Protein AF-0000000074055587 (afdb_homodimer)

Structure (mmCIF, N/CA/C/O backbone):
data_AF-0000000074055587-model_v1
#
loop_
_entity.id
_entity.type
_entity.pdbx_description
1 polymer 'Protein-tyrosine sulfotransferase'
#
loop_
_atom_site.group_PDB
_atom_site.id
_atom_site.type_symbol
_atom_site.label_atom_id
_atom_site.label_alt_id
_atom_site.label_comp_id
_atom_site.label_asym_id
_atom_site.label_entity_id
_atom_site.label_seq_id
_atom_site.pdbx_PDB_ins_code
_atom_site.Cartn_x
_atom_site.Cartn_y
_atom_site.Cartn_z
_atom_site.occupancy
_atom_site.B_iso_or_equiv
_atom_site.auth_seq_id
_atom_site.auth_comp_id
_atom_site.auth_asym_id
_atom_site.auth_atom_id
_atom_site.pdbx_PDB_model_num
ATOM 1 N N . MET A 1 1 ? 11.562 -43.281 -9.227 1 79.44 1 MET A N 1
ATOM 2 C CA . MET A 1 1 ? 11.742 -43.594 -10.641 1 79.44 1 MET A CA 1
ATOM 3 C C . MET A 1 1 ? 10.812 -42.781 -11.516 1 79.44 1 MET A C 1
ATOM 5 O O . MET A 1 1 ? 9.719 -42.406 -11.086 1 79.44 1 MET A O 1
ATOM 9 N N . PRO A 1 2 ? 11.312 -42.438 -12.711 1 93 2 PRO A N 1
ATOM 10 C CA . PRO A 1 2 ? 10.438 -41.688 -13.633 1 93 2 PRO A CA 1
ATOM 11 C C . PRO A 1 2 ? 9.148 -42.469 -13.961 1 93 2 PRO A C 1
ATOM 13 O O . PRO A 1 2 ? 9.148 -43.688 -14.023 1 93 2 PRO A O 1
ATOM 16 N N . ILE A 1 3 ? 8.125 -41.75 -14.039 1 96.25 3 ILE A N 1
ATOM 17 C CA . ILE A 1 3 ? 6.809 -42.312 -14.32 1 96.25 3 ILE A CA 1
ATOM 18 C C . ILE A 1 3 ? 6.422 -42.031 -15.766 1 96.25 3 ILE A C 1
ATOM 20 O O . ILE A 1 3 ? 6.414 -40.875 -16.188 1 96.25 3 ILE A O 1
ATOM 24 N N . ARG A 1 4 ? 6.113 -43.094 -16.516 1 95.94 4 ARG A N 1
ATOM 25 C CA . ARG A 1 4 ? 5.578 -42.938 -17.875 1 95.94 4 ARG A CA 1
ATOM 26 C C . ARG A 1 4 ? 4.109 -43.344 -17.922 1 95.94 4 ARG A C 1
ATOM 28 O O . ARG A 1 4 ? 3.775 -44.5 -17.656 1 95.94 4 ARG A O 1
ATOM 35 N N . LEU A 1 5 ? 3.314 -42.406 -18.281 1 95.75 5 LEU A N 1
ATOM 36 C CA . LEU A 1 5 ? 1.871 -42.625 -18.328 1 95.75 5 LEU A CA 1
ATOM 37 C C . LEU A 1 5 ? 1.417 -42.875 -19.766 1 95.75 5 LEU A C 1
ATOM 39 O O . LEU A 1 5 ? 2.137 -42.531 -20.719 1 95.75 5 LEU A O 1
ATOM 43 N N . LYS A 1 6 ? 0.246 -43.438 -19.875 1 94.38 6 LYS A N 1
ATOM 44 C CA . LYS A 1 6 ? -0.321 -43.688 -21.203 1 94.38 6 LYS A CA 1
ATOM 45 C C . LYS A 1 6 ? -0.505 -42.375 -21.969 1 94.38 6 LYS A C 1
ATOM 47 O O . LYS A 1 6 ? -0.179 -42.312 -23.156 1 94.38 6 LYS A O 1
ATOM 52 N N . GLU A 1 7 ? -1.083 -41.438 -21.312 1 96.81 7 GLU A N 1
ATOM 53 C CA . GLU A 1 7 ? -1.199 -40.062 -21.828 1 96.81 7 GLU A CA 1
ATOM 54 C C . GLU A 1 7 ? -0.169 -39.156 -21.188 1 96.81 7 GLU A C 1
ATOM 56 O O . GLU A 1 7 ? -0.019 -39.125 -19.969 1 96.81 7 GLU A O 1
ATOM 61 N N . ARG A 1 8 ? 0.537 -38.406 -22.031 1 97.44 8 ARG A N 1
ATOM 62 C CA . ARG A 1 8 ? 1.568 -37.5 -21.531 1 97.44 8 ARG A CA 1
ATOM 63 C C . ARG A 1 8 ? 0.954 -36.375 -20.719 1 97.44 8 ARG A C 1
ATOM 65 O O . ARG A 1 8 ? 0.022 -35.719 -21.188 1 97.44 8 ARG A O 1
ATOM 72 N N . PRO A 1 9 ? 1.479 -36.125 -19.531 1 98.12 9 PRO A N 1
ATOM 73 C CA . PRO A 1 9 ? 0.993 -34.938 -18.781 1 98.12 9 PRO A CA 1
ATOM 74 C C . PRO A 1 9 ? 1.295 -33.625 -19.484 1 98.12 9 PRO A C 1
ATOM 76 O O . PRO A 1 9 ? 2.275 -33.531 -20.219 1 98.12 9 PRO A O 1
ATOM 79 N N . ILE A 1 10 ? 0.44 -32.656 -19.266 1 98.69 10 ILE A N 1
ATOM 80 C CA . ILE A 1 10 ? 0.633 -31.297 -19.781 1 98.69 10 ILE A CA 1
ATOM 81 C C . ILE A 1 10 ? 0.828 -30.328 -18.625 1 98.69 10 ILE A C 1
ATOM 83 O O . ILE A 1 10 ? -0.005 -30.25 -17.719 1 98.69 10 ILE A O 1
ATOM 87 N N . PHE A 1 11 ? 1.897 -29.609 -18.609 1 98.56 11 PHE A N 1
ATOM 88 C CA . PHE A 1 11 ? 2.137 -28.578 -17.594 1 98.56 11 PHE A CA 1
ATOM 89 C C . PHE A 1 11 ? 2.076 -27.188 -18.203 1 98.56 11 PHE A C 1
ATOM 91 O O . PHE A 1 11 ? 2.785 -26.891 -19.172 1 98.56 11 PHE A O 1
ATOM 98 N N . MET A 1 12 ? 1.19 -26.344 -17.688 1 98.12 12 MET A N 1
ATOM 99 C CA . MET A 1 12 ? 1.069 -24.953 -18.078 1 98.12 12 MET A CA 1
ATOM 100 C C . MET A 1 12 ? 1.718 -24.047 -17.047 1 98.12 12 MET A C 1
ATOM 102 O O . MET A 1 12 ? 1.258 -23.969 -15.898 1 98.12 12 MET A O 1
ATOM 106 N N . ILE A 1 13 ? 2.768 -23.359 -17.453 1 97.94 13 ILE A N 1
ATOM 107 C CA . ILE A 1 13 ? 3.543 -22.578 -16.5 1 97.94 13 ILE A CA 1
ATOM 108 C C . ILE A 1 13 ? 3.789 -21.172 -17.062 1 97.94 13 ILE A C 1
ATOM 110 O O . ILE A 1 13 ? 3.688 -20.953 -18.281 1 97.94 13 ILE A O 1
ATOM 114 N N . GLY A 1 14 ? 4.07 -20.266 -16.234 1 97.25 14 GLY A N 1
ATOM 115 C CA . GLY A 1 14 ? 4.332 -18.859 -16.5 1 97.25 14 GLY A CA 1
ATOM 116 C C . GLY A 1 14 ? 4.211 -17.984 -15.266 1 97.25 14 GLY A C 1
ATOM 117 O O . GLY A 1 14 ? 3.666 -18.406 -14.242 1 97.25 14 GLY A O 1
ATOM 118 N N . ALA A 1 15 ? 4.738 -16.812 -15.422 1 96.62 15 ALA A N 1
ATOM 119 C CA . ALA A 1 15 ? 4.641 -15.875 -14.305 1 96.62 15 ALA A CA 1
ATOM 120 C C . ALA A 1 15 ? 3.182 -15.547 -14 1 96.62 15 ALA A C 1
ATOM 122 O O . ALA A 1 15 ? 2.318 -15.633 -14.875 1 96.62 15 ALA A O 1
ATOM 123 N N . GLU A 1 16 ? 2.895 -15.211 -12.703 1 94.12 16 GLU A N 1
ATOM 124 C CA . GLU A 1 16 ? 1.567 -14.719 -12.336 1 94.12 16 GLU A CA 1
ATOM 125 C C . GLU A 1 16 ? 1.136 -13.57 -13.234 1 94.12 16 GLU A C 1
ATOM 127 O O . GLU A 1 16 ? 1.948 -12.711 -13.586 1 94.12 16 GLU A O 1
ATOM 132 N N . ARG A 1 17 ? -0.13 -13.625 -13.672 1 95.44 17 ARG A N 1
ATOM 133 C CA . ARG A 1 17 ? -0.754 -12.562 -14.453 1 95.44 17 ARG A CA 1
ATOM 134 C C . ARG A 1 17 ? -0.231 -12.547 -15.883 1 95.44 17 ARG A C 1
ATOM 136 O O . ARG A 1 17 ? -0.252 -11.516 -16.547 1 95.44 17 ARG A O 1
ATOM 143 N N . SER A 1 18 ? 0.22 -13.672 -16.312 1 96.38 18 SER A N 1
ATOM 144 C CA . SER A 1 18 ? 0.734 -13.75 -17.688 1 96.38 18 SER A CA 1
ATOM 145 C C . SER A 1 18 ? -0.225 -14.508 -18.594 1 96.38 18 SER A C 1
ATOM 147 O O . SER A 1 18 ? 0.074 -14.742 -19.766 1 96.38 18 SER A O 1
ATOM 149 N N . GLY A 1 19 ? -1.364 -14.977 -18.094 1 93.88 19 GLY A N 1
ATOM 150 C CA . GLY A 1 19 ? -2.361 -15.617 -18.938 1 93.88 19 GLY A CA 1
ATOM 151 C C . GLY A 1 19 ? -2.412 -17.125 -18.766 1 93.88 19 GLY A C 1
ATOM 152 O O . GLY A 1 19 ? -3.023 -17.828 -19.562 1 93.88 19 GLY A O 1
ATOM 153 N N . THR A 1 20 ? -1.818 -17.672 -17.719 1 93.38 20 THR A N 1
ATOM 154 C CA . THR A 1 20 ? -1.788 -19.109 -17.5 1 93.38 20 THR A CA 1
ATOM 155 C C . THR A 1 20 ? -3.193 -19.656 -17.266 1 93.38 20 THR A C 1
ATOM 157 O O . THR A 1 20 ? -3.527 -20.75 -17.703 1 93.38 20 THR A O 1
ATOM 160 N N . THR A 1 21 ? -4.004 -18.875 -16.594 1 92.75 21 THR A N 1
ATOM 161 C CA . THR A 1 21 ? -5.363 -19.328 -16.328 1 92.75 21 THR A CA 1
ATOM 162 C C . THR A 1 21 ? -6.184 -19.391 -17.609 1 92.75 21 THR A C 1
ATOM 164 O O . THR A 1 21 ? -7.059 -20.234 -17.75 1 92.75 21 THR A O 1
ATOM 167 N N . LEU A 1 22 ? -5.922 -18.5 -18.531 1 94.56 22 LEU A N 1
ATOM 168 C CA . LEU A 1 22 ? -6.594 -18.547 -19.828 1 94.56 22 LEU A CA 1
ATOM 169 C C . LEU A 1 22 ? -6.242 -19.828 -20.578 1 94.56 22 LEU A C 1
ATOM 171 O O . LEU A 1 22 ? -7.129 -20.5 -21.109 1 94.56 22 LEU A O 1
ATOM 175 N N . VAL A 1 23 ? -4.945 -20.156 -20.609 1 95.69 23 VAL A N 1
ATOM 176 C CA . VAL A 1 23 ? -4.5 -21.375 -21.281 1 95.69 23 VAL A CA 1
ATOM 177 C C . VAL A 1 23 ? -5.137 -22.594 -20.609 1 95.69 23 VAL A C 1
ATOM 179 O O . VAL A 1 23 ? -5.594 -23.516 -21.297 1 95.69 23 VAL A O 1
ATOM 182 N N . MET A 1 24 ? -5.16 -22.562 -19.312 1 95.62 24 MET A N 1
ATOM 183 C CA . MET A 1 24 ? -5.793 -23.625 -18.531 1 95.62 24 MET A CA 1
ATOM 184 C C . MET A 1 24 ? -7.258 -23.797 -18.922 1 95.62 24 MET A C 1
ATOM 186 O O . MET A 1 24 ? -7.723 -24.906 -19.156 1 95.62 24 MET A O 1
ATOM 190 N N . ALA A 1 25 ? -7.953 -22.703 -18.984 1 95.62 25 ALA A N 1
ATOM 191 C CA . ALA A 1 25 ? -9.375 -22.719 -19.312 1 95.62 25 ALA A CA 1
ATOM 192 C C . ALA A 1 25 ? -9.617 -23.234 -20.719 1 95.62 25 ALA A C 1
ATOM 194 O O . ALA A 1 25 ? -10.531 -24.031 -20.953 1 95.62 25 ALA A O 1
ATOM 195 N N . LEU A 1 26 ? -8.82 -22.797 -21.656 1 97.44 26 LEU A N 1
ATOM 196 C CA . LEU A 1 26 ? -8.945 -23.219 -23.047 1 97.44 26 LEU A CA 1
ATOM 197 C C . LEU A 1 26 ? -8.711 -24.719 -23.188 1 97.44 26 LEU A C 1
ATOM 199 O O . LEU A 1 26 ? -9.531 -25.422 -23.797 1 97.44 26 LEU A O 1
ATOM 203 N N . LEU A 1 27 ? -7.637 -25.203 -22.625 1 97.75 27 LEU A N 1
ATOM 204 C CA . LEU A 1 27 ? -7.301 -26.609 -22.719 1 97.75 27 LEU A CA 1
ATOM 205 C C . LEU A 1 27 ? -8.289 -27.469 -21.938 1 97.75 27 LEU A C 1
ATOM 207 O O . LEU A 1 27 ? -8.594 -28.594 -22.344 1 97.75 27 LEU A O 1
ATOM 211 N N . GLY A 1 28 ? -8.766 -26.875 -20.844 1 96.44 28 GLY A N 1
ATOM 212 C CA . GLY A 1 28 ? -9.75 -27.578 -20.031 1 96.44 28 GLY A CA 1
ATOM 213 C C . GLY A 1 28 ? -11.047 -27.844 -20.781 1 96.44 28 GLY A C 1
ATOM 214 O O . GLY A 1 28 ? -11.805 -28.734 -20.406 1 96.44 28 GLY A O 1
ATOM 215 N N . CYS A 1 29 ? -11.289 -27.156 -21.797 1 97 29 CYS A N 1
ATOM 216 C CA . CYS A 1 29 ? -12.508 -27.312 -22.578 1 97 29 CYS A CA 1
ATOM 217 C C . CYS A 1 29 ? -12.305 -28.312 -23.719 1 97 29 CYS A C 1
ATOM 219 O O . CYS A 1 29 ? -13.258 -28.703 -24.391 1 97 29 CYS A O 1
ATOM 221 N N . HIS A 1 30 ? -11.117 -28.75 -23.984 1 97.94 30 HIS A N 1
ATOM 222 C CA . HIS A 1 30 ? -10.859 -29.812 -24.953 1 97.94 30 HIS A CA 1
ATOM 223 C C . HIS A 1 30 ? -11.508 -31.125 -24.516 1 97.94 30 HIS A C 1
ATOM 225 O O . HIS A 1 30 ? -11.523 -31.453 -23.328 1 97.94 30 HIS A O 1
ATOM 231 N N . SER A 1 31 ? -11.953 -31.891 -25.438 1 97.94 31 SER A N 1
ATOM 232 C CA . SER A 1 31 ? -12.719 -33.094 -25.141 1 97.94 31 SER A CA 1
ATOM 233 C C . SER A 1 31 ? -11.836 -34.156 -24.516 1 97.94 31 SER A C 1
ATOM 235 O O . SER A 1 31 ? -12.328 -35.062 -23.812 1 97.94 31 SER A O 1
ATOM 237 N N . ARG A 1 32 ? -10.508 -34.062 -24.641 1 98.38 32 ARG A N 1
ATOM 238 C CA . ARG A 1 32 ? -9.633 -35.156 -24.172 1 98.38 32 ARG A CA 1
ATOM 239 C C . ARG A 1 32 ? -8.805 -34.688 -22.969 1 98.38 32 ARG A C 1
ATOM 241 O O . ARG A 1 32 ? -8.125 -35.5 -22.328 1 98.38 32 ARG A O 1
ATOM 248 N N . ILE A 1 33 ? -8.805 -33.438 -22.609 1 98.44 33 ILE A N 1
ATOM 249 C CA . ILE A 1 33 ? -7.859 -32.938 -21.625 1 98.44 33 ILE A CA 1
ATOM 250 C C . ILE A 1 33 ? -8.617 -32.438 -20.391 1 98.44 33 ILE A C 1
ATOM 252 O O . ILE A 1 33 ? -9.469 -31.562 -20.5 1 98.44 33 ILE A O 1
ATOM 256 N N . ALA A 1 34 ? -8.32 -33 -19.25 1 97.38 34 ALA A N 1
ATOM 257 C CA . ALA A 1 34 ? -8.859 -32.625 -17.953 1 97.38 34 ALA A CA 1
ATOM 258 C C . ALA A 1 34 ? -7.895 -31.703 -17.203 1 97.38 34 ALA A C 1
ATOM 260 O O . ALA A 1 34 ? -6.746 -32.062 -16.953 1 97.38 34 ALA A O 1
ATOM 261 N N . VAL A 1 35 ? -8.312 -30.516 -16.938 1 95.94 35 VAL A N 1
ATOM 262 C CA . VAL A 1 35 ? -7.477 -29.578 -16.188 1 95.94 35 VAL A CA 1
ATOM 263 C C . VAL A 1 35 ? -8.25 -29.047 -14.984 1 95.94 35 VAL A C 1
ATOM 265 O O . VAL A 1 35 ? -9.18 -28.25 -15.141 1 95.94 35 VAL A O 1
ATOM 268 N N . PRO A 1 36 ? -7.848 -29.453 -13.812 1 92.06 36 PRO A N 1
ATOM 269 C CA . PRO A 1 36 ? -8.508 -28.906 -12.625 1 92.06 36 PRO A CA 1
ATOM 270 C C . PRO A 1 36 ? -8.031 -27.5 -12.289 1 92.06 36 PRO A C 1
ATOM 272 O O . PRO A 1 36 ? -7.199 -26.938 -13 1 92.06 36 PRO A O 1
ATOM 275 N N . GLU A 1 37 ? -8.609 -26.969 -11.234 1 86.56 37 GLU A N 1
ATOM 276 C CA . GLU A 1 37 ? -8.164 -25.672 -10.711 1 86.56 37 GLU A CA 1
ATOM 277 C C . GLU A 1 37 ? -6.754 -25.781 -10.133 1 86.56 37 GLU A C 1
ATOM 279 O O . GLU A 1 37 ? -6.246 -26.875 -9.906 1 86.56 37 GLU A O 1
ATOM 284 N N . VAL A 1 38 ? -6.219 -24.656 -9.844 1 86.88 38 VAL A N 1
ATOM 285 C CA . VAL A 1 38 ? -4.836 -24.531 -9.398 1 86.88 38 VAL A CA 1
ATOM 286 C C . VAL A 1 38 ? -4.656 -25.219 -8.055 1 86.88 38 VAL A C 1
ATOM 288 O O . VAL A 1 38 ? -5.508 -25.109 -7.168 1 86.88 38 VAL A O 1
ATOM 291 N N . VAL A 1 39 ? -3.551 -26.031 -7.816 1 81.38 39 VAL A N 1
ATOM 292 C CA . VAL A 1 39 ? -3.473 -26.781 -6.574 1 81.38 39 VAL A CA 1
ATOM 293 C C . VAL A 1 39 ? -2.139 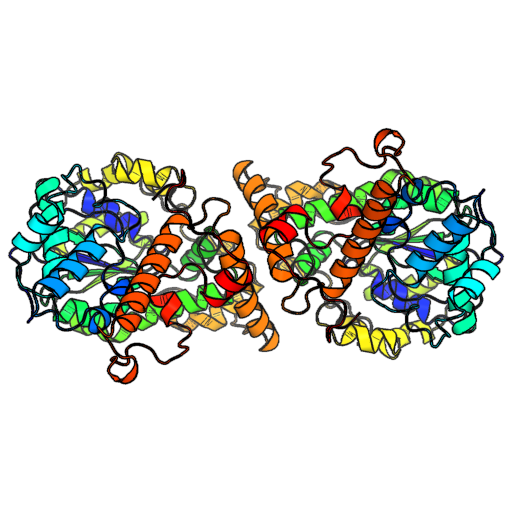-26.5 -5.883 1 81.38 39 VAL A C 1
ATOM 295 O O . VAL A 1 39 ? -2.023 -26.641 -4.66 1 81.38 39 VAL A O 1
ATOM 298 N N . TRP A 1 40 ? -0.975 -26.281 -6.523 1 92.5 40 TRP A N 1
ATOM 299 C CA . TRP A 1 40 ? 0.298 -25.859 -5.941 1 92.5 40 TRP A CA 1
ATOM 300 C C . TRP A 1 40 ? 1.021 -27.047 -5.312 1 92.5 40 TRP A C 1
ATOM 302 O O . TRP A 1 40 ? 1.664 -26.922 -4.27 1 92.5 40 TRP A O 1
ATOM 312 N N . TYR A 1 41 ? 0.991 -28.25 -5.797 1 95.06 41 TYR A N 1
ATOM 313 C CA . TYR A 1 41 ? 1.549 -29.453 -5.191 1 95.06 41 TYR A CA 1
ATOM 314 C C . TYR A 1 41 ? 3.072 -29.406 -5.184 1 95.06 41 TYR A C 1
ATOM 316 O O . TYR A 1 41 ? 3.699 -29.609 -4.141 1 95.06 41 TYR A O 1
ATOM 324 N N . TYR A 1 42 ? 3.67 -29.109 -6.293 1 96.25 42 TYR A N 1
ATOM 325 C CA . TYR A 1 42 ? 5.129 -29.125 -6.32 1 96.25 42 TYR A CA 1
ATOM 326 C C . TYR A 1 42 ? 5.703 -28.062 -5.398 1 96.25 42 TYR A C 1
ATOM 328 O O . TYR A 1 42 ? 6.547 -28.359 -4.547 1 96.25 42 TYR A O 1
ATOM 336 N N . PRO A 1 43 ? 5.211 -26.812 -5.445 1 95.38 43 PRO A N 1
ATOM 337 C CA . PRO A 1 43 ? 5.805 -25.797 -4.578 1 95.38 43 PRO A CA 1
ATOM 338 C C . PRO A 1 43 ? 5.586 -26.094 -3.096 1 95.38 43 PRO A C 1
ATOM 340 O O . PRO A 1 43 ? 6.445 -25.781 -2.268 1 95.38 43 PRO A O 1
ATOM 343 N N . ARG A 1 44 ? 4.543 -26.734 -2.73 1 94.38 44 ARG A N 1
ATOM 344 C CA . ARG A 1 44 ? 4.176 -26.812 -1.319 1 94.38 44 ARG A CA 1
ATOM 345 C C . ARG A 1 44 ? 4.625 -28.125 -0.708 1 94.38 44 ARG A C 1
ATOM 347 O O . ARG A 1 44 ? 4.719 -28.25 0.514 1 94.38 44 ARG A O 1
ATOM 354 N N . PHE A 1 45 ? 4.898 -29.125 -1.534 1 95.69 45 PHE A N 1
ATOM 355 C CA . PHE A 1 45 ? 5.168 -30.438 -0.959 1 95.69 45 PHE A CA 1
ATOM 356 C C . PHE A 1 45 ? 6.555 -30.938 -1.354 1 95.69 45 PHE A C 1
ATOM 358 O O . PHE A 1 45 ? 7.316 -31.406 -0.506 1 95.69 45 PHE A O 1
ATOM 365 N N . TYR A 1 46 ? 6.957 -30.75 -2.561 1 96.12 46 TYR A N 1
ATOM 366 C CA . TYR A 1 46 ? 8.172 -31.375 -3.088 1 96.12 46 TYR A CA 1
ATOM 367 C C . TYR A 1 46 ? 9.391 -30.969 -2.262 1 96.12 46 TYR A C 1
ATOM 369 O O . TYR A 1 46 ? 10.172 -31.828 -1.854 1 96.12 46 TYR A O 1
ATOM 377 N N . PRO A 1 47 ? 9.508 -29.641 -1.904 1 94.94 47 PRO A N 1
ATOM 378 C CA . PRO A 1 47 ? 10.695 -29.25 -1.146 1 94.94 47 PRO A CA 1
ATOM 379 C C . PRO A 1 47 ? 10.688 -29.781 0.285 1 94.94 47 PRO A C 1
ATOM 381 O O . PRO A 1 47 ? 11.719 -29.766 0.966 1 94.94 47 PRO A O 1
ATOM 384 N N . TYR A 1 48 ? 9.594 -30.359 0.684 1 95.25 48 TYR A N 1
ATOM 385 C CA . TYR A 1 48 ? 9.445 -30.688 2.1 1 95.25 48 TYR A CA 1
ATOM 386 C C . TYR A 1 48 ? 9.133 -32.156 2.289 1 95.25 48 TYR A C 1
ATOM 388 O O . TYR A 1 48 ? 8.602 -32.562 3.33 1 95.25 48 TYR A O 1
ATOM 396 N N . LEU A 1 49 ? 9.461 -32.969 1.384 1 96.06 49 LEU A N 1
ATOM 397 C CA . LEU A 1 49 ? 9.148 -34.375 1.455 1 96.06 49 LEU A CA 1
ATOM 398 C C . LEU A 1 49 ? 9.859 -35.031 2.635 1 96.06 49 LEU A C 1
ATOM 400 O O . LEU A 1 49 ? 9.336 -35.969 3.238 1 96.06 49 LEU A O 1
ATOM 404 N N . HIS A 1 50 ? 10.984 -34.5 3.033 1 95.12 50 HIS A N 1
ATOM 405 C CA . HIS A 1 50 ? 11.75 -35.062 4.148 1 95.12 50 HIS A CA 1
ATOM 406 C C . HIS A 1 50 ? 10.977 -34.938 5.453 1 95.12 50 HIS A C 1
ATOM 408 O O . HIS A 1 50 ? 11.227 -35.688 6.395 1 95.12 50 HIS A O 1
ATOM 414 N N . THR A 1 51 ? 10.047 -34.094 5.465 1 96.69 51 THR A N 1
ATOM 415 C CA . THR A 1 51 ? 9.32 -33.844 6.707 1 96.69 51 THR A CA 1
ATOM 416 C C . THR A 1 51 ? 8.289 -34.938 6.949 1 96.69 51 THR A C 1
ATOM 418 O O . THR A 1 51 ? 7.664 -35 8.008 1 96.69 51 THR A O 1
ATOM 421 N N . TYR A 1 52 ? 8.102 -35.844 6.023 1 96.69 52 TYR A N 1
ATOM 422 C CA . TYR A 1 52 ? 7.117 -36.906 6.152 1 96.69 52 TYR A CA 1
ATOM 423 C C . TYR A 1 52 ? 7.773 -38.188 6.645 1 96.69 52 TYR A C 1
ATOM 425 O O . TYR A 1 52 ? 7.09 -39.188 6.898 1 96.69 52 TYR A O 1
ATOM 433 N N . GLY A 1 53 ? 9.047 -38.188 6.785 1 93.44 53 GLY A N 1
ATOM 434 C CA . GLY A 1 53 ? 9.758 -39.375 7.16 1 93.44 53 GLY A CA 1
ATOM 435 C C . GLY A 1 53 ? 9.961 -40.344 6 1 93.44 53 GLY A C 1
ATOM 436 O O . GLY A 1 53 ? 10.039 -39.938 4.844 1 93.44 53 GLY A O 1
ATOM 437 N N . ASP A 1 54 ? 10.164 -41.594 6.34 1 91.5 54 ASP A N 1
ATOM 438 C CA . ASP A 1 54 ? 10.375 -42.625 5.328 1 91.5 54 ASP A CA 1
ATOM 439 C C . ASP A 1 54 ? 9.078 -42.938 4.586 1 91.5 54 ASP A C 1
ATOM 441 O O . ASP A 1 54 ? 8.188 -43.594 5.129 1 91.5 54 ASP A O 1
ATOM 445 N N . LEU A 1 55 ? 8.977 -42.562 3.391 1 91.94 55 LEU A N 1
ATOM 446 C CA . LEU A 1 55 ? 7.742 -42.656 2.619 1 91.94 55 LEU A CA 1
ATOM 447 C C . LEU A 1 55 ? 7.484 -44.094 2.186 1 91.94 55 LEU A C 1
ATOM 449 O O . LEU A 1 55 ? 6.402 -44.438 1.682 1 91.94 55 LEU A O 1
ATOM 453 N N . SER A 1 56 ? 8.484 -44.969 2.414 1 91.5 56 SER A N 1
ATOM 454 C CA . SER A 1 56 ? 8.25 -46.375 2.176 1 91.5 56 SER A CA 1
ATOM 455 C C . SER A 1 56 ? 7.305 -46.969 3.219 1 91.5 56 SER A C 1
ATOM 457 O O . SER A 1 56 ? 6.719 -48.031 3.002 1 91.5 56 SER A O 1
ATOM 459 N N . GLN A 1 57 ? 7.289 -46.25 4.285 1 93.69 57 GLN A N 1
ATOM 460 C CA . GLN A 1 57 ? 6.332 -46.656 5.312 1 93.69 57 GLN A CA 1
ATOM 461 C C . GLN A 1 57 ? 4.918 -46.219 4.953 1 93.69 57 GLN A C 1
ATOM 463 O O . GLN A 1 57 ? 4.684 -45.031 4.672 1 93.69 57 GLN A O 1
ATOM 468 N N . GLU A 1 58 ? 4.012 -47.156 5.059 1 94.31 58 GLU A N 1
ATOM 469 C CA . GLU A 1 58 ? 2.635 -46.938 4.629 1 94.31 58 GLU A CA 1
ATOM 470 C C . GLU A 1 58 ? 2.014 -45.75 5.379 1 94.31 58 GLU A C 1
ATOM 472 O O . GLU A 1 58 ? 1.31 -44.938 4.789 1 94.31 58 GLU A O 1
ATOM 477 N N . LYS A 1 59 ? 2.232 -45.75 6.594 1 95.25 59 LYS A N 1
ATOM 478 C CA . LYS A 1 59 ? 1.643 -44.688 7.422 1 95.25 59 LYS A CA 1
ATOM 479 C C . LYS A 1 59 ? 2.092 -43.312 6.965 1 95.25 59 LYS A C 1
ATOM 481 O O . LYS A 1 59 ? 1.278 -42.406 6.859 1 95.25 59 LYS A O 1
ATOM 486 N N . ASN A 1 60 ? 3.398 -43.156 6.75 1 95.81 60 ASN A N 1
ATOM 487 C CA . ASN A 1 60 ? 3.951 -41.875 6.309 1 95.81 60 ASN A CA 1
ATOM 488 C C . ASN A 1 60 ? 3.441 -41.5 4.922 1 95.81 60 ASN A C 1
ATOM 490 O O . ASN A 1 60 ? 3.135 -40.344 4.664 1 95.81 60 ASN A O 1
ATOM 494 N N . PHE A 1 61 ? 3.34 -42.469 4.082 1 96.62 61 PHE A N 1
ATOM 495 C CA . PHE A 1 61 ? 2.859 -42.25 2.725 1 96.62 61 PHE A CA 1
ATOM 496 C C . PHE A 1 61 ? 1.401 -41.812 2.73 1 96.62 61 PHE A C 1
ATOM 498 O O . PHE A 1 61 ? 1.017 -40.906 1.978 1 96.62 61 PHE A O 1
ATOM 505 N N . ARG A 1 62 ? 0.642 -42.406 3.539 1 96.81 62 ARG A N 1
ATOM 506 C CA . ARG A 1 62 ? -0.769 -42.062 3.648 1 96.81 62 ARG A CA 1
ATOM 507 C C . ARG A 1 62 ? -0.938 -40.625 4.188 1 96.81 62 ARG A C 1
ATOM 509 O O . ARG A 1 62 ? -1.847 -39.906 3.775 1 96.81 62 ARG A O 1
ATOM 516 N N . VAL A 1 63 ? -0.077 -40.219 5.109 1 96.81 63 VAL A N 1
ATOM 517 C CA . VAL A 1 63 ? -0.126 -38.844 5.637 1 96.81 63 VAL A CA 1
ATOM 518 C C . VAL A 1 63 ? 0.118 -37.844 4.508 1 96.81 63 VAL A C 1
ATOM 520 O O . VAL A 1 63 ? -0.582 -36.844 4.402 1 96.81 63 VAL A O 1
ATOM 523 N N . LEU A 1 64 ? 1.105 -38.094 3.686 1 97.44 64 LEU A N 1
ATOM 524 C CA . LEU A 1 64 ? 1.374 -37.25 2.529 1 97.44 64 LEU A CA 1
ATOM 525 C C . LEU A 1 64 ? 0.152 -37.188 1.621 1 97.44 64 LEU A C 1
ATOM 527 O O . LEU A 1 64 ? -0.261 -36.094 1.228 1 97.44 64 LEU A O 1
ATOM 531 N N . ALA A 1 65 ? -0.444 -38.312 1.341 1 96.44 65 ALA A N 1
ATOM 532 C CA . ALA A 1 65 ? -1.631 -38.344 0.492 1 96.44 65 ALA A CA 1
ATOM 533 C C . ALA A 1 65 ? -2.777 -37.562 1.102 1 96.44 65 ALA A C 1
ATOM 535 O O . ALA A 1 65 ? -3.469 -36.812 0.398 1 96.44 65 ALA A O 1
ATOM 536 N N . GLU A 1 66 ? -2.959 -37.688 2.371 1 95.44 66 GLU A N 1
ATOM 537 C CA . GLU A 1 66 ? -4.031 -37 3.072 1 95.44 66 GLU A CA 1
ATOM 538 C C . GLU A 1 66 ? -3.852 -35.469 2.994 1 95.44 66 GLU A C 1
ATOM 540 O O . GLU A 1 66 ? -4.809 -34.75 2.742 1 95.44 66 GLU A O 1
ATOM 545 N N . GLU A 1 67 ? -2.672 -35.062 3.166 1 94.88 67 GLU A N 1
ATOM 546 C CA . GLU A 1 67 ? -2.416 -33.625 3.137 1 94.88 67 GLU A CA 1
ATOM 547 C C . GLU A 1 67 ? -2.514 -33.062 1.717 1 94.88 67 GLU A C 1
ATOM 549 O O . GLU A 1 67 ? -2.943 -31.922 1.514 1 94.88 67 GLU A O 1
ATOM 554 N N . MET A 1 68 ? -2.166 -33.844 0.742 1 94.12 68 MET A N 1
ATOM 555 C CA . MET A 1 68 ? -2.316 -33.406 -0.647 1 94.12 68 MET A CA 1
ATOM 556 C C . MET A 1 68 ? -3.787 -33.344 -1.038 1 94.12 68 MET A C 1
ATOM 558 O O . MET A 1 68 ? -4.18 -32.469 -1.826 1 94.12 68 MET A O 1
ATOM 562 N N . VAL A 1 69 ? -4.574 -34.188 -0.444 1 92.31 69 VAL A N 1
ATOM 563 C CA . VAL A 1 69 ? -5.988 -34.25 -0.786 1 92.31 69 VAL A CA 1
ATOM 564 C C . VAL A 1 69 ? -6.766 -33.188 -0.012 1 92.31 69 VAL A C 1
ATOM 566 O O . VAL A 1 69 ? -7.633 -32.5 -0.571 1 92.31 69 VAL A O 1
ATOM 569 N N . PHE A 1 70 ? -6.379 -32.938 1.241 1 87.62 70 PHE A N 1
ATOM 570 C CA . PHE A 1 70 ? -7.211 -32.125 2.111 1 87.62 70 PHE A CA 1
ATOM 571 C C . PHE A 1 70 ? -6.535 -30.797 2.402 1 87.62 70 PHE A C 1
ATOM 573 O O . PHE A 1 70 ? -7.172 -29.859 2.904 1 87.62 70 PHE A O 1
ATOM 580 N N . GLY A 1 71 ? -5.344 -30.688 2.104 1 78.25 71 GLY A N 1
ATOM 581 C CA . GLY A 1 71 ? -4.578 -29.531 2.531 1 78.25 71 GLY A CA 1
ATOM 582 C C . GLY A 1 71 ? -4.668 -28.375 1.565 1 78.25 71 GLY A C 1
ATOM 583 O O . GLY A 1 71 ? -3.783 -27.516 1.533 1 78.25 71 GLY A O 1
ATOM 584 N N . LEU A 1 72 ? -5.695 -28.375 0.755 1 76 72 LEU A N 1
ATOM 585 C CA . LEU A 1 72 ? -5.855 -27.297 -0.211 1 76 72 LEU A CA 1
ATOM 586 C C . LEU A 1 72 ? -7.164 -26.547 0.025 1 76 72 LEU A C 1
ATOM 588 O O . LEU A 1 72 ? -8.078 -27.062 0.665 1 76 72 LEU A O 1
ATOM 592 N N . LYS A 1 73 ? -7.207 -25.328 -0.518 1 70.12 73 LYS A N 1
ATOM 593 C CA . LYS A 1 73 ? -8.344 -24.438 -0.302 1 70.12 73 LYS A CA 1
ATOM 594 C C . LYS A 1 73 ? -9.617 -25.016 -0.92 1 70.12 73 LYS A C 1
ATOM 596 O O . LYS A 1 73 ? -10.703 -24.891 -0.35 1 70.12 73 LYS A O 1
ATOM 601 N N . THR A 1 74 ? -9.555 -25.547 -2.096 1 71.06 74 THR A N 1
ATOM 602 C CA . THR A 1 74 ? -10.719 -26.141 -2.746 1 71.06 74 THR A CA 1
ATOM 603 C C . THR A 1 74 ? -10.758 -27.656 -2.516 1 71.06 74 THR A C 1
ATOM 605 O O . THR A 1 74 ? -9.93 -28.391 -3.057 1 71.06 74 THR A O 1
ATOM 608 N N . PRO A 1 75 ? -11.773 -27.984 -1.754 1 73.56 75 PRO A N 1
ATOM 609 C CA . PRO A 1 75 ? -11.812 -29.422 -1.465 1 73.56 75 PRO A CA 1
ATOM 610 C C . PRO A 1 75 ? -11.984 -30.266 -2.723 1 73.56 75 PRO A C 1
ATOM 612 O O . PRO A 1 75 ? -12.961 -30.094 -3.459 1 73.56 75 PRO A O 1
ATOM 615 N N . PHE A 1 76 ? -10.992 -31.203 -2.973 1 80.31 76 PHE A N 1
ATOM 616 C CA . PHE A 1 76 ? -10.953 -32.219 -4.023 1 80.31 76 PHE A CA 1
ATOM 617 C C . PHE A 1 76 ? -11.195 -31.594 -5.391 1 80.31 76 PHE A C 1
ATOM 619 O O . PHE A 1 76 ? -11.891 -32.156 -6.23 1 80.31 76 PHE A O 1
ATOM 626 N N . TRP A 1 77 ? -10.828 -30.312 -5.555 1 83.44 77 TRP A N 1
ATOM 627 C CA . TRP A 1 77 ? -10.938 -29.609 -6.824 1 83.44 77 TRP A CA 1
ATOM 628 C C . TRP A 1 77 ? -12.398 -29.516 -7.273 1 83.44 77 TRP A C 1
ATOM 630 O O . TRP A 1 77 ? -12.695 -29.641 -8.461 1 83.44 77 TRP A O 1
ATOM 640 N N . GLY A 1 78 ? -13.258 -29.516 -6.277 1 82.31 78 GLY A N 1
ATOM 641 C CA . GLY A 1 78 ? -14.672 -29.375 -6.594 1 82.31 78 GLY A CA 1
ATOM 642 C C . GLY A 1 78 ? -15.344 -30.688 -6.965 1 82.31 78 GLY A C 1
ATOM 643 O O . GLY A 1 78 ? -16.547 -30.719 -7.25 1 82.31 78 GLY A O 1
ATOM 644 N N . MET A 1 79 ? -14.57 -31.781 -6.887 1 88.62 79 MET A N 1
ATOM 645 C CA . MET A 1 79 ? -15.172 -33.094 -7.195 1 88.62 79 MET A CA 1
ATOM 646 C C . MET A 1 79 ? -16.188 -33.469 -6.129 1 88.62 79 MET A C 1
ATOM 648 O O . MET A 1 79 ? -15.977 -33.219 -4.941 1 88.62 79 MET A O 1
ATOM 652 N N . ARG A 1 80 ? -17.375 -34.125 -6.621 1 88.5 80 ARG A N 1
ATOM 653 C CA . ARG A 1 80 ? -18.328 -34.75 -5.703 1 88.5 80 ARG A CA 1
ATOM 654 C C . ARG A 1 80 ? -17.891 -36.156 -5.316 1 88.5 80 ARG A C 1
ATOM 656 O O . ARG A 1 80 ? -18.359 -37.125 -5.898 1 88.5 80 ARG A O 1
ATOM 663 N N . VAL A 1 81 ? -17.016 -36.125 -4.289 1 90.44 81 VAL A N 1
ATOM 664 C CA . VAL A 1 81 ? -16.453 -37.406 -3.889 1 90.44 81 VAL A CA 1
ATOM 665 C C . VAL A 1 81 ? -16.75 -37.688 -2.414 1 90.44 81 VAL A C 1
ATOM 667 O O . VAL A 1 81 ? -17.188 -36.781 -1.694 1 90.44 81 VAL A O 1
ATOM 670 N N . ASN A 1 82 ? -16.547 -39.031 -2.059 1 92.81 82 ASN A N 1
ATOM 671 C CA . ASN A 1 82 ? -16.641 -39.406 -0.654 1 92.81 82 ASN A CA 1
ATOM 672 C C . ASN A 1 82 ? -15.344 -39.094 0.09 1 92.81 82 ASN A C 1
ATOM 674 O O . ASN A 1 82 ? -14.305 -39.719 -0.165 1 92.81 82 ASN A O 1
ATOM 678 N N . PRO A 1 83 ? -15.453 -38.125 0.979 1 90.12 83 PRO A N 1
ATOM 679 C CA . PRO A 1 83 ? -14.242 -37.75 1.703 1 90.12 83 PRO A CA 1
ATOM 680 C C . PRO A 1 83 ? -13.625 -38.906 2.477 1 90.12 83 PRO A C 1
ATOM 682 O O . PRO A 1 83 ? -12.422 -38.906 2.76 1 90.12 83 PRO A O 1
ATOM 685 N N . ARG A 1 84 ? -14.5 -39.969 2.752 1 91.56 84 ARG A N 1
ATOM 686 C CA . ARG A 1 84 ? -14.016 -41.094 3.541 1 91.56 84 ARG A CA 1
ATOM 687 C C . ARG A 1 84 ? -13.164 -42.031 2.691 1 91.56 84 ARG A C 1
ATOM 689 O O . ARG A 1 84 ? -12.328 -42.781 3.221 1 91.56 84 ARG A O 1
ATOM 696 N N . THR A 1 85 ? -13.219 -41.875 1.399 1 95.25 85 THR A N 1
ATOM 697 C CA . THR A 1 85 ? -12.555 -42.906 0.591 1 95.25 85 THR A CA 1
ATOM 698 C C . THR A 1 85 ? -11.625 -42.25 -0.433 1 95.25 85 THR A C 1
ATOM 700 O O . THR A 1 85 ? -10.797 -42.938 -1.05 1 95.25 85 THR A O 1
ATOM 703 N N . ILE A 1 86 ? -11.703 -41.031 -0.578 1 95.31 86 ILE A N 1
ATOM 704 C CA . ILE A 1 86 ? -11.008 -40.344 -1.658 1 95.31 86 ILE A CA 1
ATOM 705 C C . ILE A 1 86 ? -9.5 -40.594 -1.536 1 95.31 86 ILE A C 1
ATOM 707 O O . ILE A 1 86 ? -8.805 -40.75 -2.545 1 95.31 86 ILE A O 1
ATOM 711 N N . VAL A 1 87 ? -8.977 -40.625 -0.397 1 95.81 87 VAL A N 1
ATOM 712 C CA . VAL A 1 87 ? -7.547 -40.844 -0.21 1 95.81 87 VAL A CA 1
ATOM 713 C C . VAL A 1 87 ? -7.176 -42.25 -0.711 1 95.81 87 VAL A C 1
ATOM 715 O O . VAL A 1 87 ? -6.176 -42.406 -1.416 1 95.81 87 VAL A O 1
ATOM 718 N N . ASP A 1 88 ? -8.023 -43.219 -0.373 1 97 88 ASP A N 1
ATOM 719 C CA . ASP A 1 88 ? -7.797 -44.562 -0.834 1 97 88 ASP A CA 1
ATOM 720 C C . ASP A 1 88 ? -7.852 -44.656 -2.357 1 97 88 ASP A C 1
ATOM 722 O O . ASP A 1 88 ? -7.07 -45.375 -2.975 1 97 88 ASP A O 1
ATOM 726 N N . GLU A 1 89 ? -8.758 -44 -2.863 1 96.69 89 GLU A N 1
ATOM 727 C CA . GLU A 1 89 ? -8.891 -44 -4.316 1 96.69 89 GLU A CA 1
ATOM 728 C C . GLU A 1 89 ? -7.641 -43.438 -4.984 1 96.69 89 GLU A C 1
ATOM 730 O O . GLU A 1 89 ? -7.172 -43.969 -5.988 1 96.69 89 GLU A O 1
ATOM 735 N N . VAL A 1 90 ? -7.105 -42.375 -4.441 1 96.12 90 VAL A N 1
ATOM 736 C CA . VAL A 1 90 ? -5.906 -41.75 -4.992 1 96.12 90 VAL A CA 1
ATOM 737 C C . VAL A 1 90 ? -4.715 -42.688 -4.828 1 96.12 90 VAL A C 1
ATOM 739 O O . VAL A 1 90 ? -3.908 -42.844 -5.746 1 96.12 90 VAL A O 1
ATOM 742 N N . LEU A 1 91 ? -4.629 -43.312 -3.705 1 96.62 91 LEU A N 1
ATOM 743 C CA . LEU A 1 91 ? -3.557 -44.25 -3.441 1 96.62 91 LEU A CA 1
ATOM 744 C C . LEU A 1 91 ? -3.609 -45.406 -4.426 1 96.62 91 LEU A C 1
ATOM 746 O O . LEU A 1 91 ? -2.57 -45.906 -4.891 1 96.62 91 LEU A O 1
ATOM 750 N N . GLU A 1 92 ? -4.754 -45.781 -4.75 1 96.69 92 GLU A N 1
ATOM 751 C CA . GLU A 1 92 ? -4.938 -46.906 -5.664 1 96.69 92 GLU A CA 1
ATOM 752 C C . GLU A 1 92 ? -4.566 -46.531 -7.094 1 96.69 92 GLU A C 1
ATOM 754 O O . GLU A 1 92 ? -4.055 -47.344 -7.852 1 96.69 92 GLU A O 1
ATOM 759 N N . LEU A 1 93 ? -4.797 -45.344 -7.41 1 96.19 93 LEU A N 1
ATOM 760 C CA . LEU A 1 93 ? -4.547 -44.875 -8.766 1 96.19 93 LEU A CA 1
ATOM 761 C C . LEU A 1 93 ? -3.074 -44.531 -8.953 1 96.19 93 LEU A C 1
ATOM 763 O O . LEU A 1 93 ? -2.594 -44.406 -10.078 1 96.19 93 LEU A O 1
ATOM 767 N N . ALA A 1 94 ? -2.359 -44.312 -7.867 1 95.5 94 ALA A N 1
ATOM 768 C CA . ALA A 1 94 ? -0.956 -43.906 -7.953 1 95.5 94 ALA A CA 1
ATOM 769 C C . ALA A 1 94 ? -0.121 -45 -8.633 1 95.5 94 ALA A C 1
ATOM 771 O O . ALA A 1 94 ? -0.084 -46.125 -8.18 1 95.5 94 ALA A O 1
ATOM 772 N N . PRO A 1 95 ? 0.605 -44.656 -9.68 1 95.44 95 PRO A N 1
ATOM 773 C CA . PRO A 1 95 ? 1.392 -45.656 -10.383 1 95.44 95 PRO A CA 1
ATOM 774 C C . PRO A 1 95 ? 2.592 -46.156 -9.578 1 95.44 95 PRO A C 1
ATOM 776 O O . PRO A 1 95 ? 3.129 -47.219 -9.852 1 95.44 95 PRO A O 1
ATOM 779 N N . GLU A 1 96 ? 3 -45.344 -8.664 1 93.31 96 GLU A N 1
ATOM 780 C CA . GLU A 1 96 ? 4.109 -45.688 -7.777 1 93.31 96 GLU A CA 1
ATOM 781 C C . GLU A 1 96 ? 3.924 -45.062 -6.402 1 93.31 96 GLU A C 1
ATOM 783 O O . GLU A 1 96 ? 3.209 -44.062 -6.258 1 93.31 96 GLU A O 1
ATOM 788 N N . ARG A 1 97 ? 4.613 -45.656 -5.461 1 93.25 97 ARG A N 1
ATOM 789 C CA . ARG A 1 97 ? 4.555 -45.125 -4.109 1 93.25 97 ARG A CA 1
ATOM 790 C C . ARG A 1 97 ? 5.559 -44 -3.928 1 93.25 97 ARG A C 1
ATOM 792 O O . ARG A 1 97 ? 6.574 -44.156 -3.25 1 93.25 97 ARG A O 1
ATOM 799 N N . SER A 1 98 ? 5.262 -42.906 -4.449 1 95.75 98 SER A N 1
ATOM 800 C CA . SER A 1 98 ? 6.078 -41.688 -4.398 1 95.75 98 SER A CA 1
ATOM 801 C C . SER A 1 98 ? 5.215 -40.438 -4.492 1 95.75 98 SER A C 1
ATOM 803 O O . SER A 1 98 ? 4.02 -40.5 -4.785 1 95.75 98 SER A O 1
ATOM 805 N N . PHE A 1 99 ? 5.816 -39.312 -4.18 1 96.69 99 PHE A N 1
ATOM 806 C CA . PHE A 1 99 ? 5.141 -38.031 -4.383 1 96.69 99 PHE A CA 1
ATOM 807 C C . PHE A 1 99 ? 4.617 -37.906 -5.809 1 96.69 99 PHE A C 1
ATOM 809 O O . PHE A 1 99 ? 3.457 -37.562 -6.02 1 96.69 99 PHE A O 1
ATOM 816 N N . ALA A 1 100 ? 5.449 -38.219 -6.793 1 97.44 100 ALA A N 1
ATOM 817 C CA . ALA A 1 100 ? 5.062 -38.156 -8.195 1 97.44 100 ALA A CA 1
ATOM 818 C C . ALA A 1 100 ? 3.887 -39.094 -8.484 1 97.44 100 ALA A C 1
ATOM 820 O O . ALA A 1 100 ? 3.016 -38.781 -9.297 1 97.44 100 ALA A O 1
ATOM 821 N N . GLY A 1 101 ? 4 -40.219 -7.867 1 97 101 GLY A N 1
ATOM 822 C CA . GLY A 1 101 ? 2.893 -41.156 -8.008 1 97 101 GLY A CA 1
ATOM 823 C C . GLY A 1 101 ? 1.578 -40.594 -7.496 1 97 101 GLY A C 1
ATOM 824 O O . GLY A 1 101 ? 0.543 -40.719 -8.148 1 97 101 GLY A O 1
ATOM 825 N N . LEU A 1 102 ? 1.587 -40.031 -6.32 1 96.62 102 LEU A N 1
ATOM 826 C CA . LEU A 1 102 ? 0.387 -39.406 -5.758 1 96.62 102 LEU A CA 1
ATOM 827 C C . LEU A 1 102 ? -0.083 -38.25 -6.613 1 96.62 102 LEU A C 1
ATOM 829 O O . LEU A 1 102 ? -1.286 -38.062 -6.82 1 96.62 102 LEU A O 1
ATOM 833 N N . TYR A 1 103 ? 0.886 -37.438 -7.07 1 96.75 103 TYR A N 1
ATOM 834 C CA . TYR A 1 103 ? 0.599 -36.344 -7.977 1 96.75 103 TYR A CA 1
ATOM 835 C C . TYR A 1 103 ? -0.175 -36.844 -9.195 1 96.75 103 TYR A C 1
ATOM 837 O O . TYR A 1 103 ? -1.222 -36.281 -9.539 1 96.75 103 TYR A O 1
ATOM 845 N N . ALA A 1 104 ? 0.277 -37.875 -9.797 1 97.5 104 ALA A N 1
ATOM 846 C CA . ALA A 1 104 ? -0.387 -38.469 -10.945 1 97.5 104 ALA A CA 1
ATOM 847 C C . ALA A 1 104 ? -1.744 -39.062 -10.555 1 97.5 104 ALA A C 1
ATOM 849 O O . ALA A 1 104 ? -2.727 -38.906 -11.289 1 97.5 104 ALA A O 1
ATOM 850 N N . GLY A 1 105 ? -1.732 -39.719 -9.406 1 96.69 105 GLY A N 1
ATOM 851 C CA . GLY A 1 105 ? -2.971 -40.312 -8.938 1 96.69 105 GLY A CA 1
ATOM 852 C C . GLY A 1 105 ? -4.098 -39.312 -8.781 1 96.69 105 GLY A C 1
ATOM 853 O O . GLY A 1 105 ? -5.234 -39.562 -9.18 1 96.69 105 GLY A O 1
ATOM 854 N N . MET A 1 106 ? -3.816 -38.188 -8.188 1 95.25 106 MET A N 1
ATOM 855 C CA . MET A 1 106 ? -4.82 -37.125 -7.992 1 95.25 106 MET A CA 1
ATOM 856 C C . MET A 1 106 ? -5.34 -36.625 -9.336 1 95.25 106 MET A C 1
ATOM 858 O O . MET A 1 106 ? -6.547 -36.438 -9.508 1 95.25 106 MET A O 1
ATOM 862 N N . HIS A 1 107 ? -4.457 -36.375 -10.297 1 96.88 107 HIS A N 1
ATOM 863 C CA . HIS A 1 107 ? -4.855 -35.844 -11.594 1 96.88 107 HIS A CA 1
ATOM 864 C C . HIS A 1 107 ? -5.602 -36.906 -12.406 1 96.88 107 HIS A C 1
ATOM 866 O O . HIS A 1 107 ? -6.543 -36.562 -13.133 1 96.88 107 HIS A O 1
ATOM 872 N N . MET A 1 108 ? -5.203 -38.125 -12.234 1 97.25 108 MET A N 1
ATOM 873 C CA . MET A 1 108 ? -5.914 -39.219 -12.898 1 97.25 108 MET A CA 1
ATOM 874 C C . MET A 1 108 ? -7.324 -39.375 -12.336 1 97.25 108 MET A C 1
ATOM 876 O O . MET A 1 108 ? -8.273 -39.625 -13.078 1 97.25 108 MET A O 1
ATOM 880 N N . ARG A 1 109 ? -7.43 -39.188 -11.062 1 96.25 109 ARG A N 1
ATOM 881 C CA . ARG A 1 109 ? -8.75 -39.281 -10.453 1 96.25 109 ARG A CA 1
ATOM 882 C C . ARG A 1 109 ? -9.664 -38.188 -10.992 1 96.25 109 ARG A C 1
ATOM 884 O O . ARG A 1 109 ? -10.852 -38.406 -11.227 1 96.25 109 ARG A O 1
ATOM 891 N N . PHE A 1 110 ? -9.148 -36.969 -11.141 1 96.12 110 PHE A N 1
ATOM 892 C CA . PHE A 1 110 ? -9.922 -35.875 -11.703 1 96.12 110 PHE A CA 1
ATOM 893 C C . PHE A 1 110 ? -10.289 -36.188 -13.156 1 96.12 110 PHE A C 1
ATOM 895 O O . PHE A 1 110 ? -11.43 -35.938 -13.562 1 96.12 110 PHE A O 1
ATOM 902 N N . ALA A 1 111 ? -9.328 -36.656 -13.906 1 97.44 111 ALA A N 1
ATOM 903 C CA . ALA A 1 111 ? -9.57 -37 -15.305 1 97.44 111 ALA A CA 1
ATOM 904 C C . ALA A 1 111 ? -10.695 -38.031 -15.422 1 97.44 111 ALA A C 1
ATOM 906 O O . ALA A 1 111 ? -11.555 -37.906 -16.297 1 97.44 111 ALA A O 1
ATOM 907 N N . GLN A 1 112 ? -10.688 -39 -14.523 1 96.75 112 GLN A N 1
ATOM 908 C CA . GLN A 1 112 ? -11.758 -40 -14.484 1 96.75 112 GLN A CA 1
ATOM 909 C C . GLN A 1 112 ? -13.102 -39.344 -14.172 1 96.75 112 GLN A C 1
ATOM 911 O O . GLN A 1 112 ? -14.117 -39.688 -14.789 1 96.75 112 GLN A O 1
ATOM 916 N N . TYR A 1 113 ? -13.039 -38.469 -13.281 1 95.81 113 TYR A N 1
ATOM 917 C CA . TYR A 1 113 ? -14.258 -37.812 -12.844 1 95.81 113 TYR A CA 1
ATOM 918 C C . TYR A 1 113 ? -14.922 -37.062 -13.992 1 95.81 113 TYR A C 1
ATOM 920 O O . TYR A 1 113 ? -16.141 -37.062 -14.133 1 95.81 113 TYR A O 1
ATOM 928 N N . VAL A 1 114 ? -14.133 -36.406 -14.82 1 95.69 114 VAL A N 1
ATOM 929 C CA . VAL A 1 114 ? -14.695 -35.594 -15.891 1 95.69 114 VAL A CA 1
ATOM 930 C C . VAL A 1 114 ? -14.688 -36.375 -17.203 1 95.69 114 VAL A C 1
ATOM 932 O O . VAL A 1 114 ? -14.953 -35.844 -18.266 1 95.69 114 VAL A O 1
ATOM 935 N N . SER A 1 115 ? -14.336 -37.688 -17.172 1 97.44 115 SER A N 1
ATOM 936 C CA . SER A 1 115 ? -14.359 -38.625 -18.297 1 97.44 115 SER A CA 1
ATOM 937 C C . SER A 1 115 ? -13.469 -38.125 -19.438 1 97.44 115 SER A C 1
ATOM 939 O O . SER A 1 115 ? -13.906 -38.094 -20.594 1 97.44 115 SER A O 1
ATOM 941 N N . LYS A 1 116 ? -12.273 -37.75 -19.156 1 98.06 116 LYS A N 1
ATOM 942 C CA . LYS A 1 116 ? -11.25 -37.375 -20.125 1 98.06 116 LYS A CA 1
ATOM 943 C C . LYS A 1 116 ? -9.969 -38.188 -19.922 1 98.06 116 LYS A C 1
ATOM 945 O O . LYS A 1 116 ? -9.586 -38.469 -18.781 1 98.06 116 LYS A O 1
ATOM 950 N N . PRO A 1 117 ? -9.328 -38.562 -20.922 1 97.81 117 PRO A N 1
ATOM 951 C CA . PRO A 1 117 ? -8.227 -39.531 -20.797 1 97.81 117 PRO A CA 1
ATOM 952 C C . PRO A 1 117 ? -6.922 -38.875 -20.359 1 97.81 117 PRO A C 1
ATOM 954 O O . PRO A 1 117 ? -6.043 -39.531 -19.797 1 97.81 117 PRO A O 1
ATOM 957 N N . ARG A 1 118 ? -6.699 -37.625 -20.672 1 98.19 118 ARG A N 1
ATOM 958 C CA . ARG A 1 118 ? -5.438 -36.906 -20.469 1 98.19 118 ARG A CA 1
ATOM 959 C C . ARG A 1 118 ? -5.594 -35.781 -19.453 1 98.19 118 ARG A C 1
ATOM 961 O O . ARG A 1 118 ? -6.668 -35.188 -19.344 1 98.19 118 ARG A O 1
ATOM 968 N N . TRP A 1 119 ? -4.562 -35.562 -18.625 1 97.81 119 TRP A N 1
ATOM 969 C CA . TRP A 1 119 ? -4.695 -34.5 -17.656 1 97.81 119 TRP A CA 1
ATOM 970 C C . TRP A 1 119 ? -3.613 -33.438 -17.859 1 97.81 119 TRP A C 1
ATOM 972 O O . TRP A 1 119 ? -2.564 -33.719 -18.453 1 97.81 119 TRP A O 1
ATOM 982 N N . GLY A 1 120 ? -3.945 -32.219 -17.578 1 97.56 120 GLY A N 1
ATOM 983 C CA . GLY A 1 120 ? -3.029 -31.078 -17.453 1 97.56 120 GLY A CA 1
ATOM 984 C C . GLY A 1 120 ? -3.092 -30.406 -16.094 1 97.56 120 GLY A C 1
ATOM 985 O O . GLY A 1 120 ? -4.043 -30.609 -15.344 1 97.56 120 GLY A O 1
ATOM 986 N N . GLU A 1 121 ? -2.07 -29.734 -15.789 1 96.94 121 GLU A N 1
ATOM 987 C CA . GLU A 1 121 ? -2.014 -29.031 -14.508 1 96.94 121 GLU A CA 1
ATOM 988 C C . GLU A 1 121 ? -1.396 -27.641 -14.672 1 96.94 121 GLU A C 1
ATOM 990 O O . GLU A 1 121 ? -0.423 -27.469 -15.406 1 96.94 121 GLU A O 1
ATOM 995 N N . LYS A 1 122 ? -2.076 -26.719 -14.023 1 95.75 122 LYS A N 1
ATOM 996 C CA . LYS A 1 122 ? -1.572 -25.344 -14.039 1 95.75 122 LYS A CA 1
ATOM 997 C C . LYS A 1 122 ? -1.311 -24.844 -12.625 1 95.75 122 LYS A C 1
ATOM 999 O O . LYS A 1 122 ? -2.23 -24.766 -11.805 1 95.75 122 LYS A O 1
ATOM 1004 N N . THR A 1 123 ? -0.123 -24.578 -12.336 1 94.5 123 THR A N 1
ATOM 1005 C CA . THR A 1 123 ? 0.357 -23.812 -11.188 1 94.5 123 THR A CA 1
ATOM 1006 C C . THR A 1 123 ? 1.48 -22.859 -11.602 1 94.5 123 THR A C 1
ATOM 1008 O O . THR A 1 123 ? 2.512 -23.297 -12.117 1 94.5 123 THR A O 1
ATOM 1011 N N . PRO A 1 124 ? 1.302 -21.578 -11.375 1 91.69 124 PRO A N 1
ATOM 1012 C CA . PRO A 1 124 ? 2.309 -20.656 -11.883 1 91.69 124 PRO A CA 1
ATOM 1013 C C . PRO A 1 124 ? 3.719 -20.984 -11.398 1 91.69 124 PRO A C 1
ATOM 1015 O O . PRO A 1 124 ? 4.648 -21.047 -12.203 1 91.69 124 PRO A O 1
ATOM 1018 N N . HIS A 1 125 ? 3.922 -21.375 -10.203 1 95.31 125 HIS A N 1
ATOM 1019 C CA . HIS A 1 125 ? 5.254 -21.516 -9.625 1 95.31 125 HIS A CA 1
ATOM 1020 C C . HIS A 1 125 ? 5.82 -22.906 -9.891 1 95.31 125 HIS A C 1
ATOM 1022 O O . HIS A 1 125 ? 6.922 -23.234 -9.438 1 95.31 125 HIS A O 1
ATOM 1028 N N . ASN A 1 126 ? 5.094 -23.734 -10.664 1 97.31 126 ASN A N 1
ATOM 1029 C CA . ASN A 1 126 ? 5.699 -24.953 -11.172 1 97.31 126 ASN A CA 1
ATOM 1030 C C . ASN A 1 126 ? 6.93 -24.656 -12.023 1 97.31 126 ASN A C 1
ATOM 1032 O O . ASN A 1 126 ? 7.777 -25.531 -12.227 1 97.31 126 ASN A O 1
ATOM 1036 N N . LEU A 1 127 ? 7 -23.422 -12.43 1 97.56 127 LEU A N 1
ATOM 1037 C CA . LEU A 1 127 ? 8.125 -23.031 -13.266 1 97.56 127 LEU A CA 1
ATOM 1038 C C . LEU A 1 127 ? 9.438 -23.141 -12.492 1 97.56 127 LEU A C 1
ATOM 1040 O O . LEU A 1 127 ? 10.508 -23.281 -13.102 1 97.56 127 LEU A O 1
ATOM 1044 N N . TYR A 1 128 ? 9.375 -23.125 -11.195 1 96.81 128 TYR A N 1
ATOM 1045 C CA . TYR A 1 128 ? 10.586 -23.266 -10.391 1 96.81 128 TYR A CA 1
ATOM 1046 C C . TYR A 1 128 ? 10.961 -24.734 -10.234 1 96.81 128 TYR A C 1
ATOM 1048 O O . TYR A 1 128 ? 12.031 -25.062 -9.711 1 96.81 128 TYR A O 1
ATOM 1056 N N . PHE A 1 129 ? 10.141 -25.641 -10.742 1 97.25 129 PHE A N 1
ATOM 1057 C CA . PHE A 1 129 ? 10.328 -27.062 -10.492 1 97.25 129 PHE A CA 1
ATOM 1058 C C . PHE A 1 129 ? 10.32 -27.844 -11.805 1 97.25 129 PHE A C 1
ATOM 1060 O O . PHE A 1 129 ? 9.953 -29.016 -11.828 1 97.25 129 PHE A O 1
ATOM 1067 N N . VAL A 1 130 ? 10.664 -27.203 -12.859 1 98.19 130 VAL A N 1
ATOM 1068 C CA . VAL A 1 130 ? 10.688 -27.859 -14.164 1 98.19 130 VAL A CA 1
ATOM 1069 C C . VAL A 1 130 ? 11.609 -29.062 -14.125 1 98.19 130 VAL A C 1
ATOM 1071 O O . VAL A 1 130 ? 11.273 -30.141 -14.641 1 98.19 130 VAL A O 1
ATOM 1074 N N . GLY A 1 131 ? 12.766 -28.953 -13.523 1 97 131 GLY A N 1
ATOM 1075 C CA . GLY A 1 131 ? 13.703 -30.047 -13.391 1 97 131 GLY A CA 1
ATOM 1076 C C . GLY A 1 131 ? 13.094 -31.266 -12.727 1 97 131 GLY A C 1
ATOM 1077 O O . GLY A 1 131 ? 13 -32.344 -13.344 1 97 131 GLY A O 1
ATOM 1078 N N . PRO A 1 132 ? 12.68 -31.109 -11.484 1 96.5 132 PRO A N 1
ATOM 1079 C CA . PRO A 1 132 ? 12.031 -32.219 -10.781 1 96.5 132 PRO A CA 1
ATOM 1080 C C . PRO A 1 132 ? 10.828 -32.781 -11.547 1 96.5 132 PRO A C 1
ATOM 1082 O O . PRO A 1 132 ? 10.617 -34 -11.562 1 96.5 132 PRO A O 1
ATOM 1085 N N . MET A 1 133 ? 10.047 -31.969 -12.18 1 98.06 133 MET A N 1
ATOM 1086 C CA . MET A 1 133 ? 8.867 -32.406 -12.914 1 98.06 133 MET A CA 1
ATOM 1087 C C . MET A 1 133 ? 9.258 -33.25 -14.133 1 98.06 133 MET A C 1
ATOM 1089 O O . MET A 1 133 ? 8.656 -34.281 -14.406 1 98.06 133 MET A O 1
ATOM 1093 N N . HIS A 1 134 ? 10.312 -32.781 -14.797 1 98.12 134 HIS A N 1
ATOM 1094 C CA . HIS A 1 134 ? 10.82 -33.5 -15.938 1 98.12 134 HIS A CA 1
ATOM 1095 C C . HIS A 1 134 ? 11.414 -34.844 -15.508 1 98.12 134 HIS A C 1
ATOM 1097 O O . HIS A 1 134 ? 11.297 -35.844 -16.219 1 98.12 134 HIS A O 1
ATOM 1103 N N . HIS A 1 135 ? 12.055 -34.844 -14.406 1 97.44 135 HIS A N 1
ATOM 1104 C CA . HIS A 1 135 ? 12.578 -36.094 -13.859 1 97.44 135 HIS A CA 1
ATOM 1105 C C . HIS A 1 135 ? 11.453 -37.062 -13.547 1 97.44 135 HIS A C 1
ATOM 1107 O O . HIS A 1 135 ? 11.531 -38.25 -13.891 1 97.44 135 HIS A O 1
ATOM 1113 N N . ASP A 1 136 ? 10.414 -36.625 -12.922 1 97.75 136 ASP A N 1
ATOM 1114 C CA . ASP A 1 136 ? 9.297 -37.469 -12.492 1 97.75 136 ASP A CA 1
ATOM 1115 C C . ASP A 1 136 ? 8.477 -37.938 -13.688 1 97.75 136 ASP A C 1
ATOM 1117 O O . ASP A 1 136 ? 8 -39.062 -13.711 1 97.75 136 ASP A O 1
ATOM 1121 N N . PHE A 1 137 ? 8.305 -37.031 -14.641 1 98.31 137 PHE A N 1
ATOM 1122 C CA . PHE A 1 137 ? 7.535 -37.312 -15.844 1 98.31 137 PHE A CA 1
ATOM 1123 C C . PHE A 1 137 ? 8.336 -36.938 -17.094 1 98.31 137 PHE A C 1
ATOM 1125 O O . PHE A 1 137 ? 8.125 -35.906 -17.688 1 98.31 137 PHE A O 1
ATOM 1132 N N . PRO A 1 138 ? 9.094 -37.844 -17.594 1 97.75 138 PRO A N 1
ATOM 1133 C CA . PRO A 1 138 ? 10.062 -37.531 -18.641 1 97.75 138 PRO A CA 1
ATOM 1134 C C . PRO A 1 138 ? 9.391 -37.188 -19.969 1 97.75 138 PRO A C 1
ATOM 1136 O O . PRO A 1 138 ? 10.008 -36.531 -20.828 1 97.75 138 PRO A O 1
ATOM 1139 N N . ASP A 1 139 ? 8.156 -37.594 -20.141 1 97.12 139 ASP A N 1
ATOM 1140 C CA . ASP A 1 139 ? 7.477 -37.344 -21.406 1 97.12 139 ASP A CA 1
ATOM 1141 C C . ASP A 1 139 ? 6.492 -36.188 -21.297 1 97.12 139 ASP A C 1
ATOM 1143 O O . ASP A 1 139 ? 5.734 -35.906 -22.234 1 97.12 139 ASP A O 1
ATOM 1147 N N . ALA A 1 140 ? 6.48 -35.5 -20.141 1 98.44 140 ALA A N 1
ATOM 1148 C CA . ALA A 1 140 ? 5.539 -34.406 -19.953 1 98.44 140 ALA A CA 1
ATOM 1149 C C . ALA A 1 140 ? 5.812 -33.25 -20.922 1 98.44 140 ALA A C 1
ATOM 1151 O O . ALA A 1 140 ? 6.961 -33.031 -21.297 1 98.44 140 ALA A O 1
ATOM 1152 N N . GLN A 1 141 ? 4.824 -32.625 -21.375 1 98.81 141 GLN A N 1
ATOM 1153 C CA . GLN A 1 141 ? 4.93 -31.469 -22.25 1 98.81 141 GLN A CA 1
ATOM 1154 C C . GLN A 1 141 ? 4.656 -30.172 -21.484 1 98.81 141 GLN A C 1
ATOM 1156 O O . GLN A 1 141 ? 3.703 -30.094 -20.719 1 98.81 141 GLN A O 1
ATOM 1161 N N . PHE A 1 142 ? 5.555 -29.188 -21.688 1 98.81 142 PHE A N 1
ATOM 1162 C CA . PHE A 1 142 ? 5.473 -27.906 -21 1 98.81 142 PHE A CA 1
ATOM 1163 C C . PHE A 1 142 ? 5.031 -26.797 -21.953 1 98.81 142 PHE A C 1
ATOM 1165 O O . PHE A 1 142 ? 5.609 -26.641 -23.031 1 98.81 142 PHE A O 1
ATOM 1172 N N . ILE A 1 143 ? 3.979 -26.109 -21.578 1 98.75 143 ILE A N 1
ATOM 1173 C CA . ILE A 1 143 ? 3.562 -24.891 -22.25 1 98.75 143 ILE A CA 1
ATOM 1174 C C . ILE A 1 143 ? 3.908 -23.688 -21.391 1 98.75 143 ILE A C 1
ATOM 1176 O O . ILE A 1 143 ? 3.383 -23.531 -20.281 1 98.75 143 ILE A O 1
ATOM 1180 N N . TYR A 1 144 ? 4.809 -22.891 -21.844 1 98.5 144 TYR A N 1
ATOM 1181 C CA . TYR A 1 144 ? 5.238 -21.703 -21.125 1 98.5 144 TYR A CA 1
ATOM 1182 C C . TYR A 1 144 ? 4.668 -20.438 -21.766 1 98.5 144 TYR A C 1
ATOM 1184 O O . TYR A 1 144 ? 4.996 -20.125 -22.906 1 98.5 144 TYR A O 1
ATOM 1192 N N . ILE A 1 145 ? 3.842 -19.766 -21.031 1 98.06 145 ILE A N 1
ATOM 1193 C CA . ILE A 1 145 ? 3.242 -18.547 -21.578 1 98.06 145 ILE A CA 1
ATOM 1194 C C . ILE A 1 145 ? 3.98 -17.328 -21.047 1 98.06 145 ILE A C 1
ATOM 1196 O O . ILE A 1 145 ? 4.234 -17.219 -19.844 1 98.06 145 ILE A O 1
ATOM 1200 N N . THR A 1 146 ? 4.348 -16.438 -21.953 1 98.19 146 THR A N 1
ATOM 1201 C CA . THR A 1 146 ? 5.027 -15.188 -21.625 1 98.19 146 THR A CA 1
ATOM 1202 C C . THR A 1 146 ? 4.152 -13.992 -21.984 1 98.19 146 THR A C 1
ATOM 1204 O O . THR A 1 146 ? 3.502 -13.977 -23.031 1 98.19 146 THR A O 1
ATOM 1207 N N . ARG A 1 147 ? 4.062 -13.031 -21.078 1 98.44 147 ARG A N 1
ATOM 1208 C CA . ARG A 1 147 ? 3.408 -11.742 -21.266 1 98.44 147 ARG A CA 1
ATOM 1209 C C . ARG A 1 147 ? 4.391 -10.594 -21.062 1 98.44 147 ARG A C 1
ATOM 1211 O O . ARG A 1 147 ? 5.398 -10.75 -20.359 1 98.44 147 ARG A O 1
ATOM 1218 N N . ASP A 1 148 ? 4.227 -9.453 -21.781 1 98.62 148 ASP A N 1
ATOM 1219 C CA . ASP A 1 148 ? 5.016 -8.273 -21.453 1 98.62 148 ASP A CA 1
ATOM 1220 C C . ASP A 1 148 ? 5.125 -8.086 -19.938 1 98.62 148 ASP A C 1
ATOM 1222 O O . ASP A 1 148 ? 4.117 -7.934 -19.25 1 98.62 148 ASP A O 1
ATOM 1226 N N . GLY A 1 149 ? 6.426 -8.156 -19.516 1 98.81 149 GLY A N 1
ATOM 1227 C CA . GLY A 1 149 ? 6.656 -8.109 -18.078 1 98.81 149 GLY A CA 1
ATOM 1228 C C . GLY A 1 149 ? 6.039 -6.895 -17.406 1 98.81 149 GLY A C 1
ATOM 1229 O O . GLY A 1 149 ? 5.652 -6.953 -16.234 1 98.81 149 GLY A O 1
ATOM 1230 N N . ARG A 1 150 ? 5.984 -5.762 -18.156 1 98.62 150 ARG A N 1
ATOM 1231 C CA . ARG A 1 150 ? 5.379 -4.547 -17.625 1 98.62 150 ARG A CA 1
ATOM 1232 C C . ARG A 1 150 ? 3.881 -4.73 -17.406 1 98.62 150 ARG A C 1
ATOM 1234 O O . ARG A 1 150 ? 3.344 -4.336 -16.375 1 98.62 150 ARG A O 1
ATOM 1241 N N . ASP A 1 151 ? 3.201 -5.32 -18.312 1 98.62 151 ASP A N 1
ATOM 1242 C CA . ASP A 1 151 ? 1.777 -5.617 -18.188 1 98.62 151 ASP A CA 1
ATOM 1243 C C . ASP A 1 151 ? 1.52 -6.602 -17.047 1 98.62 151 ASP A C 1
ATOM 1245 O O . ASP A 1 151 ? 0.622 -6.387 -16.234 1 98.62 151 ASP A O 1
ATOM 1249 N N . ALA A 1 152 ? 2.312 -7.676 -17 1 98.19 152 ALA A N 1
ATOM 1250 C CA . ALA A 1 152 ? 2.145 -8.68 -15.961 1 98.19 152 ALA A CA 1
ATOM 1251 C C . ALA A 1 152 ? 2.334 -8.07 -14.578 1 98.19 152 ALA A C 1
ATOM 1253 O O . ALA A 1 152 ? 1.554 -8.336 -13.656 1 98.19 152 ALA A O 1
ATOM 1254 N N . CYS A 1 153 ? 3.332 -7.18 -14.484 1 98.44 153 CYS A N 1
ATOM 1255 C CA . CYS A 1 153 ? 3.664 -6.586 -13.188 1 98.44 153 CYS A CA 1
ATOM 1256 C C . CYS A 1 153 ? 2.557 -5.652 -12.719 1 98.44 153 CYS A C 1
ATOM 1258 O O . CYS A 1 153 ? 2.129 -5.723 -11.562 1 98.44 153 CYS A O 1
ATOM 1260 N N . VAL A 1 154 ? 2.068 -4.793 -13.617 1 97.94 154 VAL A N 1
ATOM 1261 C CA . VAL A 1 154 ? 1.055 -3.842 -13.172 1 97.94 154 VAL A CA 1
ATOM 1262 C C . VAL A 1 154 ? -0.254 -4.574 -12.891 1 97.94 154 VAL A C 1
ATOM 1264 O O . VAL A 1 154 ? -0.999 -4.195 -11.984 1 97.94 154 VAL A O 1
ATOM 1267 N N . ASP A 1 155 ? -0.539 -5.578 -13.648 1 96.44 155 ASP A N 1
ATOM 1268 C CA . ASP A 1 155 ? -1.717 -6.398 -13.383 1 96.44 155 ASP A CA 1
ATOM 1269 C C . ASP A 1 155 ? -1.608 -7.086 -12.023 1 96.44 155 ASP A C 1
ATOM 1271 O O . ASP A 1 155 ? -2.6 -7.199 -11.297 1 96.44 155 ASP A O 1
ATOM 1275 N N . TYR A 1 156 ? -0.431 -7.578 -11.727 1 96.5 156 TYR A N 1
ATOM 1276 C CA . TYR A 1 156 ? -0.175 -8.211 -10.438 1 96.5 156 TYR A CA 1
ATOM 1277 C C . TYR A 1 156 ? -0.332 -7.211 -9.297 1 96.5 156 TYR A C 1
ATOM 1279 O O . TYR A 1 156 ? -0.944 -7.52 -8.273 1 96.5 156 TYR A O 1
ATOM 1287 N N . MET A 1 157 ? 0.169 -6.039 -9.5 1 97.06 157 MET A N 1
ATOM 1288 C CA . MET A 1 157 ? 0.084 -4.996 -8.484 1 97.06 157 MET A CA 1
ATOM 1289 C C . MET A 1 157 ? -1.364 -4.578 -8.25 1 97.06 157 MET A C 1
ATOM 1291 O O . MET A 1 157 ? -1.728 -4.172 -7.145 1 97.06 157 MET A O 1
ATOM 1295 N N . GLU A 1 158 ? -2.188 -4.664 -9.297 1 94.19 158 GLU A N 1
ATOM 1296 C CA . GLU A 1 158 ? -3.602 -4.316 -9.18 1 94.19 158 GLU A CA 1
ATOM 1297 C C . GLU A 1 158 ? -4.375 -5.398 -8.43 1 94.19 158 GLU A C 1
ATOM 1299 O O . GLU A 1 158 ? -5.488 -5.16 -7.957 1 94.19 158 GLU A O 1
ATOM 1304 N N . SER A 1 159 ? -3.779 -6.574 -8.32 1 91.62 159 SER A N 1
ATOM 1305 C CA . SER A 1 159 ? -4.441 -7.66 -7.605 1 91.62 159 SER A CA 1
ATOM 1306 C C . SER A 1 159 ? -4.336 -7.473 -6.094 1 91.62 159 SER A C 1
ATOM 1308 O O . SER A 1 159 ? -3.555 -6.648 -5.621 1 91.62 159 SER A O 1
ATOM 1310 N N . SER A 1 160 ? -5.133 -8.164 -5.316 1 86.5 160 SER A N 1
ATOM 1311 C CA . SER A 1 160 ? -5.125 -8.047 -3.861 1 86.5 160 SER A CA 1
ATOM 1312 C C . SER A 1 160 ? -4.086 -8.977 -3.242 1 86.5 160 SER A C 1
ATOM 1314 O O . SER A 1 160 ? -3.938 -9.023 -2.018 1 86.5 160 SER A O 1
ATOM 1316 N N . PHE A 1 161 ? -3.295 -9.672 -4.102 1 87.38 161 PHE A N 1
ATOM 1317 C CA . PHE A 1 161 ? -2.387 -10.664 -3.539 1 87.38 161 PHE A CA 1
ATOM 1318 C C . PHE A 1 161 ? -0.979 -10.484 -4.094 1 87.38 161 PHE A C 1
ATOM 1320 O O . PHE A 1 161 ? -0.067 -11.234 -3.736 1 87.38 161 PHE A O 1
ATOM 1327 N N . GLY A 1 162 ? -0.797 -9.578 -4.926 1 92.56 162 GLY A N 1
ATOM 1328 C CA . GLY A 1 162 ? 0.498 -9.406 -5.566 1 92.56 162 GLY A CA 1
ATOM 1329 C C . GLY A 1 162 ? 1.385 -8.398 -4.859 1 92.56 162 GLY A C 1
ATOM 1330 O O . GLY A 1 162 ? 1.039 -7.91 -3.781 1 92.56 162 GLY A O 1
ATOM 1331 N N . PRO A 1 163 ? 2.6 -8.227 -5.453 1 96.44 163 PRO A N 1
ATOM 1332 C CA . PRO A 1 163 ? 3.5 -7.191 -4.934 1 96.44 163 PRO A CA 1
ATOM 1333 C C . PRO A 1 163 ? 2.861 -5.805 -4.922 1 96.44 163 PRO A C 1
ATOM 1335 O O . PRO A 1 163 ? 1.945 -5.535 -5.703 1 96.44 163 PRO A O 1
ATOM 1338 N N . THR A 1 164 ? 3.416 -4.961 -4.051 1 97.44 164 THR A N 1
ATOM 1339 C CA . THR A 1 164 ? 2.715 -3.707 -3.803 1 97.44 164 THR A CA 1
ATOM 1340 C C . THR A 1 164 ? 3.494 -2.527 -4.379 1 97.44 164 THR A C 1
ATOM 1342 O O . THR A 1 164 ? 3.139 -1.369 -4.148 1 97.44 164 THR A O 1
ATOM 1345 N N . ASN A 1 165 ? 4.559 -2.781 -5.016 1 98.06 165 ASN A N 1
ATOM 1346 C CA . ASN A 1 165 ? 5.305 -1.771 -5.754 1 98.06 165 ASN A CA 1
ATOM 1347 C C . ASN A 1 165 ? 6.039 -2.379 -6.945 1 98.06 165 ASN A C 1
ATOM 1349 O O . ASN A 1 165 ? 6.184 -3.6 -7.035 1 98.06 165 ASN A O 1
ATOM 1353 N N . ILE A 1 166 ? 6.516 -1.52 -7.824 1 98.69 166 ILE A N 1
ATOM 1354 C CA . ILE A 1 166 ? 7.016 -1.964 -9.117 1 98.69 166 ILE A CA 1
ATOM 1355 C C . ILE A 1 166 ? 8.367 -2.656 -8.945 1 98.69 166 ILE A C 1
ATOM 1357 O O . ILE A 1 166 ? 8.703 -3.568 -9.703 1 98.69 166 ILE A O 1
ATOM 1361 N N . TYR A 1 167 ? 9.164 -2.262 -7.93 1 98.75 167 TYR A N 1
ATOM 1362 C CA . TYR A 1 167 ? 10.453 -2.904 -7.695 1 98.75 167 TYR A CA 1
ATOM 1363 C C . TYR A 1 167 ? 10.273 -4.383 -7.371 1 98.75 167 TYR A C 1
ATOM 1365 O O . TYR A 1 167 ? 10.914 -5.242 -7.984 1 98.75 167 TYR A O 1
ATOM 1373 N N . CYS A 1 168 ? 9.398 -4.676 -6.484 1 98.25 168 CYS A N 1
ATOM 1374 C CA . CYS A 1 168 ? 9.148 -6.051 -6.059 1 98.25 168 CYS A CA 1
ATOM 1375 C C . CYS A 1 168 ? 8.461 -6.844 -7.16 1 98.25 168 CYS A C 1
ATOM 1377 O O . CYS A 1 168 ? 8.75 -8.023 -7.355 1 98.25 168 CYS A O 1
ATOM 1379 N N . ALA A 1 169 ? 7.508 -6.211 -7.871 1 98.5 169 ALA A N 1
ATOM 1380 C CA . ALA A 1 169 ? 6.832 -6.879 -8.984 1 98.5 169 ALA A CA 1
ATOM 1381 C C . ALA A 1 169 ? 7.824 -7.262 -10.078 1 98.5 169 ALA A C 1
ATOM 1383 O O . ALA A 1 169 ? 7.785 -8.383 -10.594 1 98.5 169 ALA A O 1
ATOM 1384 N N . ALA A 1 170 ? 8.703 -6.309 -10.398 1 98.75 170 ALA A N 1
ATOM 1385 C CA . ALA A 1 170 ? 9.703 -6.551 -11.438 1 98.75 170 ALA A CA 1
ATOM 1386 C C . ALA A 1 170 ? 10.664 -7.664 -11.023 1 98.75 170 ALA A C 1
ATOM 1388 O O . ALA A 1 170 ? 11.055 -8.492 -11.852 1 98.75 170 ALA A O 1
ATOM 1389 N N . GLN A 1 171 ? 11.062 -7.672 -9.766 1 97.88 171 GLN A N 1
ATOM 1390 C CA . GLN A 1 171 ? 11.922 -8.742 -9.258 1 97.88 171 GLN A CA 1
ATOM 1391 C C . GLN A 1 171 ? 11.258 -10.102 -9.414 1 97.88 171 GLN A C 1
ATOM 1393 O O . GLN A 1 171 ? 11.914 -11.078 -9.781 1 97.88 171 GLN A O 1
ATOM 1398 N N . SER A 1 172 ? 9.992 -10.148 -9.125 1 97.12 172 SER A N 1
ATOM 1399 C CA . SER A 1 172 ? 9.25 -11.391 -9.234 1 97.12 172 SER A CA 1
ATOM 1400 C C . SER A 1 172 ? 9.211 -11.883 -10.68 1 97.12 172 SER A C 1
ATOM 1402 O O . SER A 1 172 ? 9.469 -13.062 -10.945 1 97.12 172 SER A O 1
ATOM 1404 N N . TRP A 1 173 ? 8.859 -10.992 -11.617 1 98.25 173 TRP A N 1
ATOM 1405 C CA . TRP A 1 173 ? 8.789 -11.352 -13.031 1 98.25 173 TRP A CA 1
ATOM 1406 C C . TRP A 1 173 ? 10.148 -11.812 -13.539 1 98.25 173 TRP A C 1
ATOM 1408 O O . TRP A 1 173 ? 10.25 -12.82 -14.242 1 98.25 173 TRP A O 1
ATOM 1418 N N . LYS A 1 174 ? 11.18 -11.078 -13.148 1 98.31 174 LYS A N 1
ATOM 1419 C CA . LYS A 1 174 ? 12.555 -11.414 -13.516 1 98.31 174 LYS A CA 1
ATOM 1420 C C . LYS A 1 174 ? 12.93 -12.805 -13.008 1 98.31 174 LYS A C 1
ATOM 1422 O O . LYS A 1 174 ? 13.516 -13.602 -13.742 1 98.31 174 LYS A O 1
ATOM 1427 N N . ARG A 1 175 ? 12.586 -13.07 -11.805 1 97.19 175 ARG A N 1
ATOM 1428 C CA . ARG A 1 175 ? 12.883 -14.359 -11.195 1 97.19 175 ARG A CA 1
ATOM 1429 C C . ARG A 1 175 ? 12.211 -15.492 -11.961 1 97.19 175 ARG A C 1
ATOM 1431 O O . ARG A 1 175 ? 12.82 -16.531 -12.203 1 97.19 175 ARG A O 1
ATOM 1438 N N . CYS A 1 176 ? 10.984 -15.312 -12.312 1 97.5 176 CYS A N 1
ATOM 1439 C CA . CYS A 1 176 ? 10.234 -16.328 -13.055 1 97.5 176 CYS A CA 1
ATOM 1440 C C . CYS A 1 176 ? 10.867 -16.578 -14.422 1 97.5 176 CYS A C 1
ATOM 1442 O O . CYS A 1 176 ? 11.047 -17.719 -14.828 1 97.5 176 CYS A O 1
ATOM 1444 N N . TRP A 1 177 ? 11.211 -15.477 -15.125 1 98 177 TRP A N 1
ATOM 1445 C CA . TRP A 1 177 ? 11.82 -15.594 -16.438 1 98 177 TRP A CA 1
ATOM 1446 C C . TRP A 1 177 ? 13.125 -16.391 -16.359 1 98 177 TRP A C 1
ATOM 1448 O O . TRP A 1 177 ? 13.367 -17.281 -17.188 1 98 177 TRP A O 1
ATOM 1458 N N . ASN A 1 178 ? 13.891 -16.141 -15.344 1 97.81 178 ASN A N 1
ATOM 1459 C CA . ASN A 1 178 ? 15.219 -16.75 -15.227 1 97.81 178 ASN A CA 1
ATOM 1460 C C . ASN A 1 178 ? 15.133 -18.172 -14.703 1 97.81 178 ASN A C 1
ATOM 1462 O O . ASN A 1 178 ? 16.047 -18.984 -14.93 1 97.81 178 ASN A O 1
ATOM 1466 N N . ALA A 1 179 ? 14.086 -18.5 -14.039 1 97.19 179 ALA A N 1
ATOM 1467 C CA . ALA A 1 179 ? 13.938 -19.797 -13.406 1 97.19 179 ALA A CA 1
ATOM 1468 C C . ALA A 1 179 ? 13.859 -20.906 -14.445 1 97.19 179 ALA A C 1
ATOM 1470 O O . ALA A 1 179 ? 14.203 -22.062 -14.164 1 97.19 179 ALA A O 1
ATOM 1471 N N . VAL A 1 180 ? 13.43 -20.625 -15.68 1 97.75 180 VAL A N 1
ATOM 1472 C CA . VAL A 1 180 ? 13.211 -21.672 -16.656 1 97.75 180 VAL A CA 1
ATOM 1473 C C . VAL A 1 180 ? 14.32 -21.641 -17.719 1 97.75 180 VAL A C 1
ATOM 1475 O O . VAL A 1 180 ? 14.344 -22.453 -18.641 1 97.75 180 VAL A O 1
ATOM 1478 N N . ARG A 1 181 ? 15.234 -20.719 -17.594 1 96.56 181 ARG A N 1
ATOM 1479 C CA . ARG A 1 181 ? 16.234 -20.422 -18.609 1 96.56 181 ARG A CA 1
ATOM 1480 C C . ARG A 1 181 ? 16.984 -21.672 -19.031 1 96.56 181 ARG A C 1
ATOM 1482 O O . ARG A 1 181 ? 17.156 -21.922 -20.219 1 96.56 181 ARG A O 1
ATOM 1489 N N . GLU A 1 182 ? 17.391 -22.516 -18.141 1 96.88 182 GLU A N 1
ATOM 1490 C CA . GLU A 1 182 ? 18.266 -23.656 -18.438 1 96.88 182 GLU A CA 1
ATOM 1491 C C . GLU A 1 182 ? 17.453 -24.812 -19.016 1 96.88 182 GLU A C 1
ATOM 1493 O O . GLU A 1 182 ? 18.031 -25.766 -19.562 1 96.88 182 GLU A O 1
ATOM 1498 N N . TRP A 1 183 ? 16.156 -24.719 -18.922 1 97.88 183 TRP A N 1
ATOM 1499 C CA . TRP A 1 183 ? 15.336 -25.859 -19.297 1 97.88 183 TRP A CA 1
ATOM 1500 C C . TRP A 1 183 ? 14.695 -25.641 -20.672 1 97.88 183 TRP A C 1
ATOM 1502 O O . TRP A 1 183 ? 14.359 -26.594 -21.375 1 97.88 183 TRP A O 1
ATOM 1512 N N . ARG A 1 184 ? 14.531 -24.438 -21.094 1 97 184 ARG A N 1
ATOM 1513 C CA . ARG A 1 184 ? 13.758 -24.094 -22.281 1 97 184 ARG A CA 1
ATOM 1514 C C . ARG A 1 184 ? 14.32 -24.766 -23.531 1 97 184 ARG A C 1
ATOM 1516 O O . ARG A 1 184 ? 13.633 -25.562 -24.172 1 97 184 ARG A O 1
ATOM 1523 N N . GLU A 1 185 ? 15.547 -24.578 -23.812 1 97.25 185 GLU A N 1
ATOM 1524 C CA . GLU A 1 185 ? 16.125 -25.062 -25.062 1 97.25 185 GLU A CA 1
ATOM 1525 C C . GLU A 1 185 ? 16.266 -26.578 -25.047 1 97.25 185 GLU A C 1
ATOM 1527 O O . GLU A 1 185 ? 15.852 -27.266 -25.984 1 97.25 185 GLU A O 1
ATOM 1532 N N . PRO A 1 186 ? 16.812 -27.141 -23.984 1 97.94 186 PRO A N 1
ATOM 1533 C CA . PRO A 1 186 ? 16.938 -28.609 -23.953 1 97.94 186 PRO A CA 1
ATOM 1534 C C . PRO A 1 186 ? 15.594 -29.312 -24.109 1 97.94 186 PRO A C 1
ATOM 1536 O O . PRO A 1 186 ? 15.5 -30.328 -24.812 1 97.94 186 PRO A O 1
ATOM 1539 N N . LEU A 1 187 ? 14.578 -28.828 -23.469 1 98.62 187 LEU A N 1
ATOM 1540 C CA . LEU A 1 187 ? 13.266 -29.469 -23.547 1 98.62 187 LEU A CA 1
ATOM 1541 C C . LEU A 1 187 ? 12.602 -29.188 -24.891 1 98.62 187 LEU A C 1
ATOM 1543 O O . LEU A 1 187 ? 11.867 -30.031 -25.406 1 98.62 187 LEU A O 1
ATOM 1547 N N . ARG A 1 188 ? 12.859 -28.047 -25.406 1 98.12 188 ARG A N 1
ATOM 1548 C CA . ARG A 1 188 ? 12.367 -27.75 -26.75 1 98.12 188 ARG A CA 1
ATOM 1549 C C . ARG A 1 188 ? 12.961 -28.703 -27.781 1 98.12 188 ARG A C 1
ATOM 1551 O O . ARG A 1 188 ? 12.25 -29.188 -28.656 1 98.12 188 ARG A O 1
ATOM 1558 N N . ASP A 1 189 ? 14.242 -28.969 -27.719 1 97.88 189 ASP A N 1
ATOM 1559 C CA . ASP A 1 189 ? 14.945 -29.859 -28.641 1 97.88 189 ASP A CA 1
ATOM 1560 C C . ASP A 1 189 ? 14.359 -31.266 -28.594 1 97.88 189 ASP A C 1
ATOM 1562 O O . ASP A 1 189 ? 14.406 -31.984 -29.578 1 97.88 189 ASP A O 1
ATOM 1566 N N . LYS A 1 190 ? 13.797 -31.609 -27.453 1 98.12 190 LYS A N 1
ATOM 1567 C CA . LYS A 1 190 ? 13.195 -32.906 -27.297 1 98.12 190 LYS A CA 1
ATOM 1568 C C . LYS A 1 190 ? 11.727 -32.906 -27.703 1 98.12 190 LYS A C 1
ATOM 1570 O O . LYS A 1 190 ? 11.047 -33.938 -27.609 1 98.12 190 LYS A O 1
ATOM 1575 N N . GLY A 1 191 ? 11.242 -31.734 -28.094 1 98.38 191 GLY A N 1
ATOM 1576 C CA . GLY A 1 191 ? 9.836 -31.609 -28.453 1 98.38 191 GLY A CA 1
ATOM 1577 C C . GLY A 1 191 ? 8.914 -31.547 -27.25 1 98.38 191 GLY A C 1
ATOM 1578 O O . GLY A 1 191 ? 7.727 -31.875 -27.359 1 98.38 191 GLY A O 1
ATOM 1579 N N . LEU A 1 192 ? 9.406 -31.109 -26.062 1 98.75 192 LEU A N 1
ATOM 1580 C CA . LEU A 1 192 ? 8.641 -31.188 -24.828 1 98.75 192 LEU A CA 1
ATOM 1581 C C . LEU A 1 192 ? 8.305 -29.781 -24.312 1 98.75 192 LEU A C 1
ATOM 1583 O O . LEU A 1 192 ? 7.637 -29.641 -23.297 1 98.75 192 LEU A O 1
ATOM 1587 N N . TRP A 1 193 ? 8.734 -28.734 -25.047 1 98.81 193 TRP A N 1
ATOM 1588 C CA . TRP A 1 193 ? 8.547 -27.359 -24.594 1 98.81 193 TRP A CA 1
ATOM 1589 C C . TRP A 1 193 ? 7.973 -26.484 -25.719 1 98.81 193 TRP A C 1
ATOM 1591 O O . TRP A 1 193 ? 8.469 -26.516 -26.844 1 98.81 193 TRP A O 1
ATOM 1601 N N . LEU A 1 194 ? 6.945 -25.75 -25.391 1 98.81 194 LEU A N 1
ATOM 1602 C CA . LEU A 1 194 ? 6.359 -24.781 -26.312 1 98.81 194 LEU A CA 1
ATOM 1603 C C . LEU A 1 194 ? 6.215 -23.406 -25.672 1 98.81 194 LEU A C 1
ATOM 1605 O O . LEU A 1 194 ? 5.637 -23.297 -24.594 1 98.81 194 LEU A O 1
ATOM 1609 N N . ASP A 1 195 ? 6.754 -22.406 -26.312 1 98.38 195 ASP A N 1
ATOM 1610 C CA . ASP A 1 195 ? 6.547 -21.016 -25.891 1 98.38 195 ASP A CA 1
ATOM 1611 C C . ASP A 1 195 ? 5.281 -20.438 -26.516 1 98.38 195 ASP A C 1
ATOM 1613 O O . ASP A 1 195 ? 5.047 -20.609 -27.719 1 98.38 195 ASP A O 1
ATOM 1617 N N . VAL A 1 196 ? 4.465 -19.844 -25.719 1 98.44 196 VAL A N 1
ATOM 1618 C CA . VAL A 1 196 ? 3.275 -19.125 -26.156 1 98.44 196 VAL A CA 1
ATOM 1619 C C . VAL A 1 196 ? 3.338 -17.672 -25.688 1 98.44 196 VAL A C 1
ATOM 1621 O O . VAL A 1 196 ? 3.68 -17.422 -24.531 1 98.44 196 VAL A O 1
ATOM 1624 N N . LYS A 1 197 ? 3.121 -16.766 -26.562 1 98.25 197 LYS A N 1
ATOM 1625 C CA . LYS A 1 197 ? 3.033 -15.359 -26.188 1 98.25 197 LYS A CA 1
ATOM 1626 C C . LYS A 1 197 ? 1.587 -14.953 -25.922 1 98.25 197 LYS A C 1
ATOM 1628 O O . LYS A 1 197 ? 0.703 -15.203 -26.734 1 98.25 197 LYS A O 1
ATOM 1633 N N . TYR A 1 198 ? 1.416 -14.344 -24.781 1 98.38 198 TYR A N 1
ATOM 1634 C CA . TYR A 1 198 ? 0.079 -13.914 -24.391 1 98.38 198 TYR A CA 1
ATOM 1635 C C . TYR A 1 198 ? -0.543 -13.031 -25.453 1 98.38 198 TYR A C 1
ATOM 1637 O O . TYR A 1 198 ? -1.7 -13.227 -25.844 1 98.38 198 TYR A O 1
ATOM 1645 N N . GLU A 1 199 ? 0.223 -12.07 -25.953 1 98.75 199 GLU A N 1
ATOM 1646 C CA . GLU A 1 199 ? -0.262 -11.109 -26.953 1 98.75 199 GLU A CA 1
ATOM 1647 C C . GLU A 1 199 ? -0.708 -11.812 -28.219 1 98.75 199 GLU A C 1
ATOM 1649 O O . GLU A 1 199 ? -1.74 -11.469 -28.797 1 98.75 199 GLU A O 1
ATOM 1654 N N . GLU A 1 200 ? -0.016 -12.797 -28.688 1 98.5 200 GLU A N 1
ATOM 1655 C CA . GLU A 1 200 ? -0.406 -13.562 -29.875 1 98.5 200 GLU A CA 1
ATOM 1656 C C . GLU A 1 200 ? -1.65 -14.406 -29.594 1 98.5 200 GLU A C 1
ATOM 1658 O O . GLU A 1 200 ? -2.545 -14.492 -30.438 1 98.5 200 GLU A O 1
ATOM 1663 N N . LEU A 1 201 ? -1.723 -15.031 -28.422 1 98.44 201 LEU A N 1
ATOM 1664 C CA . LEU A 1 201 ? -2.85 -15.883 -28.047 1 98.44 201 LEU A CA 1
ATOM 1665 C C . LEU A 1 201 ? -4.156 -15.094 -28.078 1 98.44 201 LEU A C 1
ATOM 1667 O O . LEU A 1 201 ? -5.16 -15.578 -28.609 1 98.44 201 LEU A O 1
ATOM 1671 N N . VAL A 1 202 ? -4.148 -13.867 -27.531 1 97.88 202 VAL A N 1
ATOM 1672 C CA . VAL A 1 202 ? -5.406 -13.141 -27.391 1 97.88 202 VAL A CA 1
ATOM 1673 C C . VAL A 1 202 ? -5.766 -12.453 -28.703 1 97.88 202 VAL A C 1
ATOM 1675 O O . VAL A 1 202 ? -6.938 -12.195 -28.984 1 97.88 202 VAL A O 1
ATOM 1678 N N . ARG A 1 203 ? -4.805 -12.203 -29.594 1 98.12 203 ARG A N 1
ATOM 1679 C CA . ARG A 1 203 ? -5.074 -11.523 -30.844 1 98.12 203 ARG A CA 1
ATOM 1680 C C . ARG A 1 203 ? -5.387 -12.523 -31.953 1 98.12 203 ARG A C 1
ATOM 1682 O O . ARG A 1 203 ? -6.16 -12.227 -32.875 1 98.12 203 ARG A O 1
ATOM 1689 N N . GLU A 1 204 ? -4.73 -13.656 -31.875 1 98 204 GLU A N 1
ATOM 1690 C CA . GLU A 1 204 ? -4.918 -14.727 -32.844 1 98 204 GLU A CA 1
ATOM 1691 C C . GLU A 1 204 ? -5.152 -16.062 -32.156 1 98 204 GLU A C 1
ATOM 1693 O O . GLU A 1 204 ? -4.414 -17.031 -32.406 1 98 204 GLU A O 1
ATOM 1698 N N . PRO A 1 205 ? -6.258 -16.188 -31.438 1 97.56 205 PRO A N 1
ATOM 1699 C CA . PRO A 1 205 ? -6.477 -17.359 -30.578 1 97.56 205 PRO A CA 1
ATOM 1700 C C . PRO A 1 205 ? -6.574 -18.656 -31.375 1 97.56 205 PRO A C 1
ATOM 1702 O O . PRO A 1 205 ? -6.031 -19.688 -30.969 1 97.56 205 PRO A O 1
ATOM 1705 N N . GLN A 1 206 ? -7.211 -18.672 -32.562 1 97.75 206 GLN A N 1
ATOM 1706 C CA . GLN A 1 206 ? -7.367 -19.875 -33.375 1 97.75 206 GLN A CA 1
ATOM 1707 C C . GLN A 1 206 ? -6.016 -20.406 -33.844 1 97.75 206 GLN A C 1
ATOM 1709 O O . GLN A 1 206 ? -5.723 -21.594 -33.688 1 97.75 206 GLN A O 1
ATOM 1714 N N . ARG A 1 207 ? -5.273 -19.531 -34.344 1 98.5 207 ARG A N 1
ATOM 1715 C CA . ARG A 1 207 ? -3.961 -19.922 -34.844 1 98.5 207 ARG A CA 1
ATOM 1716 C C . ARG A 1 207 ? -3.098 -20.484 -33.719 1 98.5 207 ARG A C 1
ATOM 1718 O O . ARG A 1 207 ? -2.521 -21.562 -33.875 1 98.5 207 ARG A O 1
ATOM 1725 N N . VAL A 1 208 ? -2.986 -19.766 -32.656 1 98.62 208 VAL A N 1
ATOM 1726 C CA . VAL A 1 208 ? -2.123 -20.156 -31.531 1 98.62 208 VAL A CA 1
ATOM 1727 C C . VAL A 1 208 ? -2.598 -21.469 -30.938 1 98.62 208 VAL A C 1
ATOM 1729 O O . VAL A 1 208 ? -1.787 -22.359 -30.641 1 98.62 208 VAL A O 1
ATOM 1732 N N . MET A 1 209 ? -3.926 -21.656 -30.797 1 98.56 209 MET A N 1
ATOM 1733 C CA . MET A 1 209 ? -4.43 -22.875 -30.172 1 98.56 209 MET A CA 1
ATOM 1734 C C . MET A 1 209 ? -4.289 -24.062 -31.125 1 98.56 209 MET A C 1
ATOM 1736 O O . MET A 1 209 ? -4.125 -25.203 -30.672 1 98.56 209 MET A O 1
ATOM 1740 N N . ARG A 1 210 ? -4.312 -23.859 -32.375 1 98.69 210 ARG A N 1
ATOM 1741 C CA . ARG A 1 210 ? -3.979 -24.938 -33.312 1 98.69 210 ARG A CA 1
ATOM 1742 C C . ARG A 1 210 ? -2.535 -25.391 -33.156 1 98.69 210 ARG A C 1
ATOM 1744 O O . ARG A 1 210 ? -2.252 -26.594 -33.156 1 98.69 210 ARG A O 1
ATOM 1751 N N . ASP A 1 211 ? -1.628 -24.422 -33.031 1 98.69 211 ASP A N 1
ATOM 1752 C CA . ASP A 1 211 ? -0.226 -24.734 -32.781 1 98.69 211 ASP A CA 1
ATOM 1753 C C . ASP A 1 211 ? -0.065 -25.516 -31.469 1 98.69 211 ASP A C 1
ATOM 1755 O O . ASP A 1 211 ? 0.724 -26.469 -31.406 1 98.69 211 ASP A O 1
ATOM 1759 N N . VAL A 1 212 ? -0.792 -25.078 -30.453 1 98.81 212 VAL A N 1
ATOM 1760 C CA . VAL A 1 212 ? -0.735 -25.734 -29.156 1 98.81 212 VAL A CA 1
ATOM 1761 C C . VAL A 1 212 ? -1.228 -27.188 -29.281 1 98.81 212 VAL A C 1
ATOM 1763 O O . VAL A 1 212 ? -0.594 -28.109 -28.781 1 98.81 212 VAL A O 1
ATOM 1766 N N . CYS A 1 213 ? -2.354 -27.406 -29.969 1 98.75 213 CYS A N 1
ATOM 1767 C CA . CYS A 1 213 ? -2.9 -28.734 -30.156 1 98.75 213 CYS A CA 1
ATOM 1768 C C . CYS A 1 213 ? -1.938 -29.609 -30.953 1 98.75 213 CYS A C 1
ATOM 1770 O O . CYS A 1 213 ? -1.745 -30.781 -30.641 1 98.75 213 CYS A O 1
ATOM 1772 N N . GLU A 1 214 ? -1.357 -29.047 -31.969 1 98.75 214 GLU A N 1
ATOM 1773 C CA . GLU A 1 214 ? -0.363 -29.781 -32.75 1 98.75 214 GLU A CA 1
ATOM 1774 C C . GLU A 1 214 ? 0.808 -30.219 -31.859 1 98.75 214 GLU A C 1
ATOM 1776 O O . GLU A 1 214 ? 1.232 -31.375 -31.922 1 98.75 214 GLU A O 1
ATOM 1781 N N . PHE A 1 215 ? 1.309 -29.312 -31.078 1 98.75 215 PHE A N 1
ATOM 1782 C CA . PHE A 1 215 ? 2.391 -29.609 -30.156 1 98.75 215 PHE A CA 1
ATOM 1783 C C . PHE A 1 215 ? 2.002 -30.75 -29.203 1 98.75 215 PHE A C 1
ATOM 1785 O O . PHE A 1 215 ? 2.814 -31.641 -28.922 1 98.75 215 PHE A O 1
ATOM 1792 N N . LEU A 1 216 ? 0.734 -30.719 -28.75 1 98.75 216 LEU A N 1
ATOM 1793 C CA . LEU A 1 216 ? 0.254 -31.672 -27.766 1 98.75 216 LEU A CA 1
ATOM 1794 C C . LEU A 1 216 ? -0.123 -33 -28.438 1 98.75 216 LEU A C 1
ATOM 1796 O O . LEU A 1 216 ? -0.331 -34 -27.75 1 98.75 216 LEU A O 1
ATOM 1800 N N . GLY A 1 217 ? -0.21 -33 -29.75 1 98.44 217 GLY A N 1
ATOM 1801 C CA . GLY A 1 217 ? -0.685 -34.188 -30.453 1 98.44 217 GLY A CA 1
ATOM 1802 C C . GLY A 1 217 ? -2.18 -34.406 -30.312 1 98.44 217 GLY A C 1
ATOM 1803 O O . GLY A 1 217 ? -2.641 -35.531 -30.203 1 98.44 217 GLY A O 1
ATOM 1804 N N . GLU A 1 218 ? -2.889 -33.344 -30.203 1 98.56 218 GLU A N 1
ATOM 1805 C CA . GLU A 1 218 ? -4.34 -33.375 -30.062 1 98.56 218 GLU A CA 1
ATOM 1806 C C . GLU A 1 218 ? -5.023 -32.656 -31.234 1 98.56 218 GLU A C 1
ATOM 1808 O O . GLU A 1 218 ? -4.43 -31.797 -31.875 1 98.56 218 GLU A O 1
ATOM 1813 N N . ASP A 1 219 ? -6.273 -33.031 -31.453 1 98.31 219 ASP A N 1
ATOM 1814 C CA . ASP A 1 219 ? -7.059 -32.312 -32.469 1 98.31 219 ASP A CA 1
ATOM 1815 C C . ASP A 1 219 ? -7.52 -30.953 -31.953 1 98.31 219 ASP A C 1
ATOM 1817 O O . ASP A 1 219 ? -7.875 -30.812 -30.781 1 98.31 219 ASP A O 1
ATOM 1821 N N . PHE A 1 220 ? -7.477 -30.047 -32.906 1 98.19 220 PHE A N 1
ATOM 1822 C CA . PHE A 1 220 ? -8.039 -28.734 -32.594 1 98.19 220 PHE A CA 1
ATOM 1823 C C . PHE A 1 220 ? -9.555 -28.797 -32.5 1 98.19 220 PHE A C 1
ATOM 1825 O O . PHE A 1 220 ? -10.203 -29.453 -33.312 1 98.19 220 PHE A O 1
ATOM 1832 N N . GLU A 1 221 ? -10.125 -28.172 -31.469 1 98.31 221 GLU A N 1
ATOM 1833 C CA . GLU A 1 221 ? -11.578 -28.141 -31.266 1 98.31 221 GLU A CA 1
ATOM 1834 C C . GLU A 1 221 ? -12.07 -26.703 -31.031 1 98.31 221 GLU A C 1
ATOM 1836 O O . GLU A 1 221 ? -11.648 -26.047 -30.078 1 98.31 221 GLU A O 1
ATOM 1841 N N . ASP A 1 222 ? -13.039 -26.312 -31.781 1 96.69 222 ASP A N 1
ATOM 1842 C CA . ASP A 1 222 ? -13.586 -24.969 -31.672 1 96.69 222 ASP A CA 1
ATOM 1843 C C . ASP A 1 222 ? -14.234 -24.75 -30.297 1 96.69 222 ASP A C 1
ATOM 1845 O O . ASP A 1 222 ? -14.281 -23.625 -29.797 1 96.69 222 ASP A O 1
ATOM 1849 N N . GLY A 1 223 ? -14.664 -25.797 -29.734 1 96.19 223 GLY A N 1
ATOM 1850 C CA . GLY A 1 223 ? -15.336 -25.734 -28.453 1 96.19 223 GLY A CA 1
ATOM 1851 C C . GLY A 1 223 ? -14.445 -25.203 -27.344 1 96.19 223 GLY A C 1
ATOM 1852 O O . GLY A 1 223 ? -14.938 -24.781 -26.297 1 96.19 223 GLY A O 1
ATOM 1853 N N . MET A 1 224 ? -13.156 -25.172 -27.547 1 97.19 224 MET A N 1
ATOM 1854 C CA . MET A 1 224 ? -12.211 -24.656 -26.562 1 97.19 224 MET A CA 1
ATOM 1855 C C . MET A 1 224 ? -12.461 -23.188 -26.281 1 97.19 224 MET A C 1
ATOM 1857 O O . MET A 1 224 ? -12.188 -22.703 -25.172 1 97.19 224 MET A O 1
ATOM 1861 N N . PHE A 1 225 ? -13.047 -22.484 -27.219 1 96.62 225 PHE A N 1
ATOM 1862 C CA . PHE A 1 225 ? -13.234 -21.047 -27.094 1 96.62 225 PHE A CA 1
ATOM 1863 C C . PHE A 1 225 ? -14.516 -20.719 -26.328 1 96.62 225 PHE A C 1
ATOM 1865 O O . PHE A 1 225 ? -14.805 -19.562 -26.047 1 96.62 225 PHE A O 1
ATOM 1872 N N . ASP A 1 226 ? -15.266 -21.75 -25.922 1 95.25 226 ASP A N 1
ATOM 1873 C CA . ASP A 1 226 ? -16.469 -21.578 -25.094 1 95.25 226 ASP A CA 1
ATOM 1874 C C . ASP A 1 226 ? -16.141 -21.703 -23.609 1 95.25 226 ASP A C 1
ATOM 1876 O O . ASP A 1 226 ? -17.016 -21.969 -22.797 1 95.25 226 ASP A O 1
ATOM 1880 N N . PHE A 1 227 ? -14.883 -21.5 -23.281 1 95 227 PHE A N 1
ATOM 1881 C CA . PHE A 1 227 ? -14.406 -21.703 -21.922 1 95 227 PHE A CA 1
ATOM 1882 C C . PHE A 1 227 ? -15.172 -20.828 -20.953 1 95 227 PHE A C 1
ATOM 1884 O O . PHE A 1 227 ? -15.43 -21.234 -19.812 1 95 227 PHE A O 1
ATOM 1891 N N . TYR A 1 228 ? -15.539 -19.547 -21.328 1 93.38 228 TYR A N 1
ATOM 1892 C CA . TYR A 1 228 ? -16.156 -18.578 -20.438 1 93.38 228 TYR A CA 1
ATOM 1893 C C . TYR A 1 228 ? -17.547 -19.016 -20.016 1 93.38 228 TYR A C 1
ATOM 1895 O O . TYR A 1 228 ? -18.125 -18.469 -19.078 1 93.38 228 TYR A O 1
ATOM 1903 N N . LYS A 1 229 ? -18.062 -20.125 -20.625 1 93.12 229 LYS A N 1
ATOM 1904 C CA . LYS A 1 229 ? -19.406 -20.641 -20.328 1 93.12 229 LYS A CA 1
ATOM 1905 C C . LYS A 1 229 ? -19.328 -21.734 -19.266 1 93.12 229 LYS A C 1
ATOM 1907 O O . LYS A 1 229 ? -20.359 -22.172 -18.734 1 93.12 229 LYS A O 1
ATOM 1912 N N . THR A 1 230 ? -18.156 -22.188 -18.938 1 90.56 230 THR A N 1
ATOM 1913 C CA . THR A 1 230 ? -18.016 -23.266 -17.969 1 90.56 230 THR A CA 1
ATOM 1914 C C . THR A 1 230 ? -18.266 -22.766 -16.547 1 90.56 230 THR A C 1
ATOM 1916 O O . THR A 1 230 ? -18.109 -21.578 -16.281 1 90.56 230 THR A O 1
ATOM 1919 N N . ASP A 1 231 ? -18.562 -23.688 -15.68 1 83.5 231 ASP A N 1
ATOM 1920 C CA . ASP A 1 231 ? -18.766 -23.344 -14.273 1 83.5 231 ASP A CA 1
ATOM 1921 C C . ASP A 1 231 ? -17.5 -22.781 -13.648 1 83.5 231 ASP A C 1
ATOM 1923 O O . ASP A 1 231 ? -17.547 -21.828 -12.875 1 83.5 231 ASP A O 1
ATOM 1927 N N . LEU A 1 232 ? -16.469 -23.375 -13.984 1 80.56 232 LEU A N 1
ATOM 1928 C CA . LEU A 1 232 ? -15.18 -22.938 -13.453 1 80.56 232 LEU A CA 1
ATOM 1929 C C . LEU A 1 232 ? -14.914 -21.469 -13.812 1 80.56 232 LEU A C 1
ATOM 1931 O O . LEU A 1 232 ? -14.586 -20.672 -12.938 1 80.56 232 LEU A O 1
ATOM 1935 N N . CYS A 1 233 ? -15.07 -21.125 -15.016 1 85.44 233 CYS A N 1
ATOM 1936 C CA . CYS A 1 233 ? -14.742 -19.781 -15.477 1 85.44 233 CYS A CA 1
ATOM 1937 C C . CYS A 1 233 ? -15.797 -18.781 -15.023 1 85.44 233 CYS A C 1
ATOM 1939 O O . CYS A 1 233 ? -15.484 -17.625 -14.75 1 85.44 233 CYS A O 1
ATOM 1941 N N . ARG A 1 234 ? -17 -19.25 -14.867 1 83.06 234 ARG A N 1
ATOM 1942 C CA . ARG A 1 234 ? -18.031 -18.391 -14.297 1 83.06 234 ARG A CA 1
ATOM 1943 C C . ARG A 1 234 ? -17.719 -18.047 -12.844 1 83.06 234 ARG A C 1
ATOM 1945 O O . ARG A 1 234 ? -17.844 -16.891 -12.43 1 83.06 234 ARG A O 1
ATOM 1952 N N . ALA A 1 235 ? -17.297 -19 -12.18 1 80.12 235 ALA A N 1
ATOM 1953 C CA . ALA A 1 235 ? -16.938 -18.797 -10.773 1 80.12 235 ALA A CA 1
ATOM 1954 C C . ALA A 1 235 ? -15.727 -17.891 -10.641 1 80.12 235 ALA A C 1
ATOM 1956 O O . ALA A 1 235 ? -15.742 -16.938 -9.852 1 80.12 235 ALA A O 1
ATOM 1957 N N . ARG A 1 236 ? -14.742 -18.094 -11.391 1 77.88 236 ARG A N 1
ATOM 1958 C CA . ARG A 1 236 ? -13.531 -17.281 -11.344 1 77.88 236 ARG A CA 1
ATOM 1959 C C . ARG A 1 236 ? -13.797 -15.875 -11.859 1 77.88 236 ARG A C 1
ATOM 1961 O O . ARG A 1 236 ? -13.234 -14.906 -11.344 1 77.88 236 ARG A O 1
ATOM 1968 N N . GLY A 1 237 ? -14.633 -15.812 -12.812 1 80.62 237 GLY A N 1
ATOM 1969 C CA . GLY A 1 237 ? -14.953 -14.531 -13.422 1 80.62 237 GLY A CA 1
ATOM 1970 C C . GLY A 1 237 ? -15.719 -13.602 -12.5 1 80.62 237 GLY A C 1
ATOM 1971 O O . GLY A 1 237 ? -15.82 -12.398 -12.766 1 80.62 237 GLY A O 1
ATOM 1972 N N . ALA A 1 238 ? -16.203 -14.078 -11.453 1 76.88 238 ALA A N 1
ATOM 1973 C CA . ALA A 1 238 ? -16.953 -13.273 -10.5 1 76.88 238 ALA A CA 1
ATOM 1974 C C . ALA A 1 238 ? -16.031 -12.43 -9.641 1 76.88 238 ALA A C 1
ATOM 1976 O O . ALA A 1 238 ? -16.453 -11.453 -9.023 1 76.88 238 ALA A O 1
ATOM 1977 N N . SER A 1 239 ? -14.766 -12.812 -9.656 1 78.19 239 SER A N 1
ATOM 1978 C CA . SER A 1 239 ? -13.766 -12 -8.969 1 78.19 239 SER A CA 1
ATOM 1979 C C . SER A 1 239 ? -13.164 -10.961 -9.906 1 78.19 239 SER A C 1
ATOM 1981 O O . SER A 1 239 ? -13.125 -11.156 -11.117 1 78.19 239 SER A O 1
ATOM 1983 N N . ARG A 1 240 ? -12.695 -9.906 -9.328 1 76.25 240 ARG A N 1
ATOM 1984 C CA . ARG A 1 240 ? -12.086 -8.852 -10.133 1 76.25 240 ARG A CA 1
ATOM 1985 C C . ARG A 1 240 ? -10.812 -9.336 -10.812 1 76.25 240 ARG A C 1
ATOM 1987 O O . ARG A 1 240 ? -10.586 -9.062 -11.992 1 76.25 240 ARG A O 1
ATOM 1994 N N . ASP A 1 241 ? -10.055 -10.094 -10.094 1 76.19 241 ASP A N 1
ATOM 1995 C CA . ASP A 1 241 ? -8.758 -10.531 -10.586 1 76.19 241 ASP A CA 1
ATOM 1996 C C . ASP A 1 241 ? -8.906 -11.438 -11.812 1 76.19 241 ASP A C 1
ATOM 1998 O O . ASP A 1 241 ? -8.031 -11.469 -12.672 1 76.19 241 ASP A O 1
ATOM 2002 N N . HIS A 1 242 ? -10.062 -12.133 -11.898 1 80.31 242 HIS A N 1
ATOM 2003 C CA . HIS A 1 242 ? -10.234 -13.086 -12.984 1 80.31 242 HIS A CA 1
ATOM 2004 C C . HIS A 1 242 ? -11.477 -12.758 -13.812 1 80.31 242 HIS A C 1
ATOM 2006 O O . HIS A 1 242 ? -12.008 -13.625 -14.508 1 80.31 242 HIS A O 1
ATOM 2012 N N . ALA A 1 243 ? -11.867 -11.539 -13.781 1 81.19 243 ALA A N 1
ATOM 2013 C CA . ALA A 1 243 ? -13.07 -11.078 -14.484 1 81.19 243 ALA A CA 1
ATOM 2014 C C . ALA A 1 243 ? -12.984 -11.391 -15.977 1 81.19 243 ALA A C 1
ATOM 2016 O O . ALA A 1 243 ? -13.984 -11.758 -16.594 1 81.19 243 ALA A O 1
ATOM 2017 N N . PRO A 1 244 ? -11.812 -11.344 -16.609 1 83.94 244 PRO A N 1
ATOM 2018 C CA . PRO A 1 244 ? -11.727 -11.594 -18.047 1 83.94 244 PRO A CA 1
ATOM 2019 C C . PRO A 1 244 ? -12.109 -13.023 -18.422 1 83.94 244 PRO A C 1
ATOM 2021 O O . PRO A 1 244 ? -12.5 -13.281 -19.562 1 83.94 244 PRO A O 1
ATOM 2024 N N . LEU A 1 245 ? -12.062 -13.922 -17.484 1 87.69 245 LEU A N 1
ATOM 2025 C CA . LEU A 1 245 ? -12.359 -15.32 -17.766 1 87.69 245 LEU A CA 1
ATOM 2026 C C . LEU A 1 245 ? -13.859 -15.531 -17.938 1 87.69 245 LEU A C 1
ATOM 2028 O O . LEU A 1 245 ? -14.297 -16.578 -18.438 1 87.69 245 LEU A O 1
ATOM 2032 N N . GLY A 1 246 ? -14.609 -14.578 -17.516 1 88.81 246 GLY A N 1
ATOM 2033 C CA . GLY A 1 246 ? -16.062 -14.672 -17.656 1 88.81 246 GLY A CA 1
ATOM 2034 C C . GLY A 1 246 ? -16.562 -14.156 -18.984 1 88.81 246 GLY A C 1
ATOM 2035 O O . GLY A 1 246 ? -17.781 -14.125 -19.219 1 88.81 246 GLY A O 1
ATOM 2036 N N . LYS A 1 247 ? -15.656 -13.789 -19.922 1 91.19 247 LYS A N 1
ATOM 2037 C CA . LYS A 1 247 ? -15.961 -13.25 -21.234 1 91.19 247 LYS A CA 1
ATOM 2038 C C . LYS A 1 247 ? -15.094 -13.898 -22.312 1 91.19 247 LYS A C 1
ATOM 2040 O O . LYS A 1 247 ? -14.086 -14.531 -22 1 91.19 247 LYS A O 1
ATOM 2045 N N . PRO A 1 248 ? -15.547 -13.695 -23.516 1 93.06 248 PRO A N 1
ATOM 2046 C CA . PRO A 1 248 ? -14.672 -14.195 -24.578 1 93.06 248 PRO A CA 1
ATOM 2047 C C . PRO A 1 248 ? -13.289 -13.555 -24.562 1 93.06 248 PRO A C 1
ATOM 2049 O O . PRO A 1 248 ? -13.109 -12.469 -23.984 1 93.06 248 PRO A O 1
ATOM 2052 N N . ILE A 1 249 ? -12.391 -14.258 -25.172 1 95.12 249 ILE A N 1
ATOM 2053 C CA . ILE A 1 249 ? -11.008 -13.789 -25.234 1 95.12 249 ILE A CA 1
ATOM 2054 C C . ILE A 1 249 ? -10.977 -12.359 -25.781 1 95.12 249 ILE A C 1
ATOM 2056 O O . ILE A 1 249 ? -11.695 -12.031 -26.719 1 95.12 249 ILE A O 1
ATOM 2060 N N . SER A 1 250 ? -10.195 -11.5 -25.125 1 94.12 250 SER A N 1
ATOM 2061 C CA . SER A 1 250 ? -10.07 -10.094 -25.5 1 94.12 250 SER A CA 1
ATOM 2062 C C . SER A 1 250 ? -8.625 -9.617 -25.375 1 94.12 250 SER A C 1
ATOM 2064 O O . SER A 1 250 ? -7.875 -10.109 -24.531 1 94.12 250 SER A O 1
ATOM 2066 N N . ASP A 1 251 ? -8.219 -8.719 -26.25 1 95.44 251 ASP A N 1
ATOM 2067 C CA . ASP A 1 251 ? -6.875 -8.156 -26.172 1 95.44 251 ASP A CA 1
ATOM 2068 C C . ASP A 1 251 ? -6.867 -6.848 -25.391 1 95.44 251 ASP A C 1
ATOM 2070 O O . ASP A 1 251 ? -5.895 -6.094 -25.438 1 95.44 251 ASP A O 1
ATOM 2074 N N . LYS A 1 252 ? -7.891 -6.559 -24.625 1 93.56 252 LYS A N 1
ATOM 2075 C CA . LYS A 1 252 ? -8.094 -5.309 -23.906 1 93.56 252 LYS A CA 1
ATOM 2076 C C . LYS A 1 252 ? -6.988 -5.09 -22.875 1 93.56 252 LYS A C 1
ATOM 2078 O O . LYS A 1 252 ? -6.699 -3.955 -22.484 1 93.56 252 LYS A O 1
ATOM 2083 N N . TYR A 1 253 ? -6.363 -6.156 -22.484 1 94.69 253 TYR A N 1
ATOM 2084 C CA . TYR A 1 253 ? -5.41 -6.047 -21.375 1 94.69 253 TYR A CA 1
ATOM 2085 C C . TYR A 1 253 ? -3.98 -5.984 -21.891 1 94.69 253 TYR A C 1
ATOM 2087 O O . TYR A 1 253 ? -3.027 -5.965 -21.109 1 94.69 253 TYR A O 1
ATOM 2095 N N . VAL A 1 254 ? -3.801 -6 -23.203 1 97.88 254 VAL A N 1
ATOM 2096 C CA . VAL A 1 254 ? -2.488 -5.805 -23.812 1 97.88 254 VAL A CA 1
ATOM 2097 C C . VAL A 1 254 ? -2.109 -4.328 -23.766 1 97.88 254 VAL A C 1
ATOM 2099 O O . VAL A 1 254 ? -2.875 -3.469 -24.203 1 97.88 254 VAL A O 1
ATOM 2102 N N . GLY A 1 255 ? -0.984 -4.016 -23.172 1 97.69 255 GLY A N 1
ATOM 2103 C CA . GLY A 1 255 ? -0.472 -2.656 -23.156 1 97.69 255 GLY A CA 1
ATOM 2104 C C . GLY A 1 255 ? -0.976 -1.852 -21.969 1 97.69 255 GLY A C 1
ATOM 2105 O O . GLY A 1 255 ? -0.799 -0.632 -21.922 1 97.69 255 GLY A O 1
ATOM 2106 N N . ILE A 1 256 ? -1.555 -2.473 -20.969 1 97.81 256 ILE A N 1
ATOM 2107 C CA . ILE A 1 256 ? -2.189 -1.766 -19.859 1 97.81 256 ILE A CA 1
ATOM 2108 C C . ILE A 1 256 ? -1.127 -1.055 -19.016 1 97.81 256 ILE A C 1
ATOM 2110 O O . ILE A 1 256 ? -1.438 -0.13 -18.266 1 97.81 256 ILE A O 1
ATOM 2114 N N . HIS A 1 257 ? 0.204 -1.459 -19.156 1 98.12 257 HIS A N 1
ATOM 2115 C CA . HIS A 1 257 ? 1.266 -0.812 -18.391 1 98.12 257 HIS A CA 1
ATOM 2116 C C . HIS A 1 257 ? 1.388 0.664 -18.766 1 98.12 257 HIS A C 1
ATOM 2118 O O . HIS A 1 257 ? 1.819 1.479 -17.938 1 98.12 257 HIS A O 1
ATOM 2124 N N . LYS A 1 258 ? 1.003 1.047 -19.969 1 97.69 258 LYS A N 1
ATOM 2125 C CA . LYS A 1 258 ? 1.098 2.426 -20.438 1 97.69 258 LYS A CA 1
ATOM 2126 C C . LYS A 1 258 ? 0.163 3.34 -19.641 1 97.69 258 LYS A C 1
ATOM 2128 O O . LYS A 1 258 ? 0.448 4.527 -19.469 1 97.69 258 LYS A O 1
ATOM 2133 N N . ASP A 1 259 ? -0.913 2.752 -19.172 1 97.69 259 ASP A N 1
ATOM 2134 C CA . ASP A 1 259 ? -1.917 3.518 -18.438 1 97.69 259 ASP A CA 1
ATOM 2135 C C . ASP A 1 259 ? -1.683 3.436 -16.922 1 97.69 259 ASP A C 1
ATOM 2137 O O . ASP A 1 259 ? -2.1 4.324 -16.172 1 97.69 259 ASP A O 1
ATOM 2141 N N . LEU A 1 260 ? -1.017 2.395 -16.484 1 98.12 260 LEU A N 1
ATOM 2142 C CA . LEU A 1 260 ? -1.047 2.09 -15.062 1 98.12 260 LEU A CA 1
ATOM 2143 C C . LEU A 1 260 ? 0.315 2.34 -14.422 1 98.12 260 LEU A C 1
ATOM 2145 O O . LEU A 1 260 ? 0.429 2.402 -13.195 1 98.12 260 LEU A O 1
ATOM 2149 N N . LEU A 1 261 ? 1.362 2.479 -15.203 1 98.31 261 LEU A N 1
ATOM 2150 C CA . LEU A 1 261 ? 2.678 2.773 -14.648 1 98.31 261 LEU A CA 1
ATOM 2151 C C . LEU A 1 261 ? 3.004 4.258 -14.781 1 98.31 261 LEU A C 1
ATOM 2153 O O . LEU A 1 261 ? 2.729 4.867 -15.82 1 98.31 261 LEU A O 1
ATOM 2157 N N . SER A 1 262 ? 3.559 4.812 -13.758 1 98.38 262 SER A N 1
ATOM 2158 C CA . SER A 1 262 ? 4.152 6.141 -13.867 1 98.38 262 SER A CA 1
ATOM 2159 C C . SER A 1 262 ? 5.461 6.094 -14.648 1 98.38 262 SER A C 1
ATOM 2161 O O . SER A 1 262 ? 6.066 5.031 -14.797 1 98.38 262 SER A O 1
ATOM 2163 N N . PRO A 1 263 ? 5.895 7.242 -15.172 1 98.25 263 PRO A N 1
ATOM 2164 C CA . PRO A 1 263 ? 7.207 7.273 -15.82 1 98.25 263 PRO A CA 1
ATOM 2165 C C . PRO A 1 263 ? 8.328 6.773 -14.914 1 98.25 263 PRO A C 1
ATOM 2167 O O . PRO A 1 263 ? 9.195 6.02 -15.352 1 98.25 263 PRO A O 1
ATOM 2170 N N . ARG A 1 264 ? 8.328 7.137 -13.664 1 98.25 264 ARG A N 1
ATOM 2171 C CA . ARG A 1 264 ? 9.328 6.652 -12.711 1 98.25 264 ARG A CA 1
ATOM 2172 C C . ARG A 1 264 ? 9.289 5.133 -12.602 1 98.25 264 ARG A C 1
ATOM 2174 O O . ARG A 1 264 ? 10.328 4.473 -12.648 1 98.25 264 ARG A O 1
ATOM 2181 N N . ASP A 1 265 ? 8.102 4.598 -12.461 1 98.56 265 ASP A N 1
ATOM 2182 C CA . ASP A 1 265 ? 7.965 3.156 -12.273 1 98.56 265 ASP A CA 1
ATOM 2183 C C . ASP A 1 265 ? 8.414 2.395 -13.516 1 98.56 265 ASP A C 1
ATOM 2185 O O . ASP A 1 265 ? 8.953 1.291 -13.414 1 98.56 265 ASP A O 1
ATOM 2189 N N . ARG A 1 266 ? 8.172 2.979 -14.695 1 98.56 266 ARG A N 1
ATOM 2190 C CA . ARG A 1 266 ? 8.672 2.371 -15.922 1 98.56 266 ARG A CA 1
ATOM 2191 C C . ARG A 1 266 ? 10.195 2.273 -15.898 1 98.56 266 ARG A C 1
ATOM 2193 O O . ARG A 1 266 ? 10.758 1.265 -16.328 1 98.56 266 ARG A O 1
ATOM 2200 N N . ARG A 1 267 ? 10.836 3.307 -15.398 1 98.75 267 ARG A N 1
ATOM 2201 C CA . ARG A 1 267 ? 12.289 3.312 -15.344 1 98.75 267 ARG A CA 1
ATOM 2202 C C . ARG A 1 267 ? 12.805 2.305 -14.312 1 98.75 267 ARG A C 1
ATOM 2204 O O . ARG A 1 267 ? 13.828 1.658 -14.531 1 98.75 267 ARG A O 1
ATOM 2211 N N . ILE A 1 268 ? 12.125 2.209 -13.211 1 98.88 268 ILE A N 1
ATOM 2212 C CA . ILE A 1 268 ? 12.508 1.238 -12.188 1 98.88 268 ILE A CA 1
ATOM 2213 C C . ILE A 1 268 ? 12.367 -0.177 -12.75 1 98.88 268 ILE A C 1
ATOM 2215 O O . ILE A 1 268 ? 13.266 -1.005 -12.586 1 98.88 268 ILE A O 1
ATOM 2219 N N . PHE A 1 269 ? 11.273 -0.483 -13.445 1 98.88 269 PHE A N 1
ATOM 2220 C CA . PHE A 1 269 ? 11.117 -1.793 -14.062 1 98.88 269 PHE A CA 1
ATOM 2221 C C . PHE A 1 269 ? 12.273 -2.084 -15.016 1 98.88 269 PHE A C 1
ATOM 2223 O O . PHE A 1 269 ? 12.85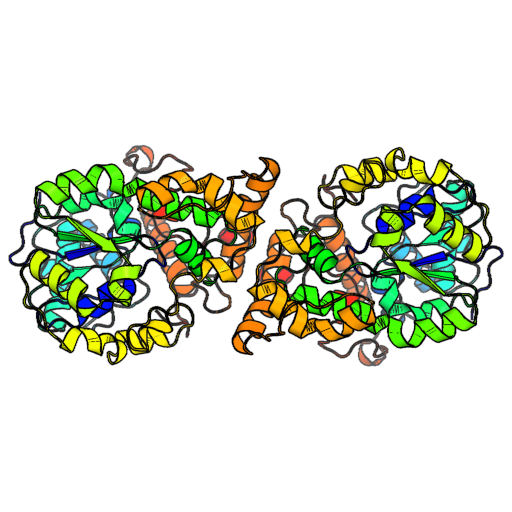9 -3.166 -14.977 1 98.88 269 PHE A O 1
ATOM 2230 N N . ALA A 1 270 ? 12.523 -1.113 -15.875 1 98.81 270 ALA A N 1
ATOM 2231 C CA . ALA A 1 270 ? 13.594 -1.279 -16.859 1 98.81 270 ALA A CA 1
ATOM 2232 C C . ALA A 1 270 ? 14.922 -1.593 -16.172 1 98.81 270 ALA A C 1
ATOM 2234 O O . ALA A 1 270 ? 15.711 -2.396 -16.672 1 98.81 270 ALA A O 1
ATOM 2235 N N . ALA A 1 271 ? 15.164 -0.966 -15.07 1 98.81 271 ALA A N 1
ATOM 2236 C CA . ALA A 1 271 ? 16.406 -1.173 -14.336 1 98.81 271 ALA A CA 1
ATOM 2237 C C . ALA A 1 271 ? 16.453 -2.57 -13.727 1 98.81 271 ALA A C 1
ATOM 2239 O O . ALA A 1 271 ? 17.516 -3.195 -13.68 1 98.81 271 ALA A O 1
ATOM 2240 N N . VAL A 1 272 ? 15.375 -3.047 -13.25 1 98.81 272 VAL A N 1
ATOM 2241 C CA . VAL A 1 272 ? 15.32 -4.301 -12.508 1 98.81 272 VAL A CA 1
ATOM 2242 C C . VAL A 1 272 ? 15.242 -5.477 -13.477 1 98.81 272 VAL A C 1
ATOM 2244 O O . VAL A 1 272 ? 15.961 -6.469 -13.328 1 98.81 272 VAL A O 1
ATOM 2247 N N . ALA A 1 273 ? 14.398 -5.344 -14.57 1 98.69 273 ALA A N 1
ATOM 2248 C CA . ALA A 1 273 ? 14.062 -6.512 -15.375 1 98.69 273 ALA A CA 1
ATOM 2249 C C . ALA A 1 273 ? 14.141 -6.191 -16.875 1 98.69 273 ALA A C 1
ATOM 2251 O O . ALA A 1 273 ? 13.586 -6.922 -17.688 1 98.69 273 ALA A O 1
ATOM 2252 N N . GLY A 1 274 ? 14.734 -5.062 -17.219 1 98.56 274 GLY A N 1
ATOM 2253 C CA . GLY A 1 274 ? 14.805 -4.648 -18.609 1 98.56 274 GLY A CA 1
ATOM 2254 C C . GLY A 1 274 ? 15.516 -5.652 -19.5 1 98.56 274 GLY A C 1
ATOM 2255 O O . GLY A 1 274 ? 15.086 -5.902 -20.641 1 98.56 274 GLY A O 1
ATOM 2256 N N . LYS A 1 275 ? 16.609 -6.238 -19.047 1 98.31 275 LYS A N 1
ATOM 2257 C CA . LYS A 1 275 ? 17.359 -7.234 -19.812 1 98.31 275 LYS A CA 1
ATOM 2258 C C . LYS A 1 275 ? 16.484 -8.453 -20.125 1 98.31 275 LYS A C 1
ATOM 2260 O O . LYS A 1 275 ? 16.438 -8.914 -21.266 1 98.31 275 LYS A O 1
ATOM 2265 N N . GLU A 1 276 ? 15.82 -8.961 -19.125 1 98.5 276 GLU A N 1
ATOM 2266 C CA . GLU A 1 276 ? 14.922 -10.109 -19.281 1 98.5 276 GLU A CA 1
ATOM 2267 C C . GLU A 1 276 ? 13.758 -9.773 -20.203 1 98.5 276 GLU A C 1
ATOM 2269 O O . GLU A 1 276 ? 13.32 -10.609 -20.984 1 98.5 276 GLU A O 1
ATOM 2274 N N . LEU A 1 277 ? 13.281 -8.531 -20.062 1 98.56 277 LEU A N 1
ATOM 2275 C CA . LEU A 1 277 ? 12.203 -8.078 -20.938 1 98.56 277 LEU A CA 1
ATOM 2276 C C . LEU A 1 277 ? 12.617 -8.164 -22.406 1 98.56 277 LEU A C 1
ATOM 2278 O O . LEU A 1 277 ? 11.867 -8.664 -23.234 1 98.56 277 LEU A O 1
ATOM 2282 N N . GLU A 1 278 ? 13.773 -7.707 -22.703 1 98.25 278 GLU A N 1
ATOM 2283 C CA . GLU A 1 278 ? 14.297 -7.746 -24.062 1 98.25 278 GLU A CA 1
ATOM 2284 C C . GLU A 1 278 ? 14.555 -9.18 -24.516 1 98.25 278 GLU A C 1
ATOM 2286 O O . GLU A 1 278 ? 14.289 -9.531 -25.672 1 98.25 278 GLU A O 1
ATOM 2291 N N . GLU A 1 279 ? 15.086 -9.984 -23.609 1 97.81 279 GLU A N 1
ATOM 2292 C CA . GLU A 1 279 ? 15.281 -11.398 -23.922 1 97.81 279 GLU A CA 1
ATOM 2293 C C . GLU A 1 279 ? 13.961 -12.07 -24.297 1 97.81 279 GLU A C 1
ATOM 2295 O O . GLU A 1 279 ? 13.938 -12.992 -25.109 1 97.81 279 GLU A O 1
ATOM 2300 N N . ALA A 1 280 ? 12.883 -11.602 -23.688 1 97.75 280 ALA A N 1
ATOM 2301 C CA . ALA A 1 280 ? 11.562 -12.18 -23.922 1 97.75 280 ALA A CA 1
ATOM 2302 C C . ALA A 1 280 ? 10.961 -11.656 -25.219 1 97.75 280 ALA A C 1
ATOM 2304 O O . ALA A 1 280 ? 9.867 -12.078 -25.625 1 97.75 280 ALA A O 1
ATOM 2305 N N . GLY A 1 281 ? 11.641 -10.711 -25.875 1 97.38 281 GLY A N 1
ATOM 2306 C CA . GLY A 1 281 ? 11.227 -10.266 -27.188 1 97.38 281 GLY A CA 1
ATOM 2307 C C . GLY A 1 281 ? 10.453 -8.961 -27.172 1 97.38 281 GLY A C 1
ATOM 2308 O O . GLY A 1 281 ? 9.844 -8.578 -28.172 1 97.38 281 GLY A O 1
ATOM 2309 N N . TYR A 1 282 ? 10.477 -8.266 -26.047 1 97.75 282 TYR A N 1
ATOM 2310 C CA . TYR A 1 282 ? 9.797 -6.98 -25.938 1 97.75 282 TYR A CA 1
ATOM 2311 C C . TYR A 1 282 ? 10.789 -5.828 -26 1 97.75 282 TYR A C 1
ATOM 2313 O O . TYR A 1 282 ? 12 -6.035 -25.828 1 97.75 282 TYR A O 1
ATOM 2321 N N . LYS A 1 283 ? 10.258 -4.637 -26.266 1 95.88 283 LYS A N 1
ATOM 2322 C CA . LYS A 1 283 ? 11.109 -3.457 -26.375 1 95.88 283 LYS A CA 1
ATOM 2323 C C . LYS A 1 283 ? 11.039 -2.607 -25.109 1 95.88 283 LYS A C 1
ATOM 2325 O O . LYS A 1 283 ? 9.953 -2.334 -24.594 1 95.88 283 LYS A O 1
ATOM 2330 N N . ASN A 1 284 ? 12.195 -2.326 -24.656 1 92.25 284 ASN A N 1
ATOM 2331 C CA . ASN A 1 284 ? 12.289 -1.366 -23.562 1 92.25 284 ASN A CA 1
ATOM 2332 C C . ASN A 1 284 ? 12.43 0.063 -24.078 1 92.25 284 ASN A C 1
ATOM 2334 O O . ASN A 1 284 ? 13.406 0.388 -24.75 1 92.25 284 ASN A O 1
ATOM 2338 N N . ASP A 1 285 ? 11.562 0.996 -23.719 1 91.25 285 ASP A N 1
ATOM 2339 C CA . ASP A 1 285 ? 11.531 2.309 -24.359 1 91.25 285 ASP A CA 1
ATOM 2340 C C . ASP A 1 285 ? 11.906 3.41 -23.359 1 91.25 285 ASP A C 1
ATOM 2342 O O . ASP A 1 285 ? 11.625 4.586 -23.609 1 91.25 285 ASP A O 1
ATOM 2346 N N . VAL A 1 286 ? 12.43 3.066 -22.203 1 97.19 286 VAL A N 1
ATOM 2347 C CA . VAL A 1 286 ? 12.805 4.078 -21.219 1 97.19 286 VAL A CA 1
ATOM 2348 C C . VAL A 1 286 ? 14.227 3.816 -20.719 1 97.19 286 VAL A C 1
ATOM 2350 O O . VAL A 1 286 ? 14.727 2.697 -20.828 1 97.19 286 VAL A O 1
ATOM 2353 N N . GLU A 1 287 ? 14.891 4.863 -20.219 1 97.31 287 GLU A N 1
ATOM 2354 C CA . GLU A 1 287 ? 16.203 4.719 -19.594 1 97.31 287 GLU A CA 1
ATOM 2355 C C . GLU A 1 287 ? 16.078 4.148 -18.172 1 97.31 287 GLU A C 1
ATOM 2357 O O . GLU A 1 287 ? 15.391 4.715 -17.328 1 97.31 287 GLU A O 1
ATOM 2362 N N . PRO A 1 288 ? 16.75 2.994 -17.969 1 98.25 288 PRO A N 1
ATOM 2363 C CA . PRO A 1 288 ? 16.688 2.389 -16.641 1 98.25 288 PRO A CA 1
ATOM 2364 C C . PRO A 1 288 ? 17.188 3.318 -15.539 1 98.25 288 PRO A C 1
ATOM 2366 O O . PRO A 1 288 ? 18.156 4.055 -15.742 1 98.25 288 PRO A O 1
ATOM 2369 N N . GLU A 1 289 ? 16.516 3.314 -14.438 1 98.38 289 GLU A N 1
ATOM 2370 C CA . GLU A 1 289 ? 16.938 4.047 -13.25 1 98.38 289 GLU A CA 1
ATOM 2371 C C . GLU A 1 289 ? 16.641 3.254 -11.977 1 98.38 289 GLU A C 1
ATOM 2373 O O . GLU A 1 289 ? 15.477 3.076 -11.609 1 98.38 289 GLU A O 1
ATOM 2378 N N . MET A 1 290 ? 17.672 2.801 -11.266 1 98.38 290 MET A N 1
ATOM 2379 C CA . MET A 1 290 ? 17.516 2.037 -10.031 1 98.38 290 MET A CA 1
ATOM 2380 C C . MET A 1 290 ? 17.25 2.959 -8.852 1 98.38 290 MET A C 1
ATOM 2382 O O . MET A 1 290 ? 17.859 4.023 -8.734 1 98.38 290 MET A O 1
ATOM 2386 N N . PRO A 1 291 ? 16.297 2.629 -8.047 1 97.62 291 PRO A N 1
ATOM 2387 C CA . PRO A 1 291 ? 16.141 3.412 -6.82 1 97.62 291 PRO A CA 1
ATOM 2388 C C . PRO A 1 291 ? 17.391 3.354 -5.93 1 97.62 291 PRO A C 1
ATOM 2390 O O . PRO A 1 291 ? 18.234 2.473 -6.105 1 97.62 291 PRO A O 1
ATOM 2393 N N . SER A 1 292 ? 17.5 4.34 -5.012 1 96.06 292 SER A N 1
ATOM 2394 C CA . SER A 1 292 ? 18.578 4.301 -4.027 1 96.06 292 SER A CA 1
ATOM 2395 C C . SER A 1 292 ? 18.438 3.094 -3.105 1 96.06 292 SER A C 1
ATOM 2397 O O . SER A 1 292 ? 17.359 2.488 -3.021 1 96.06 292 SER A O 1
ATOM 2399 N N . GLU A 1 293 ? 19.516 2.719 -2.455 1 96.38 293 GLU A N 1
ATOM 2400 C CA . GLU A 1 293 ? 19.5 1.6 -1.517 1 96.38 293 GLU A CA 1
ATOM 2401 C C . GLU A 1 293 ? 18.453 1.808 -0.425 1 96.38 293 GLU A C 1
ATOM 2403 O O . GLU A 1 293 ? 17.766 0.865 -0.029 1 96.38 293 GLU A O 1
ATOM 2408 N N . ARG A 1 294 ? 18.344 3.027 0.013 1 93.12 294 ARG A N 1
ATOM 2409 C CA . ARG A 1 294 ? 17.375 3.361 1.054 1 93.12 294 ARG A CA 1
ATOM 2410 C C . ARG A 1 294 ? 15.953 3.148 0.564 1 93.12 294 ARG A C 1
ATOM 2412 O O . ARG A 1 294 ? 15.102 2.645 1.305 1 93.12 294 ARG A O 1
ATOM 2419 N N . MET A 1 295 ? 15.711 3.539 -0.656 1 95 295 MET A N 1
ATOM 2420 C CA . MET A 1 295 ? 14.383 3.357 -1.226 1 95 295 MET A CA 1
ATOM 2421 C C . MET A 1 295 ? 14.086 1.88 -1.464 1 95 295 MET A C 1
ATOM 2423 O O . MET A 1 295 ? 12.945 1.437 -1.316 1 95 295 MET A O 1
ATOM 2427 N N . ILE A 1 296 ? 15.078 1.117 -1.841 1 97.62 296 ILE A N 1
ATOM 2428 C CA . ILE A 1 296 ? 14.914 -0.322 -2.018 1 97.62 296 ILE A CA 1
ATOM 2429 C C . ILE A 1 296 ? 14.523 -0.966 -0.69 1 97.62 296 ILE A C 1
ATOM 2431 O O . ILE A 1 296 ? 13.625 -1.809 -0.643 1 97.62 296 ILE A O 1
ATOM 2435 N N . GLU A 1 297 ? 15.148 -0.553 0.393 1 95.56 297 GLU A N 1
ATOM 2436 C CA . GLU A 1 297 ? 14.797 -1.046 1.721 1 95.56 297 GLU A CA 1
ATOM 2437 C C . GLU A 1 297 ? 13.336 -0.749 2.051 1 95.56 297 GLU A C 1
ATOM 2439 O O . GLU A 1 297 ? 12.625 -1.607 2.578 1 95.56 297 GLU A O 1
ATOM 2444 N N . LYS A 1 298 ? 12.914 0.423 1.743 1 95.31 298 LYS A N 1
ATOM 2445 C CA . LYS A 1 298 ? 11.523 0.794 1.959 1 95.31 298 LYS A CA 1
ATOM 2446 C C . LYS A 1 298 ? 10.586 -0.084 1.134 1 95.31 298 LYS A C 1
ATOM 2448 O O . LYS A 1 298 ? 9.586 -0.589 1.648 1 95.31 298 LYS A O 1
ATOM 2453 N N . TYR A 1 299 ? 10.914 -0.238 -0.19 1 97.25 299 TYR A N 1
ATOM 2454 C CA . TYR A 1 299 ? 10.078 -1.025 -1.088 1 97.25 299 TYR A CA 1
ATOM 2455 C C . TYR A 1 299 ? 9.914 -2.449 -0.57 1 97.25 299 TYR A C 1
ATOM 2457 O O . TYR A 1 299 ? 8.805 -2.984 -0.551 1 97.25 299 TYR A O 1
ATOM 2465 N N . LEU A 1 300 ? 10.992 -3.023 -0.108 1 96.56 300 LEU A N 1
ATOM 2466 C CA . LEU A 1 300 ? 10.977 -4.398 0.374 1 96.56 300 LEU A CA 1
ATOM 2467 C C . LEU A 1 300 ? 10.18 -4.512 1.67 1 96.56 300 LEU A C 1
ATOM 2469 O O . LEU A 1 300 ? 9.336 -5.398 1.811 1 96.56 300 LEU A O 1
ATOM 2473 N N . GLU A 1 301 ? 10.414 -3.645 2.592 1 96.94 301 GLU A N 1
ATOM 2474 C CA . GLU A 1 301 ? 9.703 -3.684 3.867 1 96.94 301 GLU A CA 1
ATOM 2475 C C . GLU A 1 301 ? 8.211 -3.461 3.674 1 96.94 301 GLU A C 1
ATOM 2477 O O . GLU A 1 301 ? 7.391 -4.203 4.219 1 96.94 301 GLU A O 1
ATOM 2482 N N . PHE A 1 302 ? 7.887 -2.414 2.92 1 97.06 302 PHE A N 1
ATOM 2483 C CA . PHE A 1 302 ? 6.48 -2.062 2.746 1 97.06 302 PHE A CA 1
ATOM 2484 C C . PHE A 1 302 ? 5.742 -3.154 1.983 1 97.06 302 PHE A C 1
ATOM 2486 O O . PHE A 1 302 ? 4.574 -3.432 2.264 1 97.06 302 PHE A O 1
ATOM 2493 N N . ASP A 1 303 ? 6.414 -3.74 0.99 1 97.06 303 ASP A N 1
ATOM 2494 C CA . ASP A 1 303 ? 5.781 -4.859 0.296 1 97.06 303 ASP A CA 1
ATOM 2495 C C . ASP A 1 303 ? 5.363 -5.949 1.28 1 97.06 303 ASP A C 1
ATOM 2497 O O . ASP A 1 303 ? 4.219 -6.414 1.25 1 97.06 303 ASP A O 1
ATOM 2501 N N . GLY A 1 304 ? 6.316 -6.355 2.141 1 96.5 304 GLY A N 1
ATOM 2502 C CA . GLY A 1 304 ? 6.008 -7.379 3.129 1 96.5 304 GLY A CA 1
ATOM 2503 C C . GLY A 1 304 ? 4.875 -6.988 4.059 1 96.5 304 GLY A C 1
ATOM 2504 O O . GLY A 1 304 ? 3.941 -7.766 4.27 1 96.5 304 GLY A O 1
ATOM 2505 N N . ARG A 1 305 ? 4.898 -5.781 4.602 1 97.06 305 ARG A N 1
ATOM 2506 C CA . ARG A 1 305 ? 3.902 -5.301 5.551 1 97.06 305 ARG A CA 1
ATOM 2507 C C . ARG A 1 305 ? 2.525 -5.203 4.902 1 97.06 305 ARG A C 1
ATOM 2509 O O . ARG A 1 305 ? 1.529 -5.641 5.48 1 97.06 305 ARG A O 1
ATOM 2516 N N . ILE A 1 306 ? 2.469 -4.613 3.744 1 97.62 306 ILE A N 1
ATOM 2517 C CA . ILE A 1 306 ? 1.199 -4.324 3.086 1 97.62 306 ILE A CA 1
ATOM 2518 C C . ILE A 1 306 ? 0.532 -5.625 2.652 1 97.62 306 ILE A C 1
ATOM 2520 O O . ILE A 1 306 ? -0.681 -5.789 2.805 1 97.62 306 ILE A O 1
ATOM 2524 N N . ARG A 1 307 ? 1.319 -6.523 2.129 1 96.94 307 ARG A N 1
ATOM 2525 C CA . ARG A 1 307 ? 0.748 -7.812 1.747 1 96.94 307 ARG A CA 1
ATOM 2526 C C . ARG A 1 307 ? 0.097 -8.5 2.943 1 96.94 307 ARG A C 1
ATOM 2528 O O . ARG A 1 307 ? -1.002 -9.047 2.828 1 96.94 307 ARG A O 1
ATOM 2535 N N . ALA A 1 308 ? 0.761 -8.492 4.039 1 97.19 308 ALA A N 1
ATOM 2536 C CA . ALA A 1 308 ? 0.179 -9.078 5.242 1 97.19 308 ALA A CA 1
ATOM 2537 C C . ALA A 1 308 ? -1.081 -8.328 5.668 1 97.19 308 ALA A C 1
ATOM 2539 O O . ALA A 1 308 ? -2.084 -8.945 6.035 1 97.19 308 ALA A O 1
ATOM 2540 N N . ALA A 1 309 ? -1.039 -7.066 5.523 1 96.94 309 ALA A N 1
ATOM 2541 C CA . ALA A 1 309 ? -2.121 -6.223 6.027 1 96.94 309 ALA A CA 1
ATOM 2542 C C . ALA A 1 309 ? -3.35 -6.312 5.125 1 96.94 309 ALA A C 1
ATOM 2544 O O . ALA A 1 309 ? -4.445 -5.91 5.52 1 96.94 309 ALA A O 1
ATOM 2545 N N . THR A 1 310 ? -3.221 -6.777 3.934 1 96.19 310 THR A N 1
ATOM 2546 C CA . THR A 1 310 ? -4.348 -6.816 3.008 1 96.19 310 THR A CA 1
ATOM 2547 C C . THR A 1 310 ? -4.809 -8.258 2.783 1 96.19 310 THR A C 1
ATOM 2549 O O . THR A 1 310 ? -5.723 -8.5 1.993 1 96.19 310 THR A O 1
ATOM 2552 N N . LEU A 1 311 ? -4.227 -9.164 3.455 1 95.06 311 LEU A N 1
ATOM 2553 C CA . LEU A 1 311 ? -4.48 -10.594 3.264 1 95.06 311 LEU A CA 1
ATOM 2554 C C . LEU A 1 311 ? -5.945 -10.922 3.518 1 95.06 311 LEU A C 1
ATOM 2556 O O . LEU A 1 311 ? -6.527 -11.766 2.828 1 95.06 311 LEU A O 1
ATOM 2560 N N . ASP A 1 312 ? -6.543 -10.359 4.484 1 93.56 312 ASP A N 1
ATOM 2561 C CA . ASP A 1 312 ? -7.93 -10.648 4.828 1 93.56 312 ASP A CA 1
ATOM 2562 C C . ASP A 1 312 ? -8.844 -9.492 4.414 1 93.56 312 ASP A C 1
ATOM 2564 O O . ASP A 1 312 ? -9.938 -9.336 4.961 1 93.56 312 ASP A O 1
ATOM 2568 N N . GLY A 1 313 ? -8.367 -8.695 3.549 1 92.75 313 GLY A N 1
ATOM 2569 C CA . GLY A 1 313 ? -9.148 -7.566 3.066 1 92.75 313 GLY A CA 1
ATOM 2570 C C . GLY A 1 313 ? -9.867 -7.852 1.763 1 92.75 313 GLY A C 1
ATOM 2571 O O . GLY A 1 313 ? -10.234 -8.992 1.49 1 92.75 313 GLY A O 1
ATOM 2572 N N . PHE A 1 314 ? -10.133 -6.789 0.988 1 90.19 314 PHE A N 1
ATOM 2573 C CA . PHE A 1 314 ? -10.828 -6.828 -0.29 1 90.19 314 PHE A CA 1
ATOM 2574 C C . PHE A 1 314 ? -10.219 -7.875 -1.212 1 90.19 314 PHE A C 1
ATOM 2576 O O . PHE A 1 314 ? -9.062 -7.742 -1.625 1 90.19 314 PHE A O 1
ATOM 2583 N N . GLU A 1 315 ? -10.992 -8.953 -1.457 1 88.81 315 GLU A N 1
ATOM 2584 C CA . GLU A 1 315 ? -10.594 -10.047 -2.344 1 88.81 315 GLU A CA 1
ATOM 2585 C C . GLU A 1 315 ? -9.242 -10.617 -1.938 1 88.81 315 GLU A C 1
ATOM 2587 O O . GLU A 1 315 ? -8.453 -11.023 -2.791 1 88.81 315 GLU A O 1
ATOM 2592 N N . GLY A 1 316 ? -9 -10.539 -0.646 1 90 316 GLY A N 1
ATOM 2593 C CA . GLY A 1 316 ? -7.746 -11.062 -0.123 1 90 316 GLY A CA 1
ATOM 2594 C C . GLY A 1 316 ? -7.672 -12.578 -0.161 1 90 316 GLY A C 1
ATOM 2595 O O . GLY A 1 316 ? -8.688 -13.25 -0.329 1 90 316 GLY A O 1
ATOM 2596 N N . HIS A 1 317 ? -6.516 -13.055 0.061 1 92.31 317 HIS A N 1
ATOM 2597 C CA . HIS A 1 317 ? -6.246 -14.477 -0.104 1 92.31 317 HIS A CA 1
ATOM 2598 C C . HIS A 1 317 ? -6.062 -15.164 1.246 1 92.31 317 HIS A C 1
ATOM 2600 O O . HIS A 1 317 ? -5.238 -16.062 1.38 1 92.31 317 HIS A O 1
ATOM 2606 N N . ILE A 1 318 ? -6.844 -14.797 2.197 1 93.75 318 ILE A N 1
ATOM 2607 C CA . ILE A 1 318 ? -6.645 -15.266 3.562 1 93.75 318 ILE A CA 1
ATOM 2608 C C . ILE A 1 318 ? -6.93 -16.766 3.635 1 93.75 318 ILE A C 1
ATOM 2610 O O . ILE A 1 318 ? -6.254 -17.5 4.363 1 93.75 318 ILE A O 1
ATOM 2614 N N . VAL A 1 319 ? -7.902 -17.281 2.904 1 91.56 319 VAL A N 1
ATOM 2615 C CA . VAL A 1 319 ? -8.227 -18.703 2.953 1 91.56 319 VAL A CA 1
ATOM 2616 C C . VAL A 1 319 ? -7.09 -19.516 2.336 1 91.56 319 VAL A C 1
ATOM 2618 O O . VAL A 1 319 ? -6.617 -20.484 2.932 1 91.56 319 VAL A O 1
ATOM 2621 N N . PHE A 1 320 ? -6.66 -19.078 1.16 1 91.25 320 PHE A N 1
ATOM 2622 C CA . PHE A 1 320 ? -5.52 -19.703 0.5 1 91.25 320 PHE A CA 1
ATOM 2623 C C . PHE A 1 320 ? -4.309 -19.719 1.425 1 91.25 320 PHE A C 1
ATOM 2625 O O . PHE A 1 320 ? -3.662 -20.766 1.582 1 91.25 320 PHE A O 1
ATOM 2632 N N . GLU A 1 321 ? -4.055 -18.609 2.049 1 93.25 321 GLU A N 1
ATOM 2633 C CA . GLU A 1 321 ? -2.889 -18.453 2.91 1 93.25 321 GLU A CA 1
ATOM 2634 C C . GLU A 1 321 ? -3.006 -19.328 4.16 1 93.25 321 GLU A C 1
ATOM 2636 O O . GLU A 1 321 ? -2.012 -19.875 4.633 1 93.25 321 GLU A O 1
ATOM 2641 N N . SER A 1 322 ? -4.184 -19.453 4.668 1 94 322 SER A N 1
ATOM 2642 C CA . SER A 1 322 ? -4.406 -20.234 5.887 1 94 322 SER A CA 1
ATOM 2643 C C . SER A 1 322 ? -4.086 -21.703 5.668 1 94 322 SER A C 1
ATOM 2645 O O . SER A 1 322 ? -3.551 -22.375 6.562 1 94 322 SER A O 1
ATOM 2647 N N . TYR A 1 323 ? -4.34 -22.172 4.52 1 92.06 323 TYR A N 1
ATOM 2648 C CA . TYR A 1 323 ? -4.012 -23.562 4.223 1 92.06 323 TYR A CA 1
ATOM 2649 C C . TYR A 1 323 ? -2.51 -23.75 4.059 1 92.06 323 TYR A C 1
ATOM 2651 O O . TYR A 1 323 ? -1.96 -24.797 4.438 1 92.06 323 TYR A O 1
ATOM 2659 N N . ASN A 1 324 ? -1.886 -22.781 3.504 1 92.06 324 ASN A N 1
ATOM 2660 C CA . ASN A 1 324 ? -0.429 -22.828 3.441 1 92.06 324 ASN A CA 1
ATOM 2661 C C . ASN A 1 324 ? 0.191 -22.859 4.836 1 92.06 324 ASN A C 1
ATOM 2663 O O . ASN A 1 324 ? 1.107 -23.641 5.094 1 92.06 324 ASN A O 1
ATOM 2667 N N . ASP A 1 325 ? -0.332 -22.031 5.645 1 93.94 325 ASP A N 1
ATOM 2668 C CA . ASP A 1 325 ? 0.164 -21.969 7.016 1 93.94 325 ASP A CA 1
ATOM 2669 C C . ASP A 1 325 ? -0.107 -23.266 7.754 1 93.94 325 ASP A C 1
ATOM 2671 O O . ASP A 1 325 ? 0.709 -23.719 8.562 1 93.94 325 ASP A O 1
ATOM 2675 N N . TRP A 1 326 ? -1.228 -23.828 7.48 1 93.88 326 TRP A N 1
ATOM 2676 C CA . TRP A 1 326 ? -1.582 -25.094 8.109 1 93.88 326 TRP A CA 1
ATOM 2677 C C . TRP A 1 326 ? -0.576 -26.172 7.738 1 93.88 326 TRP A C 1
ATOM 2679 O O . TRP A 1 326 ? -0.161 -26.969 8.594 1 93.88 326 TRP A O 1
ATOM 2689 N N . LEU A 1 327 ? -0.164 -26.266 6.512 1 94 327 LEU A N 1
ATOM 2690 C CA . LEU A 1 327 ? 0.818 -27.25 6.07 1 94 327 LEU A CA 1
ATOM 2691 C C . LEU A 1 327 ? 2.145 -27.062 6.797 1 94 327 LEU A C 1
ATOM 2693 O O . LEU A 1 327 ? 2.795 -28.031 7.18 1 94 327 LEU A O 1
ATOM 2697 N N . ILE A 1 328 ? 2.498 -25.828 6.957 1 93.44 328 ILE A N 1
ATOM 2698 C CA . ILE A 1 328 ? 3.734 -25.516 7.664 1 93.44 328 ILE A CA 1
ATOM 2699 C C . ILE A 1 328 ? 3.637 -26 9.109 1 93.44 328 ILE A C 1
ATOM 2701 O O . ILE A 1 328 ? 4.582 -26.578 9.641 1 93.44 328 ILE A O 1
ATOM 2705 N N . ASP A 1 329 ? 2.492 -25.781 9.695 1 94.81 329 ASP A N 1
ATOM 2706 C CA . ASP A 1 329 ? 2.273 -26.234 11.062 1 94.81 329 ASP A CA 1
ATOM 2707 C C . ASP A 1 329 ? 2.381 -27.75 11.164 1 94.81 329 ASP A C 1
ATOM 2709 O O . ASP A 1 329 ? 2.93 -28.281 12.133 1 94.81 329 ASP A O 1
ATOM 2713 N N . GLN A 1 330 ? 1.799 -28.391 10.18 1 95.75 330 GLN A N 1
ATOM 2714 C CA . GLN A 1 330 ? 1.849 -29.844 10.18 1 95.75 330 GLN A CA 1
ATOM 2715 C C . GLN A 1 330 ? 3.291 -30.344 10.141 1 95.75 330 GLN A C 1
ATOM 2717 O O . GLN A 1 330 ? 3.633 -31.328 10.82 1 95.75 330 GLN A O 1
ATOM 2722 N N . ARG A 1 331 ? 4.105 -29.734 9.367 1 95.44 331 ARG A N 1
ATOM 2723 C CA . ARG A 1 331 ? 5.516 -30.109 9.297 1 95.44 331 ARG A CA 1
ATOM 2724 C C . ARG A 1 331 ? 6.199 -29.922 10.648 1 95.44 331 ARG A C 1
ATOM 2726 O O . ARG A 1 331 ? 6.992 -30.766 11.062 1 95.44 331 ARG A O 1
ATOM 2733 N N . GLU A 1 332 ? 5.863 -28.812 11.258 1 95.44 332 GLU A N 1
ATOM 2734 C CA . GLU A 1 332 ? 6.457 -28.531 12.562 1 95.44 332 GLU A CA 1
ATOM 2735 C C . GLU A 1 332 ? 5.996 -29.547 13.609 1 95.44 332 GLU A C 1
ATOM 2737 O O . GLU A 1 332 ? 6.773 -29.953 14.477 1 95.44 332 GLU A O 1
ATOM 2742 N N . GLU A 1 333 ? 4.773 -29.891 13.555 1 96.69 333 GLU A N 1
ATOM 2743 C CA . GLU A 1 333 ? 4.254 -30.891 14.484 1 96.69 333 GLU A CA 1
ATOM 2744 C C . GLU A 1 333 ? 4.973 -32.219 14.312 1 96.69 333 GLU A C 1
ATOM 2746 O O . GLU A 1 333 ? 5.281 -32.906 15.289 1 96.69 333 GLU A O 1
ATOM 2751 N N . ARG A 1 334 ? 5.238 -32.594 13.102 1 96.75 334 ARG A N 1
ATOM 2752 C CA . ARG A 1 334 ? 5.949 -33.844 12.836 1 96.75 334 ARG A CA 1
ATOM 2753 C C . ARG A 1 334 ? 7.395 -33.75 13.312 1 96.75 334 ARG A C 1
ATOM 2755 O O . ARG A 1 334 ? 7.961 -34.75 13.758 1 96.75 334 ARG A O 1
ATOM 2762 N N . ARG A 1 335 ? 7.922 -32.562 13.25 1 96.25 335 ARG A N 1
ATOM 2763 C CA . ARG A 1 335 ? 9.258 -32.375 13.805 1 96.25 335 ARG A CA 1
ATOM 2764 C C . ARG A 1 335 ? 9.266 -32.625 15.305 1 96.25 335 ARG A C 1
ATOM 2766 O O . ARG A 1 335 ? 10.141 -33.344 15.82 1 96.25 335 ARG A O 1
ATOM 2773 N N . LYS A 1 336 ? 8.344 -32.062 15.953 1 96.75 336 LYS A N 1
ATOM 2774 C CA . LYS A 1 336 ? 8.234 -32.219 17.406 1 96.75 336 LYS A CA 1
ATOM 2775 C C . LYS A 1 336 ? 8.055 -33.688 17.797 1 96.75 336 LYS A C 1
ATOM 2777 O O . LYS A 1 336 ? 8.516 -34.125 18.859 1 96.75 336 LYS A O 1
ATOM 2782 N N . LYS A 1 337 ? 7.477 -34.438 16.922 1 95.94 337 LYS A N 1
ATOM 2783 C CA . LYS A 1 337 ? 7.227 -35.875 17.172 1 95.94 337 LYS A CA 1
ATOM 2784 C C . LYS A 1 337 ? 8.43 -36.719 16.766 1 95.94 337 LYS A C 1
ATOM 2786 O O . LYS A 1 337 ? 8.398 -37.938 16.859 1 95.94 337 LYS A O 1
ATOM 2791 N N . GLY A 1 338 ? 9.406 -36.094 16.172 1 94.62 338 GLY A N 1
ATOM 2792 C CA . GLY A 1 338 ? 10.648 -36.781 15.867 1 94.62 338 GLY A CA 1
ATOM 2793 C C . GLY A 1 338 ? 10.633 -37.438 14.5 1 94.62 338 GLY A C 1
ATOM 2794 O O . GLY A 1 338 ? 11.508 -38.25 14.195 1 94.62 338 GLY A O 1
ATOM 2795 N N . VAL A 1 339 ? 9.695 -37.062 13.648 1 95.19 339 VAL A N 1
ATOM 2796 C CA . VAL A 1 339 ? 9.578 -37.688 12.336 1 95.19 339 VAL A CA 1
ATOM 2797 C C . VAL A 1 339 ? 10.719 -37.219 11.438 1 95.19 339 VAL A C 1
ATOM 2799 O O . VAL A 1 339 ? 11.18 -37.969 10.57 1 95.19 339 VAL A O 1
ATOM 2802 N N . TRP A 1 340 ? 11.094 -35.969 11.656 1 93.94 340 TRP A N 1
ATOM 2803 C CA . TRP A 1 340 ? 12.219 -35.438 10.898 1 93.94 340 TRP A CA 1
ATOM 2804 C C . TRP A 1 340 ? 13.055 -34.5 11.758 1 93.94 340 TRP A C 1
ATOM 2806 O O . TRP A 1 340 ? 12.625 -34.094 12.836 1 93.94 340 TRP A O 1
ATOM 2816 N N . ASN A 1 341 ? 14.289 -34.281 11.32 1 92.88 341 ASN A N 1
ATOM 2817 C CA . ASN A 1 341 ? 15.258 -33.438 11.992 1 92.88 341 ASN A CA 1
ATOM 2818 C C . ASN A 1 341 ? 15.867 -32.406 11.023 1 92.88 341 ASN A C 1
ATOM 2820 O O . ASN A 1 341 ? 16.328 -32.781 9.945 1 92.88 341 ASN A O 1
ATOM 2824 N N . PRO A 1 342 ? 15.844 -31.109 11.422 1 88.19 342 PRO A N 1
ATOM 2825 C CA . PRO A 1 342 ? 16.406 -30.078 10.547 1 88.19 342 PRO A CA 1
ATOM 2826 C C . PRO A 1 342 ? 17.828 -30.406 10.102 1 88.19 342 PRO A C 1
ATOM 2828 O O . PRO A 1 342 ? 18.219 -30.031 8.992 1 88.19 342 PRO A O 1
ATOM 2831 N N . ALA A 1 343 ? 18.547 -31.094 10.914 1 87.56 343 ALA A N 1
ATOM 2832 C CA . ALA A 1 343 ? 19.938 -31.422 10.602 1 87.56 343 ALA A CA 1
ATOM 2833 C C . ALA A 1 343 ? 20.016 -32.344 9.398 1 87.56 343 ALA A C 1
ATOM 2835 O O . ALA A 1 343 ? 21.016 -32.344 8.664 1 87.56 343 ALA A O 1
ATOM 2836 N N . ASP A 1 344 ? 18.969 -33.188 9.156 1 85.56 344 ASP A N 1
ATOM 2837 C CA . ASP A 1 344 ? 18.984 -34.156 8.078 1 85.56 344 ASP A CA 1
ATOM 2838 C C . ASP A 1 344 ? 18.25 -33.625 6.852 1 85.56 344 ASP A C 1
ATOM 2840 O O . ASP A 1 344 ? 18.156 -34.312 5.828 1 85.56 344 ASP A O 1
ATOM 2844 N N . ALA A 1 345 ? 17.688 -32.438 6.961 1 88.06 345 ALA A N 1
ATOM 2845 C CA . ALA A 1 345 ? 16.891 -31.891 5.879 1 88.06 345 ALA A CA 1
ATOM 2846 C C . ALA A 1 345 ? 17.766 -31.547 4.676 1 88.06 345 ALA A C 1
ATOM 2848 O O . ALA A 1 345 ? 18.875 -31.031 4.832 1 88.06 345 ALA A O 1
ATOM 2849 N N . PRO A 1 346 ? 17.266 -31.922 3.5 1 89.12 346 PRO A N 1
ATOM 2850 C CA . PRO A 1 346 ? 17.984 -31.438 2.322 1 89.12 346 PRO A CA 1
ATOM 2851 C C . PRO A 1 346 ? 17.953 -29.922 2.193 1 89.12 346 PRO A C 1
ATOM 2853 O O . PRO A 1 346 ? 17 -29.281 2.635 1 89.12 346 PRO A O 1
ATOM 2856 N N . VAL A 1 347 ? 18.984 -29.422 1.646 1 84.19 347 VAL A N 1
ATOM 2857 C CA . VAL A 1 347 ? 19.031 -27.969 1.466 1 84.19 347 VAL A CA 1
ATOM 2858 C C . VAL A 1 347 ? 18.359 -27.594 0.144 1 84.19 347 VAL A C 1
ATOM 2860 O O . VAL A 1 347 ? 19 -27.656 -0.914 1 84.19 347 VAL A O 1
ATOM 2863 N N . VAL A 1 348 ? 17.156 -27.344 0.284 1 84.44 348 VAL A N 1
ATOM 2864 C CA . VAL A 1 348 ? 16.438 -26.922 -0.906 1 84.44 348 VAL A CA 1
ATOM 2865 C C . VAL A 1 348 ? 16.516 -25.391 -1.032 1 84.44 348 VAL A C 1
ATOM 2867 O O . VAL A 1 348 ? 16.688 -24.859 -2.133 1 84.44 348 VAL A O 1
ATOM 2870 N N . PHE A 1 349 ? 16.359 -24.734 0.153 1 85.94 349 PHE A N 1
ATOM 2871 C CA . PHE A 1 349 ? 16.531 -23.281 0.272 1 85.94 349 PHE A CA 1
ATOM 2872 C C . PHE A 1 349 ? 17.5 -22.938 1.392 1 85.94 349 PHE A C 1
ATOM 2874 O O . PHE A 1 349 ? 17.453 -23.531 2.473 1 85.94 349 PHE A O 1
ATOM 2881 N N . PRO A 1 350 ? 18.344 -22.031 1.114 1 74.69 350 PRO A N 1
ATOM 2882 C CA . PRO A 1 350 ? 19.156 -21.562 2.24 1 74.69 350 PRO A CA 1
ATOM 2883 C C . PRO A 1 350 ? 18.328 -20.906 3.334 1 74.69 350 PRO A C 1
ATOM 2885 O O . PRO A 1 350 ? 17.266 -20.344 3.049 1 74.69 350 PRO A O 1
ATOM 2888 N N . ASP A 1 351 ? 18.75 -21.172 4.551 1 70.56 351 ASP A N 1
ATOM 2889 C CA . ASP A 1 351 ? 18.047 -20.547 5.672 1 70.56 351 ASP A CA 1
ATOM 2890 C C . ASP A 1 351 ? 17.875 -19.047 5.445 1 70.56 351 ASP A C 1
ATOM 2892 O O . ASP A 1 351 ? 18.828 -18.344 5.113 1 70.56 351 ASP A O 1
ATOM 2896 N N . GLY A 1 352 ? 16.734 -18.672 5.586 1 70 352 GLY A N 1
ATOM 2897 C CA . GLY A 1 352 ? 16.453 -17.25 5.406 1 70 352 GLY A CA 1
ATOM 2898 C C . GLY A 1 352 ? 16.359 -16.844 3.949 1 70 352 GLY A C 1
ATOM 2899 O O . GLY A 1 352 ? 16.359 -15.656 3.635 1 70 352 GLY A O 1
ATOM 2900 N N . ASP A 1 353 ? 16.344 -17.906 3.184 1 79.88 353 ASP A N 1
ATOM 2901 C CA . ASP A 1 353 ? 16.203 -17.562 1.77 1 79.88 353 ASP A CA 1
ATOM 2902 C C . ASP A 1 353 ? 14.938 -16.75 1.514 1 79.88 353 ASP A C 1
ATOM 2904 O O . ASP A 1 353 ? 13.828 -17.25 1.726 1 79.88 353 ASP A O 1
ATOM 2908 N N . PRO A 1 354 ? 15.18 -15.547 1.077 1 74.12 354 PRO A N 1
ATOM 2909 C CA . PRO A 1 354 ? 14.008 -14.68 0.911 1 74.12 354 PRO A CA 1
ATOM 2910 C C . PRO A 1 354 ? 13.062 -15.172 -0.18 1 74.12 354 PRO A C 1
ATOM 2912 O O . PRO A 1 354 ? 11.891 -14.773 -0.21 1 74.12 354 PRO A O 1
ATOM 2915 N N . ASP A 1 355 ? 13.531 -16.078 -0.951 1 87.81 355 ASP A N 1
ATOM 2916 C CA . ASP A 1 355 ? 12.734 -16.531 -2.092 1 87.81 355 ASP A CA 1
ATOM 2917 C C . ASP A 1 355 ? 11.883 -17.734 -1.729 1 87.81 355 ASP A C 1
ATOM 2919 O O . ASP A 1 355 ? 10.93 -18.078 -2.439 1 87.81 355 ASP A O 1
ATOM 2923 N N . GLU A 1 356 ? 12.242 -18.422 -0.648 1 92.62 356 GLU A N 1
ATOM 2924 C CA . GLU A 1 356 ? 11.508 -19.641 -0.286 1 92.62 356 GLU A CA 1
ATOM 2925 C C . GLU A 1 356 ? 10.016 -19.359 -0.136 1 92.62 356 GLU A C 1
ATOM 2927 O O . GLU A 1 356 ? 9.188 -20.031 -0.758 1 92.62 356 GLU A O 1
ATOM 2932 N N . GLU A 1 357 ? 9.719 -18.375 0.627 1 93 357 GLU A N 1
ATOM 2933 C CA . GLU A 1 357 ? 8.32 -18.062 0.891 1 93 357 GLU A CA 1
ATOM 2934 C C . GLU A 1 357 ? 7.594 -17.641 -0.388 1 93 357 GLU A C 1
ATOM 2936 O O . GLU A 1 357 ? 6.434 -18.016 -0.598 1 93 357 GLU A O 1
ATOM 2941 N N . TYR A 1 358 ? 8.312 -16.938 -1.23 1 91.56 358 TYR A N 1
ATOM 2942 C CA . TYR A 1 358 ? 7.738 -16.547 -2.516 1 91.56 358 TYR A CA 1
ATOM 2943 C C . TYR A 1 358 ? 7.516 -17.781 -3.398 1 91.56 358 TYR A C 1
ATOM 2945 O O . TYR A 1 358 ? 6.422 -17.969 -3.93 1 91.56 358 TYR A O 1
ATOM 2953 N N . ILE A 1 359 ? 8.516 -18.625 -3.533 1 94.75 359 ILE A N 1
ATOM 2954 C CA . ILE A 1 359 ? 8.484 -19.766 -4.445 1 94.75 359 ILE A CA 1
ATOM 2955 C C . ILE A 1 359 ? 7.41 -20.75 -4 1 94.75 359 ILE A C 1
ATOM 2957 O O . ILE A 1 359 ? 6.703 -21.328 -4.832 1 94.75 359 ILE A O 1
ATOM 2961 N N . THR A 1 360 ? 7.211 -20.844 -2.678 1 93.44 360 THR A N 1
ATOM 2962 C CA . THR A 1 360 ? 6.258 -21.812 -2.168 1 93.44 360 THR A CA 1
ATOM 2963 C C . THR A 1 360 ? 4.844 -21.234 -2.164 1 93.44 360 THR A C 1
ATOM 2965 O O . THR A 1 360 ? 3.891 -21.906 -1.777 1 93.44 360 THR A O 1
ATOM 2968 N N . GLY A 1 361 ? 4.746 -20.016 -2.514 1 91.31 361 GLY A N 1
ATOM 2969 C CA . GLY A 1 361 ? 3.436 -19.438 -2.803 1 91.31 361 GLY A CA 1
ATOM 2970 C C . GLY A 1 361 ? 2.83 -18.703 -1.624 1 91.31 361 GLY A C 1
ATOM 2971 O O . GLY A 1 361 ? 1.611 -18.531 -1.553 1 91.31 361 GLY A O 1
ATOM 2972 N N . LEU A 1 362 ? 3.648 -18.344 -0.617 1 92.88 362 LEU A N 1
ATOM 2973 C CA . LEU A 1 362 ? 3.098 -17.5 0.44 1 92.88 362 LEU A CA 1
ATOM 2974 C C . LEU A 1 362 ? 2.689 -16.141 -0.107 1 92.88 362 LEU A C 1
ATOM 2976 O O . LEU A 1 362 ? 3.426 -15.539 -0.89 1 92.88 362 LEU A O 1
ATOM 2980 N N . ARG A 1 363 ? 1.503 -15.703 0.288 1 94 363 ARG A N 1
ATOM 2981 C CA . ARG A 1 363 ? 1.007 -14.398 -0.137 1 94 363 ARG A CA 1
ATOM 2982 C C . ARG A 1 363 ? 1.547 -13.289 0.76 1 94 363 ARG A C 1
ATOM 2984 O O . ARG A 1 363 ? 1.601 -12.125 0.354 1 94 363 ARG A O 1
ATOM 2991 N N . ALA A 1 364 ? 1.904 -13.609 1.943 1 95.06 364 ALA A N 1
ATOM 2992 C CA . ALA A 1 364 ? 2.557 -12.719 2.9 1 95.06 364 ALA A CA 1
ATOM 2993 C C . ALA A 1 364 ? 3.609 -13.461 3.715 1 95.06 364 ALA A C 1
ATOM 2995 O O . ALA A 1 364 ? 3.438 -14.641 4.031 1 95.06 364 ALA A O 1
ATOM 2996 N N . SER A 1 365 ? 4.676 -12.758 4.047 1 93.94 365 SER A N 1
ATOM 2997 C CA . SER A 1 365 ? 5.738 -13.406 4.805 1 93.94 365 SER A CA 1
ATOM 2998 C C . SER A 1 365 ? 5.27 -13.766 6.215 1 93.94 365 SER A C 1
ATOM 3000 O O . SER A 1 365 ? 4.438 -13.062 6.793 1 93.94 365 SER A O 1
ATOM 3002 N N . THR A 1 366 ? 5.836 -14.836 6.707 1 94 366 THR A N 1
ATOM 3003 C CA . THR A 1 366 ? 5.535 -15.297 8.062 1 94 366 THR A CA 1
ATOM 3004 C C . THR A 1 366 ? 5.848 -14.211 9.078 1 94 366 THR A C 1
ATOM 3006 O O . THR A 1 366 ? 5.094 -14.008 10.031 1 94 366 THR A O 1
ATOM 3009 N N . ARG A 1 367 ? 6.898 -13.5 8.859 1 94 367 ARG A N 1
ATOM 3010 C CA . ARG A 1 367 ? 7.332 -12.43 9.758 1 94 367 ARG A CA 1
ATOM 3011 C C . ARG A 1 367 ? 6.223 -11.406 9.969 1 94 367 ARG A C 1
ATOM 3013 O O . ARG A 1 367 ? 5.875 -11.086 11.102 1 94 367 ARG A O 1
ATOM 3020 N N . TRP A 1 368 ? 5.672 -10.992 8.93 1 96.12 368 TRP A N 1
ATOM 3021 C CA . TRP A 1 368 ? 4.719 -9.891 9.031 1 96.12 368 TRP A CA 1
ATOM 3022 C C . TRP A 1 368 ? 3.336 -10.398 9.422 1 96.12 368 TRP A C 1
ATOM 3024 O O . TRP A 1 368 ? 2.574 -9.695 10.086 1 96.12 368 TRP A O 1
ATOM 3034 N N . LYS A 1 369 ? 2.934 -11.625 9.055 1 96.56 369 LYS A N 1
ATOM 3035 C CA . LYS A 1 369 ? 1.699 -12.211 9.57 1 96.56 369 LYS A CA 1
ATOM 3036 C C . LYS A 1 369 ? 1.72 -12.289 11.094 1 96.56 369 LYS A C 1
ATOM 3038 O O . LYS A 1 369 ? 0.716 -11.992 11.75 1 96.56 369 LYS A O 1
ATOM 3043 N N . LYS A 1 370 ? 2.863 -12.664 11.594 1 95.62 370 LYS A N 1
ATOM 3044 C CA . LYS A 1 370 ? 3.018 -12.719 13.047 1 95.62 370 LYS A CA 1
ATOM 3045 C C . LYS A 1 370 ? 3.002 -11.32 13.656 1 95.62 370 LYS A C 1
ATOM 3047 O O . LYS A 1 370 ? 2.348 -11.094 14.68 1 95.62 370 LYS A O 1
ATOM 3052 N N . HIS A 1 371 ? 3.719 -10.391 13.008 1 96 371 HIS A N 1
ATOM 3053 C CA . HIS A 1 371 ? 3.82 -9.023 13.5 1 96 371 HIS A CA 1
ATOM 3054 C C . HIS A 1 371 ? 2.443 -8.383 13.633 1 96 371 HIS A C 1
ATOM 3056 O O . HIS A 1 371 ? 2.186 -7.656 14.594 1 96 371 HIS A O 1
ATOM 3062 N N . PHE A 1 372 ? 1.545 -8.656 12.688 1 96.56 372 PHE A N 1
ATOM 3063 C CA . PHE A 1 372 ? 0.236 -8.016 12.672 1 96.56 372 PHE A CA 1
ATOM 3064 C C . PHE A 1 372 ? -0.828 -8.945 13.242 1 96.56 372 PHE A C 1
ATOM 3066 O O . PHE A 1 372 ? -2.023 -8.648 13.164 1 96.56 372 PHE A O 1
ATOM 3073 N N . SER A 1 373 ? -0.5 -10.117 13.727 1 94.75 373 SER A N 1
ATOM 3074 C CA . SER A 1 373 ? -1.413 -11.094 14.328 1 94.75 373 SER A CA 1
ATOM 3075 C C . SER A 1 373 ? -2.555 -11.43 13.375 1 94.75 373 SER A C 1
ATOM 3077 O O . SER A 1 373 ? -3.725 -11.375 13.75 1 94.75 373 SER A O 1
ATOM 3079 N N . ILE A 1 374 ? -2.143 -11.742 12.18 1 95.38 374 ILE A N 1
ATOM 3080 C CA . ILE A 1 374 ? -3.152 -12.086 11.188 1 95.38 374 ILE A CA 1
ATOM 3081 C C . ILE A 1 374 ? -3.82 -13.406 11.562 1 95.38 374 ILE A C 1
ATOM 3083 O O . ILE A 1 374 ? -3.145 -14.422 11.75 1 95.38 374 ILE A O 1
ATOM 3087 N N . LYS A 1 375 ? -5.18 -13.406 11.609 1 93.19 375 LYS A N 1
ATOM 3088 C CA . LYS A 1 375 ? -5.938 -14.602 11.977 1 93.19 375 LYS A CA 1
ATOM 3089 C C . LYS A 1 375 ? -6.277 -15.438 10.75 1 93.19 375 LYS A C 1
ATOM 3091 O O . LYS A 1 375 ? -6.672 -14.891 9.711 1 93.19 375 LYS A O 1
ATOM 3096 N N . ARG A 1 376 ? -6.148 -16.75 10.82 1 92.88 376 ARG A N 1
ATOM 3097 C CA . ARG A 1 376 ? -6.453 -17.672 9.727 1 92.88 376 ARG A CA 1
ATOM 3098 C C . ARG A 1 376 ? -7.957 -17.828 9.555 1 92.88 376 ARG A C 1
ATOM 3100 O O . ARG A 1 376 ? -8.719 -17.703 10.523 1 92.88 376 ARG A O 1
ATOM 3107 N N . ARG A 1 377 ? -8.312 -18.031 8.375 1 91.19 377 ARG A N 1
ATOM 3108 C CA . ARG A 1 377 ? -9.68 -18.328 7.977 1 91.19 377 ARG A CA 1
ATOM 3109 C C . ARG A 1 377 ? -9.727 -19.469 6.973 1 91.19 377 ARG A C 1
ATOM 3111 O O . ARG A 1 377 ? -8.969 -19.484 6 1 91.19 377 ARG A O 1
ATOM 3118 N N . TYR A 1 378 ? -10.617 -20.422 7.223 1 86.88 378 TYR A N 1
ATOM 3119 C CA . TYR A 1 378 ? -10.633 -21.594 6.348 1 86.88 378 TYR A CA 1
ATOM 3120 C C . TYR A 1 378 ? -11.914 -21.641 5.52 1 86.88 378 TYR A C 1
ATOM 3122 O O . TYR A 1 378 ? -12.086 -22.516 4.68 1 86.88 378 TYR A O 1
ATOM 3130 N N . VAL A 1 379 ? -12.875 -20.703 5.977 1 79.62 379 VAL A N 1
ATOM 3131 C CA . VAL A 1 379 ? -14.102 -20.594 5.195 1 79.62 379 VAL A CA 1
ATOM 3132 C C . VAL A 1 379 ? -14.281 -19.156 4.727 1 79.62 379 VAL A C 1
ATOM 3134 O O . VAL A 1 379 ? -13.891 -18.219 5.426 1 79.62 379 VAL A O 1
ATOM 3137 N N . GLY A 1 380 ? -14.695 -18.844 3.756 1 65.69 380 GLY A N 1
ATOM 3138 C CA . GLY A 1 380 ? -14.961 -17.484 3.311 1 65.69 380 GLY A CA 1
ATOM 3139 C C . GLY A 1 380 ? -15.641 -17.422 1.954 1 65.69 380 GLY A C 1
ATOM 3140 O O . GLY A 1 380 ? -15.805 -18.438 1.29 1 65.69 380 GLY A O 1
ATOM 3141 N N . ASP A 1 381 ? -16.531 -16.344 1.948 1 55.34 381 ASP A N 1
ATOM 3142 C CA . ASP A 1 381 ? -17.219 -16.125 0.682 1 55.34 381 ASP A CA 1
ATOM 3143 C C . ASP A 1 381 ? -16.219 -16.016 -0.472 1 55.34 381 ASP A C 1
ATOM 3145 O O . ASP A 1 381 ? -16.609 -15.781 -1.617 1 55.34 381 ASP A O 1
ATOM 3149 N N . VAL A 1 382 ? -15.117 -15.625 0.024 1 49.97 382 VAL A N 1
ATOM 3150 C CA . VAL A 1 382 ? -14.266 -15.18 -1.073 1 49.97 382 VAL A CA 1
ATOM 3151 C C . VAL A 1 382 ? -13.852 -16.375 -1.926 1 49.97 382 VAL A C 1
ATOM 3153 O O . VAL A 1 382 ? -13.664 -17.484 -1.408 1 49.97 382 VAL A O 1
ATOM 3156 N N . VAL A 1 383 ? -14.164 -16.125 -3.252 1 42.28 383 VAL A N 1
ATOM 3157 C CA . VAL A 1 383 ? -13.938 -16.938 -4.441 1 42.28 383 VAL A CA 1
ATOM 3158 C C . VAL A 1 383 ? -12.578 -17.625 -4.348 1 42.28 383 VAL A C 1
ATOM 3160 O O . VAL A 1 383 ? -11.68 -17.141 -3.654 1 42.28 383 VAL A O 1
ATOM 3163 N N . LEU A 1 384 ? -12.273 -18.641 -5.348 1 37.91 384 LEU A N 1
ATOM 3164 C CA . LEU A 1 384 ? -11.258 -19.625 -5.707 1 37.91 384 LEU A CA 1
ATOM 3165 C C . LEU A 1 384 ? -9.891 -18.969 -5.855 1 37.91 384 LEU A C 1
ATOM 3167 O O . LEU A 1 384 ? -9.789 -17.859 -6.406 1 37.91 384 LEU A O 1
ATOM 3171 N N . MET B 1 1 ? -13.453 34.938 25.547 1 79.69 1 MET B N 1
ATOM 3172 C CA . MET B 1 1 ? -13.344 36.25 24.953 1 79.69 1 MET B CA 1
ATOM 3173 C C . MET B 1 1 ? -12.156 36.312 24 1 79.69 1 MET B C 1
ATOM 3175 O O . MET B 1 1 ? -11.148 35.625 24.203 1 79.69 1 MET B O 1
ATOM 3179 N N . PRO B 1 2 ? -12.344 37.094 22.922 1 93.31 2 PRO B N 1
ATOM 3180 C CA . PRO B 1 2 ? -11.211 37.281 22.016 1 93.31 2 PRO B CA 1
ATOM 3181 C C . PRO B 1 2 ? -9.977 37.844 22.703 1 93.31 2 PRO B C 1
ATOM 3183 O O . PRO B 1 2 ? -10.102 38.656 23.609 1 93.31 2 PRO B O 1
ATOM 3186 N N . ILE B 1 3 ? -8.883 37.375 22.328 1 96.38 3 ILE B N 1
ATOM 3187 C CA . ILE B 1 3 ? -7.617 37.812 22.906 1 96.38 3 ILE B CA 1
ATOM 3188 C C . ILE B 1 3 ? -6.879 38.688 21.906 1 96.38 3 ILE B C 1
ATOM 3190 O O . ILE B 1 3 ? -6.645 38.312 20.766 1 96.38 3 ILE B O 1
ATOM 3194 N N . ARG B 1 4 ? -6.535 39.906 22.375 1 96 4 ARG B N 1
ATOM 3195 C CA . ARG B 1 4 ? -5.691 40.812 21.594 1 96 4 ARG B CA 1
ATOM 3196 C C . ARG B 1 4 ? -4.309 40.938 22.203 1 96 4 ARG B C 1
ATOM 3198 O O . ARG B 1 4 ? -4.168 41.406 23.344 1 96 4 ARG B O 1
ATOM 3205 N N . LEU B 1 5 ? -3.348 40.531 21.453 1 95.94 5 LEU B N 1
ATOM 3206 C CA . LEU B 1 5 ? -1.962 40.562 21.906 1 95.94 5 LEU B CA 1
ATOM 3207 C C . LEU B 1 5 ? -1.224 41.781 21.359 1 95.94 5 LEU B C 1
ATOM 3209 O O . LEU B 1 5 ? -1.672 42.406 20.391 1 95.94 5 LEU B O 1
ATOM 3213 N N . LYS B 1 6 ? -0.127 42.094 22.016 1 94.5 6 LYS B N 1
ATOM 3214 C CA . LYS B 1 6 ? 0.695 43.219 21.562 1 94.5 6 LYS B CA 1
ATOM 3215 C C . LYS B 1 6 ? 1.191 42.969 20.141 1 94.5 6 LYS B C 1
ATOM 3217 O O . LYS B 1 6 ? 1.15 43.875 19.297 1 94.5 6 LYS B O 1
ATOM 3222 N N . GLU B 1 7 ? 1.712 41.812 19.922 1 96.81 7 GLU B N 1
ATOM 3223 C CA . GLU B 1 7 ? 2.092 41.375 18.578 1 96.81 7 GLU B CA 1
ATOM 3224 C C . GLU B 1 7 ? 1.056 40.406 18 1 96.81 7 GLU B C 1
ATOM 3226 O O . GLU B 1 7 ? 0.64 39.469 18.672 1 96.81 7 GLU B O 1
ATOM 3231 N N . ARG B 1 8 ? 0.643 40.688 16.766 1 97.44 8 ARG B N 1
ATOM 3232 C CA . ARG B 1 8 ? -0.37 39.844 16.141 1 97.44 8 ARG B CA 1
ATOM 3233 C C . ARG B 1 8 ? 0.17 38.438 15.859 1 97.44 8 ARG B C 1
ATOM 3235 O O . ARG B 1 8 ? 1.254 38.281 15.297 1 97.44 8 ARG B O 1
ATOM 3242 N N . PRO B 1 9 ? -0.577 37.406 16.234 1 98.12 9 PRO B N 1
ATOM 3243 C CA . PRO B 1 9 ? -0.149 36.062 15.883 1 98.12 9 PRO B CA 1
ATOM 3244 C C . PRO B 1 9 ? -0.137 35.812 14.375 1 98.12 9 PRO B C 1
ATOM 3246 O O . PRO B 1 9 ? -0.912 36.438 13.641 1 98.12 9 PRO B O 1
ATOM 3249 N N . ILE B 1 10 ? 0.757 34.969 13.938 1 98.69 10 ILE B N 1
ATOM 3250 C CA . ILE B 1 10 ? 0.839 34.562 12.539 1 98.69 10 ILE B CA 1
ATOM 3251 C C . ILE B 1 10 ? 0.499 33.062 12.406 1 98.69 10 ILE B C 1
ATOM 3253 O O . ILE B 1 10 ? 1.109 32.219 13.07 1 98.69 10 ILE B O 1
ATOM 3257 N N . PHE B 1 11 ? -0.47 32.719 11.609 1 98.56 11 PHE B N 1
ATOM 3258 C CA . PHE B 1 11 ? -0.82 31.344 11.359 1 98.56 11 PHE B CA 1
ATOM 3259 C C . PHE B 1 11 ? -0.468 30.938 9.93 1 98.56 11 PHE B C 1
ATOM 3261 O O . PHE B 1 11 ? -0.9 31.594 8.977 1 98.56 11 PHE B O 1
ATOM 3268 N N . MET B 1 12 ? 0.361 29.938 9.789 1 98.12 12 MET B N 1
ATOM 3269 C CA . MET B 1 12 ? 0.721 29.344 8.5 1 98.12 12 MET B CA 1
ATOM 3270 C C . MET B 1 12 ? -0.04 28.047 8.258 1 98.12 12 MET B C 1
ATOM 3272 O O . MET B 1 12 ? 0.151 27.078 8.984 1 98.12 12 MET B O 1
ATOM 3276 N N . ILE B 1 13 ? -0.882 28.062 7.242 1 98 13 ILE B N 1
ATOM 3277 C CA . ILE B 1 13 ? -1.763 26.922 7.016 1 98 13 ILE B CA 1
ATOM 3278 C C . ILE B 1 13 ? -1.718 26.516 5.543 1 98 13 ILE B C 1
ATOM 3280 O O . ILE B 1 13 ? -1.32 27.312 4.688 1 98 13 ILE B O 1
ATOM 3284 N N . GLY B 1 14 ? -2.076 25.344 5.273 1 97.38 14 GLY B N 1
ATOM 3285 C CA . GLY B 1 14 ? -2.109 24.719 3.961 1 97.38 14 GLY B CA 1
ATOM 3286 C C . GLY B 1 14 ? -2.166 23.203 4.023 1 97.38 14 GLY B C 1
ATOM 3287 O O . GLY B 1 14 ? -1.923 22.609 5.078 1 97.38 14 GLY B O 1
ATOM 3288 N N . ALA B 1 15 ? -2.508 22.656 2.9 1 96.81 15 ALA B N 1
ATOM 3289 C CA . ALA B 1 15 ? -2.553 21.203 2.838 1 96.81 15 ALA B CA 1
ATOM 3290 C C . ALA B 1 15 ? -1.176 20.594 3.104 1 96.81 15 ALA B C 1
ATOM 3292 O O . ALA B 1 15 ? -0.152 21.234 2.852 1 96.81 15 ALA B O 1
ATOM 3293 N N . GLU B 1 16 ? -1.157 19.344 3.672 1 94.25 16 GLU B N 1
ATOM 3294 C CA . GLU B 1 16 ? 0.098 18.609 3.811 1 94.25 16 GLU B CA 1
ATOM 3295 C C . GLU B 1 16 ? 0.849 18.547 2.482 1 94.25 16 GLU B C 1
ATOM 3297 O O . GLU B 1 16 ? 0.238 18.375 1.427 1 94.25 16 GLU B O 1
ATOM 3302 N N . ARG B 1 17 ? 2.168 18.781 2.545 1 95.38 17 ARG B N 1
ATOM 3303 C CA . ARG B 1 17 ? 3.068 18.656 1.403 1 95.38 17 ARG B CA 1
ATOM 3304 C C . ARG B 1 17 ? 2.887 19.828 0.437 1 95.38 17 ARG B C 1
ATOM 3306 O O . ARG B 1 17 ? 3.172 19.703 -0.756 1 95.38 17 ARG B O 1
ATOM 3313 N N . SER B 1 18 ? 2.418 20.906 0.955 1 96.31 18 SER B N 1
ATOM 3314 C CA . SER B 1 18 ? 2.217 22.078 0.1 1 96.31 18 SER B CA 1
ATOM 3315 C C . SER B 1 18 ? 3.268 23.141 0.375 1 96.31 18 SER B C 1
ATOM 3317 O O . SER B 1 18 ? 3.217 24.234 -0.205 1 96.31 18 SER B O 1
ATOM 3319 N N . GLY B 1 19 ? 4.215 22.922 1.296 1 93.81 19 GLY B N 1
ATOM 3320 C CA . GLY B 1 19 ? 5.297 23.859 1.522 1 93.81 19 GLY B CA 1
ATOM 3321 C C . GLY B 1 19 ? 5.141 24.656 2.805 1 93.81 19 GLY B C 1
ATOM 3322 O O . GLY B 1 19 ? 5.836 25.641 3.014 1 93.81 19 GLY B O 1
ATOM 3323 N N . THR B 1 20 ? 4.262 24.234 3.703 1 93.31 20 THR B N 1
ATOM 3324 C CA . THR B 1 20 ? 4.016 24.969 4.945 1 93.31 20 THR B CA 1
ATOM 3325 C C . THR B 1 20 ? 5.258 24.953 5.832 1 93.31 20 THR B C 1
ATOM 3327 O O . THR B 1 20 ? 5.555 25.938 6.508 1 93.31 20 THR B O 1
ATOM 3330 N N . THR B 1 21 ? 5.984 23.875 5.789 1 92.69 21 THR B N 1
ATOM 3331 C CA . THR B 1 21 ? 7.188 23.781 6.609 1 92.69 21 THR B CA 1
ATOM 3332 C C . THR B 1 21 ? 8.266 24.734 6.094 1 92.69 21 THR B C 1
ATOM 3334 O O . THR B 1 21 ? 9.047 25.281 6.875 1 92.69 21 THR B O 1
ATOM 3337 N N . LEU B 1 22 ? 8.336 24.938 4.809 1 94.62 22 LEU B N 1
ATOM 3338 C CA . LEU B 1 22 ? 9.273 25.906 4.238 1 94.62 22 LEU B CA 1
ATOM 3339 C C . LEU B 1 22 ? 8.961 27.312 4.715 1 94.62 22 LEU B C 1
ATOM 3341 O O . LEU B 1 22 ? 9.859 28.047 5.133 1 94.62 22 LEU B O 1
ATOM 3345 N N . VAL B 1 23 ? 7.676 27.688 4.668 1 95.75 23 VAL B N 1
ATOM 3346 C CA . VAL B 1 23 ? 7.258 29 5.121 1 95.75 23 VAL B CA 1
ATOM 3347 C C . VAL B 1 23 ? 7.582 29.172 6.602 1 95.75 23 VAL B C 1
ATOM 3349 O O . VAL B 1 23 ? 8.07 30.219 7.023 1 95.75 23 VAL B O 1
ATOM 3352 N N . MET B 1 24 ? 7.312 28.141 7.336 1 95.62 24 MET B N 1
ATOM 3353 C CA . MET B 1 24 ? 7.625 28.125 8.766 1 95.62 24 MET B CA 1
ATOM 3354 C C . MET B 1 24 ? 9.109 28.359 9 1 95.62 24 MET B C 1
ATOM 3356 O O . MET B 1 24 ? 9.492 29.188 9.836 1 95.62 24 MET B O 1
ATOM 3360 N N . ALA B 1 25 ? 9.922 27.672 8.273 1 95.56 25 ALA B N 1
ATOM 3361 C CA . ALA B 1 25 ? 11.375 27.781 8.43 1 95.56 25 ALA B CA 1
ATOM 3362 C C . ALA B 1 25 ? 11.875 29.156 8.047 1 95.56 25 ALA B C 1
ATOM 3364 O O . ALA B 1 25 ? 12.719 29.734 8.734 1 95.56 25 ALA B O 1
ATOM 3365 N N . LEU B 1 26 ? 11.352 29.703 6.984 1 97.44 26 LEU B N 1
ATOM 3366 C CA . LEU B 1 26 ? 11.742 31.031 6.516 1 97.44 26 LEU B CA 1
ATOM 3367 C C . LEU B 1 26 ? 11.383 32.094 7.543 1 97.44 26 LEU B C 1
ATOM 3369 O O . LEU B 1 26 ? 12.227 32.906 7.93 1 97.44 26 LEU B O 1
ATOM 3373 N N . LEU B 1 27 ? 10.164 32.062 8.016 1 97.75 27 LEU B N 1
ATOM 3374 C CA . LEU B 1 27 ? 9.703 33.062 8.977 1 97.75 27 LEU B CA 1
ATOM 3375 C C . LEU B 1 27 ? 10.383 32.875 10.328 1 97.75 27 LEU B C 1
ATOM 3377 O O . LEU B 1 27 ? 10.641 33.844 11.039 1 97.75 27 LEU B O 1
ATOM 3381 N N . GLY B 1 28 ? 10.664 31.594 10.602 1 96.44 28 GLY B N 1
ATOM 3382 C CA . GLY B 1 28 ? 11.352 31.297 11.852 1 96.44 28 GLY B CA 1
ATOM 3383 C C . GLY B 1 28 ? 12.742 31.891 11.914 1 96.44 28 GLY B C 1
ATOM 3384 O O . GLY B 1 28 ? 13.297 32.062 13.008 1 96.44 28 GLY B O 1
ATOM 3385 N N . CYS B 1 29 ? 13.289 32.25 10.852 1 97.06 29 CYS B N 1
ATOM 3386 C CA . CYS B 1 29 ? 14.633 32.812 10.789 1 97.06 29 CYS B CA 1
ATOM 3387 C C . CYS B 1 29 ? 14.578 34.344 10.852 1 97.06 29 CYS B C 1
ATOM 3389 O O . CYS B 1 29 ? 15.617 34.969 10.984 1 97.06 29 CYS B O 1
ATOM 3391 N N . HIS B 1 30 ? 13.43 34.938 10.766 1 98 30 HIS B N 1
ATOM 3392 C CA . HIS B 1 30 ? 13.289 36.375 10.961 1 98 30 HIS B CA 1
ATOM 3393 C C . HIS B 1 30 ? 13.68 36.781 12.383 1 98 30 HIS B C 1
ATOM 3395 O O . HIS B 1 30 ? 13.391 36.062 13.336 1 98 30 HIS B O 1
ATOM 3401 N N . SER B 1 31 ? 14.234 37.906 12.531 1 98 31 SER B N 1
ATOM 3402 C CA . SER B 1 31 ? 14.766 38.344 13.82 1 98 31 SER B CA 1
ATOM 3403 C C . SER B 1 31 ? 13.648 38.625 14.828 1 98 31 SER B C 1
ATOM 3405 O O . SER B 1 31 ? 13.875 38.562 16.031 1 98 31 SER B O 1
ATOM 3407 N N . ARG B 1 32 ? 12.398 38.812 14.375 1 98.38 32 ARG B N 1
ATOM 3408 C CA . ARG B 1 32 ? 11.328 39.219 15.281 1 98.38 32 ARG B CA 1
ATOM 3409 C C . ARG B 1 32 ? 10.305 38.094 15.445 1 98.38 32 ARG B C 1
ATOM 3411 O O . ARG B 1 32 ? 9.414 38.156 16.297 1 98.38 32 ARG B O 1
ATOM 3418 N N . ILE B 1 33 ? 10.359 37.031 14.688 1 98.44 33 ILE B N 1
ATOM 3419 C CA . ILE B 1 33 ? 9.281 36.062 14.656 1 98.44 33 ILE B CA 1
ATOM 3420 C C . ILE B 1 33 ? 9.797 34.719 15.164 1 98.44 33 ILE B C 1
ATOM 3422 O O . ILE B 1 33 ? 10.742 34.156 14.617 1 98.44 33 ILE B O 1
ATOM 3426 N N . ALA B 1 34 ? 9.18 34.219 16.219 1 97.38 34 ALA B N 1
ATOM 3427 C CA . ALA B 1 34 ? 9.461 32.906 16.781 1 97.38 34 ALA B CA 1
ATOM 3428 C C . ALA B 1 34 ? 8.453 31.859 16.297 1 97.38 34 ALA B C 1
ATOM 3430 O O . ALA B 1 34 ? 7.246 32.031 16.469 1 97.38 34 ALA B O 1
ATOM 3431 N N . VAL B 1 35 ? 8.93 30.859 15.625 1 95.94 35 VAL B N 1
ATOM 3432 C CA . VAL B 1 35 ? 8.055 29.797 15.141 1 95.94 35 VAL B CA 1
ATOM 3433 C C . VAL B 1 35 ? 8.586 28.438 15.602 1 95.94 35 VAL B C 1
ATOM 3435 O O . VAL B 1 35 ? 9.609 27.969 15.109 1 95.94 35 VAL B O 1
ATOM 3438 N N . PRO B 1 36 ? 7.883 27.828 16.516 1 92 36 PRO B N 1
ATOM 3439 C CA . PRO B 1 36 ? 8.312 26.5 16.938 1 92 36 PRO B CA 1
ATOM 3440 C C . PRO B 1 36 ? 7.93 25.406 15.93 1 92 36 PRO B C 1
ATOM 3442 O O . PRO B 1 36 ? 7.344 25.719 14.883 1 92 36 PRO B O 1
ATOM 3445 N N . GLU B 1 37 ? 8.312 24.203 16.266 1 86.56 37 GLU B N 1
ATOM 3446 C CA . GLU B 1 37 ? 7.906 23.047 15.477 1 86.56 37 GLU B CA 1
ATOM 3447 C C . GLU B 1 37 ? 6.398 22.812 15.57 1 86.56 37 GLU B C 1
ATOM 3449 O O . GLU B 1 37 ? 5.734 23.359 16.453 1 86.56 37 GLU B O 1
ATOM 3454 N N . VAL B 1 38 ? 5.934 21.969 14.734 1 86.94 38 VAL B N 1
ATOM 3455 C CA . VAL B 1 38 ? 4.512 21.688 14.578 1 86.94 38 VAL B CA 1
ATOM 3456 C C . VAL B 1 38 ? 3.957 21.078 15.875 1 86.94 38 VAL B C 1
ATOM 3458 O O . VAL B 1 38 ? 4.598 20.234 16.5 1 86.94 38 VAL B O 1
ATOM 3461 N N . VAL B 1 39 ? 2.736 21.516 16.391 1 81.31 39 VAL B N 1
ATOM 3462 C CA . VAL B 1 39 ? 2.295 21.016 17.688 1 81.31 39 VAL B CA 1
ATOM 3463 C C . VAL B 1 39 ? 0.878 20.469 17.578 1 81.31 39 VAL B C 1
ATOM 3465 O O . VAL B 1 39 ? 0.473 19.625 18.375 1 81.31 39 VAL B O 1
ATOM 3468 N N . TRP B 1 40 ? -0.077 20.938 16.766 1 92.5 40 TRP B N 1
ATOM 3469 C CA . TRP B 1 40 ? -1.395 20.375 16.5 1 92.5 40 TRP B CA 1
ATOM 3470 C C . TRP B 1 40 ? -2.367 20.703 17.625 1 92.5 40 TRP B C 1
ATOM 3472 O O . TRP B 1 40 ? -3.207 19.875 17.984 1 92.5 40 TRP B O 1
ATOM 3482 N N . TYR B 1 41 ? -2.352 21.828 18.281 1 95 41 TYR B N 1
ATOM 3483 C CA . TYR B 1 41 ? -3.162 22.156 19.438 1 95 41 TYR B CA 1
ATOM 3484 C C . TYR B 1 41 ? -4.633 22.281 19.062 1 95 41 TYR B C 1
ATOM 3486 O O . TYR B 1 41 ? -5.5 21.688 19.703 1 95 41 TYR B O 1
ATOM 3494 N N . TYR B 1 42 ? -4.93 23.031 18.047 1 96.56 42 TYR B N 1
ATOM 3495 C CA . TYR B 1 42 ? -6.336 23.219 17.719 1 96.56 42 TYR B CA 1
ATOM 3496 C C . TYR B 1 42 ? -6.98 21.906 17.297 1 96.56 42 TYR B C 1
ATOM 3498 O O . TYR B 1 42 ? -8.023 21.516 17.844 1 96.56 42 TYR B O 1
ATOM 3506 N N . PRO B 1 43 ? -6.363 21.125 16.406 1 95.88 43 PRO B N 1
ATOM 3507 C CA . PRO B 1 43 ? -7.02 19.875 15.992 1 95.88 43 PRO B CA 1
ATOM 3508 C C . PRO B 1 43 ? -7.176 18.875 17.141 1 95.88 43 PRO B C 1
ATOM 3510 O O . PRO B 1 43 ? -8.156 18.141 17.188 1 95.88 43 PRO B O 1
ATOM 3513 N N . ARG B 1 44 ? -6.312 18.875 18.094 1 94.75 44 ARG B N 1
ATOM 3514 C CA . ARG B 1 44 ? -6.285 17.781 19.062 1 94.75 44 ARG B CA 1
ATOM 3515 C C . ARG B 1 44 ? -7.004 18.172 20.344 1 94.75 44 ARG B C 1
ATOM 3517 O O . ARG B 1 44 ? -7.383 17.312 21.141 1 94.75 44 ARG B O 1
ATOM 3524 N N . PHE B 1 45 ? -7.188 19.469 20.578 1 95.94 45 PHE B N 1
ATOM 3525 C CA . PHE B 1 45 ? -7.719 19.859 21.891 1 95.94 45 PHE B CA 1
ATOM 3526 C C . PHE B 1 45 ? -9.031 20.625 21.719 1 95.94 45 PHE B C 1
ATOM 3528 O O . PHE B 1 45 ? -10.008 20.344 22.422 1 95.94 45 PHE B O 1
ATOM 3535 N N . TYR B 1 46 ? -9.133 21.5 20.766 1 96.5 46 TYR B N 1
ATOM 3536 C CA . TYR B 1 46 ? -10.258 22.422 20.672 1 96.5 46 TYR B CA 1
ATOM 3537 C C . TYR B 1 46 ? -11.578 21.672 20.578 1 96.5 46 TYR B C 1
ATOM 3539 O O . TYR B 1 46 ? -12.523 21.969 21.312 1 96.5 46 TYR B O 1
ATOM 3547 N N . PRO B 1 47 ? -11.641 20.578 19.734 1 95.62 47 PRO B N 1
ATOM 3548 C CA . PRO B 1 47 ? -12.922 19.875 19.609 1 95.62 47 PRO B CA 1
ATOM 3549 C C . PRO B 1 47 ? -13.281 19.094 20.859 1 95.62 47 PRO B C 1
ATOM 3551 O O . PRO B 1 47 ? -14.43 18.656 21.016 1 95.62 47 PRO B O 1
ATOM 3554 N N . TYR B 1 48 ? -12.359 19.016 21.781 1 95.81 48 TYR B N 1
ATOM 3555 C CA . TYR B 1 48 ? -12.57 18.094 22.891 1 95.81 48 TYR B CA 1
ATOM 3556 C C . TYR B 1 48 ? -12.461 18.828 24.234 1 95.81 48 TYR B C 1
ATOM 3558 O O . TYR B 1 48 ? -12.242 18.203 25.266 1 95.81 48 TYR B O 1
ATOM 3566 N N . LEU B 1 49 ? -12.664 20.047 24.25 1 96.44 49 LEU B N 1
ATOM 3567 C CA . LEU B 1 49 ? -12.531 20.844 25.469 1 96.44 49 LEU B CA 1
ATOM 3568 C C . LEU B 1 49 ? -13.562 20.406 26.516 1 96.44 49 LEU B C 1
ATOM 3570 O O . LEU B 1 49 ? -13.289 20.469 27.719 1 96.44 49 LEU B O 1
ATOM 3574 N N . HIS B 1 50 ? -14.68 19.906 26.078 1 95.62 50 HIS B N 1
ATOM 3575 C CA . HIS B 1 50 ? -15.734 19.453 26.984 1 95.62 50 HIS B CA 1
ATOM 3576 C C . HIS B 1 50 ? -15.258 18.297 27.859 1 95.62 50 HIS B C 1
ATOM 3578 O O . HIS B 1 50 ? -15.797 18.062 28.938 1 95.62 50 HIS B O 1
ATOM 3584 N N . THR B 1 51 ? -14.273 17.656 27.406 1 97.06 51 THR B N 1
ATOM 3585 C CA . THR B 1 51 ? -13.82 16.453 28.109 1 97.06 51 THR B CA 1
ATOM 3586 C C . THR B 1 51 ? -13 16.844 29.344 1 97.06 51 THR B C 1
ATOM 3588 O O . THR B 1 51 ? -12.641 15.977 30.141 1 97.06 51 THR B O 1
ATOM 3591 N N . TYR B 1 52 ? -12.703 18.094 29.531 1 96.81 52 TYR B N 1
ATOM 3592 C CA . TYR B 1 52 ? -11.906 18.547 30.656 1 96.81 52 TYR B CA 1
ATOM 3593 C C . TYR B 1 52 ? -12.789 19.031 31.797 1 96.81 52 TYR B C 1
ATOM 3595 O O . TYR B 1 52 ? -12.305 19.359 32.875 1 96.81 52 TYR B O 1
ATOM 3603 N N . GLY B 1 53 ? -14.055 19.062 31.578 1 93.69 53 GLY B N 1
ATOM 3604 C CA . GLY B 1 53 ? -14.969 19.594 32.562 1 93.69 53 GLY B CA 1
ATOM 3605 C C . GLY B 1 53 ? -15 21.109 32.594 1 93.69 53 GLY B C 1
ATOM 3606 O O . GLY B 1 53 ? -14.773 21.766 31.578 1 93.69 53 GLY B O 1
ATOM 3607 N N . ASP B 1 54 ? -15.414 21.656 33.719 1 91.88 54 ASP B N 1
ATOM 3608 C CA . ASP B 1 54 ? -15.5 23.109 33.906 1 91.88 54 ASP B CA 1
ATOM 3609 C C . ASP B 1 54 ? -14.117 23.734 34 1 91.88 54 ASP B C 1
ATOM 3611 O O . ASP B 1 54 ? -13.445 23.609 35.031 1 91.88 54 ASP B O 1
ATOM 3615 N N . LEU B 1 55 ? -13.711 24.406 33 1 92 55 LEU B N 1
ATOM 3616 C CA . LEU B 1 55 ? -12.352 24.938 32.906 1 92 55 LEU B CA 1
ATOM 3617 C C . LEU B 1 55 ? -12.164 26.141 33.844 1 92 55 LEU B C 1
ATOM 3619 O O . LEU B 1 55 ? -11.039 26.609 34.031 1 92 55 LEU B O 1
ATOM 3623 N N . SER B 1 56 ? -13.281 26.594 34.406 1 91.69 56 SER B N 1
ATOM 3624 C CA . SER B 1 56 ? -13.156 27.641 35.438 1 91.69 56 SER B CA 1
ATOM 3625 C C . SER B 1 56 ? -12.539 27.078 36.719 1 91.69 56 SER B C 1
ATOM 3627 O O . SER B 1 56 ? -12.039 27.844 37.562 1 91.69 56 SER B O 1
ATOM 3629 N N . GLN B 1 57 ? -12.68 25.812 36.781 1 93.94 57 GLN B N 1
ATOM 3630 C CA . GLN B 1 57 ? -12.031 25.156 37.938 1 93.94 57 GLN B CA 1
ATOM 3631 C C . GLN B 1 57 ? -10.531 25 37.688 1 93.94 57 GLN B C 1
ATOM 3633 O O . GLN B 1 57 ? -10.117 24.453 36.656 1 93.94 57 GLN B O 1
ATOM 3638 N N . GLU B 1 58 ? -9.789 25.406 38.688 1 94.5 58 GLU B N 1
ATOM 3639 C CA . GLU B 1 58 ? -8.336 25.453 38.562 1 94.5 58 GLU B CA 1
ATOM 3640 C C . GLU B 1 58 ? -7.777 24.062 38.219 1 94.5 58 GLU B C 1
ATOM 3642 O O . GLU B 1 58 ? -6.875 23.938 37.406 1 94.5 58 GLU B O 1
ATOM 3647 N N . LYS B 1 59 ? -8.258 23.141 38.875 1 95.38 59 LYS B N 1
ATOM 3648 C CA . LYS B 1 59 ? -7.758 21.781 38.688 1 95.38 59 LYS B CA 1
ATOM 3649 C C . LYS B 1 59 ? -7.938 21.344 37.25 1 95.38 59 LYS B C 1
ATOM 3651 O O . LYS B 1 59 ? -7.027 20.75 36.656 1 95.38 59 LYS B O 1
ATOM 3656 N N . ASN B 1 60 ? -9.141 21.547 36.688 1 96 60 ASN B N 1
ATOM 3657 C CA . ASN B 1 60 ? -9.438 21.156 35.312 1 96 60 ASN B CA 1
ATOM 3658 C C . ASN B 1 60 ? -8.586 21.938 34.344 1 96 60 ASN B C 1
ATOM 3660 O O . ASN B 1 60 ? -8.109 21.375 33.344 1 96 60 ASN B O 1
ATOM 3664 N N . PHE B 1 61 ? -8.406 23.188 34.625 1 96.75 61 PHE B N 1
ATOM 3665 C CA . PHE B 1 61 ? -7.617 24.047 33.75 1 96.75 61 PHE B CA 1
ATOM 3666 C C . PHE B 1 61 ? -6.156 23.609 33.75 1 96.75 61 PHE B C 1
ATOM 3668 O O . PHE B 1 61 ? -5.516 23.594 32.688 1 96.75 61 PHE B O 1
ATOM 3675 N N . ARG B 1 62 ? -5.664 23.266 34.844 1 96.88 62 ARG B N 1
ATOM 3676 C CA . ARG B 1 62 ? -4.285 22.812 34.969 1 96.88 62 ARG B CA 1
ATOM 3677 C C . ARG B 1 62 ? -4.086 21.5 34.219 1 96.88 62 ARG B C 1
ATOM 3679 O O . ARG B 1 62 ? -3.033 21.266 33.625 1 96.88 62 ARG B O 1
ATOM 3686 N N . VAL B 1 63 ? -5.082 20.609 34.219 1 96.88 63 VAL B N 1
ATOM 3687 C CA . VAL B 1 63 ? -5 19.359 33.469 1 96.88 63 VAL B CA 1
ATOM 3688 C C . VAL B 1 63 ? -4.875 19.641 31.984 1 96.88 63 VAL B C 1
ATOM 3690 O O . VAL B 1 63 ? -4.062 19.016 31.297 1 96.88 63 VAL B O 1
ATOM 3693 N N . LEU B 1 64 ? -5.672 20.547 31.484 1 97.38 64 LEU B N 1
ATOM 3694 C CA . LEU B 1 64 ? -5.582 20.953 30.094 1 97.38 64 LEU B CA 1
ATOM 3695 C C . LEU B 1 64 ? -4.184 21.484 29.766 1 97.38 64 LEU B C 1
ATOM 3697 O O . LEU B 1 64 ? -3.574 21.062 28.781 1 97.38 64 LEU B O 1
ATOM 3701 N N . ALA B 1 65 ? -3.668 22.312 30.609 1 96.38 65 ALA B N 1
ATOM 3702 C CA . ALA B 1 65 ? -2.334 22.891 30.422 1 96.38 65 ALA B CA 1
ATOM 3703 C C . ALA B 1 65 ? -1.271 21.781 30.406 1 96.38 65 ALA B C 1
ATOM 3705 O O . ALA B 1 65 ? -0.364 21.797 29.562 1 96.38 65 ALA B O 1
ATOM 3706 N N . GLU B 1 66 ? -1.401 20.875 31.312 1 95.38 66 GLU B N 1
ATOM 3707 C CA . GLU B 1 66 ? -0.442 19.781 31.422 1 95.38 66 GLU B CA 1
ATOM 3708 C C . GLU B 1 66 ? -0.434 18.922 30.156 1 95.38 66 GLU B C 1
ATOM 3710 O O . GLU B 1 66 ? 0.632 18.562 29.656 1 95.38 66 GLU B O 1
ATOM 3715 N N . GLU B 1 67 ? -1.567 18.656 29.656 1 94.81 67 GLU B N 1
ATOM 3716 C CA . GLU B 1 67 ? -1.648 17.812 28.453 1 94.81 67 GLU B CA 1
ATOM 3717 C C . GLU B 1 67 ? -1.176 18.562 27.219 1 94.81 67 GLU B C 1
ATOM 3719 O O . GLU B 1 67 ? -0.587 17.969 26.312 1 94.81 67 GLU B O 1
ATOM 3724 N N . MET B 1 68 ? -1.383 19.844 27.172 1 94 68 MET B N 1
ATOM 3725 C CA . MET B 1 68 ? -0.881 20.641 26.062 1 94 68 MET B CA 1
ATOM 3726 C C . MET B 1 68 ? 0.641 20.734 26.109 1 94 68 MET B C 1
ATOM 3728 O O . MET B 1 68 ? 1.293 20.766 25.062 1 94 68 MET B O 1
ATOM 3732 N N . VAL B 1 69 ? 1.178 20.703 27.281 1 92.19 69 VAL B N 1
ATOM 3733 C CA . VAL B 1 69 ? 2.617 20.859 27.453 1 92.19 69 VAL B CA 1
ATOM 3734 C C . VAL B 1 69 ? 3.312 19.516 27.25 1 92.19 69 VAL B C 1
ATOM 3736 O O . VAL B 1 69 ? 4.352 19.438 26.594 1 92.19 69 VAL B O 1
ATOM 3739 N N . PHE B 1 70 ? 2.672 18.438 27.703 1 87.31 70 PHE B N 1
ATOM 3740 C CA . PHE B 1 70 ? 3.375 17.172 27.766 1 87.31 70 PHE B CA 1
ATOM 3741 C C . PHE B 1 70 ? 2.799 16.188 26.75 1 87.31 70 PHE B C 1
ATOM 3743 O O . PHE B 1 70 ? 3.404 15.148 26.469 1 87.31 70 PHE B O 1
ATOM 3750 N N . GLY B 1 71 ? 1.732 16.484 26.234 1 77.75 71 GLY B N 1
ATOM 3751 C CA . GLY B 1 71 ? 1.01 15.508 25.438 1 77.75 71 GLY B CA 1
ATOM 3752 C C . GLY B 1 71 ? 1.439 15.5 23.984 1 77.75 71 GLY B C 1
ATOM 3753 O O . GLY B 1 71 ? 0.686 15.062 23.109 1 77.75 71 GLY B O 1
ATOM 3754 N N . LEU B 1 72 ? 2.596 16.031 23.719 1 75.81 72 LEU B N 1
ATOM 3755 C CA . LEU B 1 72 ? 3.08 16.062 22.344 1 75.81 72 LEU B CA 1
ATOM 3756 C C . LEU B 1 72 ? 4.402 15.32 22.219 1 75.81 72 LEU B C 1
ATOM 3758 O O . LEU B 1 72 ? 5.094 15.094 23.203 1 75.81 72 LEU B O 1
ATOM 3762 N N . LYS B 1 73 ? 4.715 14.953 20.969 1 69.31 73 LYS B N 1
ATOM 3763 C CA . LYS B 1 73 ? 5.887 14.133 20.688 1 69.31 73 LYS B CA 1
ATOM 3764 C C . LYS B 1 73 ? 7.176 14.859 21.062 1 69.31 73 LYS B C 1
ATOM 3766 O O . LYS B 1 73 ? 8.109 14.242 21.578 1 69.31 73 LYS B O 1
ATOM 3771 N N . THR B 1 74 ? 7.285 16.109 20.734 1 69.56 74 THR B N 1
ATOM 3772 C CA . THR B 1 74 ? 8.484 16.875 21.078 1 69.56 74 THR B CA 1
ATOM 3773 C C . THR B 1 74 ? 8.297 17.625 22.391 1 69.56 74 THR B C 1
ATOM 3775 O O . THR B 1 74 ? 7.523 18.578 22.469 1 69.56 74 THR B O 1
ATOM 3778 N N . PRO B 1 75 ? 9.094 17.109 23.328 1 72.06 75 PRO B N 1
ATOM 3779 C CA . PRO B 1 75 ? 8.906 17.781 24.609 1 72.06 75 PRO B CA 1
ATOM 3780 C C . PRO B 1 75 ? 9.266 19.266 24.578 1 72.06 75 PRO B C 1
ATOM 3782 O O . PRO B 1 75 ? 10.398 19.625 24.25 1 72.06 75 PRO B O 1
ATOM 3785 N N . PHE B 1 76 ? 8.25 20.141 24.906 1 79.06 76 PHE B N 1
ATOM 3786 C CA . PHE B 1 76 ? 8.344 21.594 25.062 1 79.06 76 PHE B CA 1
ATOM 3787 C C . PHE B 1 76 ? 8.984 22.219 23.828 1 79.06 76 PHE B C 1
ATOM 3789 O O . PHE B 1 76 ? 9.797 23.141 23.953 1 79.06 76 PHE B O 1
ATOM 3796 N N . TRP B 1 77 ? 8.797 21.609 22.672 1 82.69 77 TRP B N 1
ATOM 3797 C CA . TRP B 1 77 ? 9.289 22.141 21.406 1 82.69 77 TRP B CA 1
ATOM 3798 C C . TRP B 1 77 ? 10.812 22.266 21.422 1 82.69 77 TRP B C 1
ATOM 3800 O O . TRP B 1 77 ? 11.367 23.234 20.891 1 82.69 77 TRP B O 1
ATOM 3810 N N . GLY B 1 78 ? 11.398 21.406 22.188 1 81.5 78 GLY B N 1
ATOM 3811 C CA . GLY B 1 78 ? 12.852 21.391 22.219 1 81.5 78 GLY B CA 1
ATOM 3812 C C . GLY B 1 78 ? 13.445 22.406 23.172 1 81.5 78 GLY B C 1
ATOM 3813 O O . GLY B 1 78 ? 14.664 22.531 23.297 1 81.5 78 GLY B O 1
ATOM 3814 N N . MET B 1 79 ? 12.555 23.125 23.906 1 88.19 79 MET B N 1
ATOM 3815 C CA . MET B 1 79 ? 13.055 24.094 24.875 1 88.19 79 MET B CA 1
ATOM 3816 C C . MET B 1 79 ? 13.758 23.406 26.031 1 88.19 79 MET B C 1
ATOM 3818 O O . MET B 1 79 ? 13.32 22.328 26.469 1 88.19 79 MET B O 1
ATOM 3822 N N . ARG B 1 80 ? 14.984 24.031 26.547 1 89.12 80 ARG B N 1
ATOM 3823 C CA . ARG B 1 80 ? 15.641 23.594 27.781 1 89.12 80 ARG B CA 1
ATOM 3824 C C . ARG B 1 80 ? 14.984 24.219 29 1 89.12 80 ARG B C 1
ATOM 3826 O O . ARG B 1 80 ? 15.453 25.25 29.5 1 89.12 80 ARG B O 1
ATOM 3833 N N . VAL B 1 81 ? 13.875 23.516 29.359 1 90.19 81 VAL B N 1
ATOM 3834 C CA . VAL B 1 81 ? 13.102 24.062 30.469 1 90.19 81 VAL B CA 1
ATOM 3835 C C . VAL B 1 81 ? 13.008 23.031 31.594 1 90.19 81 VAL B C 1
ATOM 3837 O O . VAL B 1 81 ? 13.352 21.859 31.406 1 90.19 81 VAL B O 1
ATOM 3840 N N . ASN B 1 82 ? 12.586 23.625 32.812 1 92.38 82 ASN B N 1
ATOM 3841 C CA . ASN B 1 82 ? 12.305 22.75 33.938 1 92.38 82 ASN B CA 1
ATOM 3842 C C . ASN B 1 82 ? 10.922 22.125 33.844 1 92.38 82 ASN B C 1
ATOM 3844 O O . ASN B 1 82 ? 9.906 22.828 33.938 1 92.38 82 ASN B O 1
ATOM 3848 N N . PRO B 1 83 ? 10.945 20.844 33.625 1 89.88 83 PRO B N 1
ATOM 3849 C CA . PRO B 1 83 ? 9.641 20.188 33.5 1 89.88 83 PRO B CA 1
ATOM 3850 C C . PRO B 1 83 ? 8.75 20.359 34.719 1 89.88 83 PRO B C 1
ATOM 3852 O O . PRO B 1 83 ? 7.523 20.281 34.594 1 89.88 83 PRO B O 1
ATOM 3855 N N . ARG B 1 84 ? 9.414 20.719 35.875 1 91.38 84 ARG B N 1
ATOM 3856 C CA . ARG B 1 84 ? 8.641 20.859 37.125 1 91.38 84 ARG B CA 1
ATOM 3857 C C . ARG B 1 84 ? 7.902 22.188 37.156 1 91.38 84 ARG B C 1
ATOM 3859 O O . ARG B 1 84 ? 6.898 22.328 37.875 1 91.38 84 ARG B O 1
ATOM 3866 N N . THR B 1 85 ? 8.281 23.094 36.312 1 95.12 85 THR B N 1
ATOM 3867 C CA . THR B 1 85 ? 7.707 24.422 36.469 1 95.12 85 THR B CA 1
ATOM 3868 C C . THR B 1 85 ? 7.109 24.922 35.156 1 95.12 85 THR B C 1
ATOM 3870 O O . THR B 1 85 ? 6.379 25.906 35.125 1 95.12 85 THR B O 1
ATOM 3873 N N . ILE B 1 86 ? 7.359 24.281 34.156 1 95.12 86 ILE B N 1
ATOM 3874 C CA . ILE B 1 86 ? 7.004 24.766 32.812 1 95.12 86 ILE B CA 1
ATOM 3875 C C . ILE B 1 86 ? 5.492 24.984 32.75 1 95.12 86 ILE B C 1
ATOM 3877 O O . ILE B 1 86 ? 5.031 25.938 32.094 1 95.12 86 ILE B O 1
ATOM 3881 N N . VAL B 1 87 ? 4.73 24.172 33.312 1 95.75 87 VAL B N 1
ATOM 3882 C CA . VAL B 1 87 ? 3.279 24.328 33.281 1 95.75 87 VAL B CA 1
ATOM 3883 C C . VAL B 1 87 ? 2.879 25.625 34 1 95.75 87 VAL B C 1
ATOM 3885 O O . VAL B 1 87 ? 2.051 26.391 33.469 1 95.75 87 VAL B O 1
ATOM 3888 N N . ASP B 1 88 ? 3.523 25.844 35.125 1 97 88 ASP B N 1
ATOM 3889 C CA . ASP B 1 88 ? 3.252 27.078 35.875 1 97 88 ASP B CA 1
ATOM 3890 C C . ASP B 1 88 ? 3.639 28.312 35.031 1 97 88 ASP B C 1
ATOM 3892 O O . ASP B 1 88 ? 2.941 29.328 35.062 1 97 88 ASP B O 1
ATOM 3896 N N . GLU B 1 89 ? 4.691 28.203 34.438 1 96.69 89 GLU B N 1
ATOM 3897 C CA . GLU B 1 89 ? 5.152 29.312 33.625 1 96.69 89 GLU B CA 1
ATOM 3898 C C . GLU B 1 89 ? 4.156 29.625 32.5 1 96.69 89 GLU B C 1
ATOM 3900 O O . GLU B 1 89 ? 3.867 30.797 32.219 1 96.69 89 GLU B O 1
ATOM 3905 N N . VAL B 1 90 ? 3.633 28.609 31.875 1 96.12 90 VAL B N 1
ATOM 3906 C CA . VAL B 1 90 ? 2.662 28.781 30.812 1 96.12 90 VAL B CA 1
ATOM 3907 C C . VAL B 1 90 ? 1.368 29.375 31.375 1 96.12 90 VAL B C 1
ATOM 3909 O O . VAL B 1 90 ? 0.777 30.266 30.766 1 96.12 90 VAL B O 1
ATOM 3912 N N . LEU B 1 91 ? 0.958 28.891 32.5 1 96.69 91 LEU B N 1
ATOM 3913 C CA . LEU B 1 91 ? -0.245 29.391 33.156 1 96.69 91 LEU B CA 1
ATOM 3914 C C . LEU B 1 91 ? -0.101 30.859 33.5 1 96.69 91 LEU B C 1
ATOM 3916 O O . LEU B 1 91 ? -1.055 31.641 33.344 1 96.69 91 LEU B O 1
ATOM 3920 N N . GLU B 1 92 ? 1.05 31.219 33.844 1 96.81 92 GLU B N 1
ATOM 3921 C CA . GLU B 1 92 ? 1.311 32.594 34.219 1 96.81 92 GLU B CA 1
ATOM 3922 C C . GLU B 1 92 ? 1.313 33.531 33 1 96.81 92 GLU B C 1
ATOM 3924 O O . GLU B 1 92 ? 0.896 34.688 33.062 1 96.81 92 GLU B O 1
ATOM 3929 N N . LEU B 1 93 ? 1.731 33 31.938 1 96.31 93 LEU B N 1
ATOM 3930 C CA . LEU B 1 93 ? 1.845 33.781 30.719 1 96.31 93 LEU B CA 1
ATOM 3931 C C . LEU B 1 93 ? 0.501 33.875 30 1 96.31 93 LEU B C 1
ATOM 3933 O O . LEU B 1 93 ? 0.302 34.75 29.156 1 96.31 93 LEU B O 1
ATOM 3937 N N . ALA B 1 94 ? -0.404 32.969 30.312 1 95.56 94 ALA B N 1
ATOM 3938 C CA . ALA B 1 94 ? -1.7 32.969 29.641 1 95.56 94 ALA B CA 1
ATOM 3939 C C . ALA B 1 94 ? -2.475 34.25 29.891 1 95.56 94 ALA B C 1
ATOM 3941 O O . ALA B 1 94 ? -2.74 34.594 31.047 1 95.56 94 ALA B O 1
ATOM 3942 N N . PRO B 1 95 ? -2.91 34.938 28.859 1 95.56 95 PRO B N 1
ATOM 3943 C CA . PRO B 1 95 ? -3.623 36.188 29.047 1 95.56 95 PRO B CA 1
ATOM 3944 C C . PRO B 1 95 ? -5.02 36 29.625 1 95.56 95 PRO B C 1
ATOM 3946 O O . PRO B 1 95 ? -5.598 36.938 30.188 1 95.56 95 PRO B O 1
ATOM 3949 N N . GLU B 1 96 ? -5.535 34.844 29.438 1 93.44 96 GLU B N 1
ATOM 3950 C CA . GLU B 1 96 ? -6.848 34.469 29.969 1 93.44 96 GLU B CA 1
ATOM 3951 C C . GLU B 1 96 ? -6.906 33 30.328 1 93.44 96 GLU B C 1
ATOM 3953 O O . GLU B 1 96 ? -6.137 32.188 29.797 1 93.44 96 GLU B O 1
ATOM 3958 N N . ARG B 1 97 ? -7.852 32.719 31.203 1 93.38 97 ARG B N 1
ATOM 3959 C CA . ARG B 1 97 ? -8.039 31.328 31.594 1 93.38 97 ARG B CA 1
ATOM 3960 C C . ARG B 1 97 ? -8.93 30.609 30.594 1 93.38 97 ARG B C 1
ATOM 3962 O O . ARG B 1 97 ? -10.086 30.297 30.906 1 93.38 97 ARG B O 1
ATOM 3969 N N . SER B 1 98 ? -8.406 30.297 29.5 1 95.81 98 SER B N 1
ATOM 3970 C CA . SER B 1 98 ? -9.07 29.594 28.406 1 95.81 98 SER B CA 1
ATOM 3971 C C . SER B 1 98 ? -8.078 28.797 27.578 1 95.81 98 SER B C 1
ATOM 3973 O O . SER B 1 98 ? -6.867 28.953 27.734 1 95.81 98 SER B O 1
ATOM 3975 N N . PHE B 1 99 ? -8.609 27.922 26.75 1 96.81 99 PHE B N 1
ATOM 3976 C CA . PHE B 1 99 ? -7.77 27.219 25.781 1 96.81 99 PHE B CA 1
ATOM 3977 C C . PHE B 1 99 ? -6.93 28.188 24.984 1 96.81 99 PHE B C 1
ATOM 3979 O O . PHE B 1 99 ? -5.719 28.016 24.828 1 96.81 99 PHE B O 1
ATOM 3986 N N . ALA B 1 100 ? -7.539 29.234 24.453 1 97.5 100 ALA B N 1
ATOM 3987 C CA . ALA B 1 100 ? -6.84 30.25 23.672 1 97.5 100 ALA B CA 1
ATOM 3988 C C . ALA B 1 100 ? -5.742 30.922 24.484 1 97.5 100 ALA B C 1
ATOM 3990 O O . ALA B 1 100 ? -4.68 31.266 23.969 1 97.5 100 ALA B O 1
ATOM 3991 N N . GLY B 1 101 ? -6.113 31.156 25.703 1 97.06 101 GLY B N 1
ATOM 3992 C CA . GLY B 1 101 ? -5.113 31.719 26.594 1 97.06 101 GLY B CA 1
ATOM 3993 C C . GLY B 1 101 ? -3.895 30.828 26.766 1 97.06 101 GLY B C 1
ATOM 3994 O O . GLY B 1 101 ? -2.76 31.312 26.703 1 97.06 101 GLY B O 1
ATOM 3995 N N . LEU B 1 102 ? -4.105 29.562 27 1 96.56 102 LEU B N 1
ATOM 3996 C CA . LEU B 1 102 ? -3.002 28.609 27.125 1 96.56 102 LEU B CA 1
ATOM 3997 C C . LEU B 1 102 ? -2.227 28.5 25.812 1 96.56 102 LEU B C 1
ATOM 3999 O O . LEU B 1 102 ? -0.996 28.422 25.828 1 96.56 102 LEU B O 1
ATOM 4003 N N . TYR B 1 103 ? -2.975 28.484 24.719 1 96.75 103 TYR B N 1
ATOM 4004 C CA . TYR B 1 103 ? -2.371 28.469 23.391 1 96.75 103 TYR B CA 1
ATOM 4005 C C . TYR B 1 103 ? -1.4 29.641 23.219 1 96.75 103 TYR B C 1
ATOM 4007 O O . TYR B 1 103 ? -0.25 29.438 22.828 1 96.75 103 TYR B O 1
ATOM 4015 N N . ALA B 1 104 ? -1.818 30.797 23.578 1 97.56 104 ALA B N 1
ATOM 4016 C CA . ALA B 1 104 ? -0.98 32 23.531 1 97.56 104 ALA B CA 1
ATOM 4017 C C . ALA B 1 104 ? 0.181 31.906 24.516 1 97.56 104 ALA B C 1
ATOM 4019 O O . ALA B 1 104 ? 1.314 32.25 24.188 1 97.56 104 ALA B O 1
ATOM 4020 N N . GLY B 1 105 ? -0.154 31.406 25.703 1 96.69 105 GLY B N 1
ATOM 4021 C CA . GLY B 1 105 ? 0.873 31.281 26.719 1 96.69 105 GLY B CA 1
ATOM 4022 C C . GLY B 1 105 ? 2.037 30.406 26.297 1 96.69 105 GLY B C 1
ATOM 4023 O O . GLY B 1 105 ? 3.197 30.75 26.516 1 96.69 105 GLY B O 1
ATOM 4024 N N . MET B 1 106 ? 1.744 29.281 25.688 1 95.25 106 MET B N 1
ATOM 4025 C CA . MET B 1 106 ? 2.785 28.375 25.203 1 95.25 106 MET B CA 1
ATOM 4026 C C . MET B 1 106 ? 3.646 29.047 24.141 1 95.25 106 MET B C 1
ATOM 4028 O O . MET B 1 106 ? 4.875 28.938 24.188 1 95.25 106 MET B O 1
ATOM 4032 N N . HIS B 1 107 ? 3.043 29.734 23.188 1 96.81 107 HIS B N 1
ATOM 4033 C CA . HIS B 1 107 ? 3.779 30.375 22.109 1 96.81 107 HIS B CA 1
ATOM 4034 C C . HIS B 1 107 ? 4.57 31.578 22.625 1 96.81 107 HIS B C 1
ATOM 4036 O O . HIS B 1 107 ? 5.684 31.844 22.156 1 96.81 107 HIS B O 1
ATOM 4042 N N . MET B 1 108 ? 4.012 32.25 23.578 1 97.31 108 MET B N 1
ATOM 4043 C CA . MET B 1 108 ? 4.73 33.344 24.203 1 97.31 108 MET B CA 1
ATOM 4044 C C . MET B 1 108 ? 5.949 32.844 24.969 1 97.31 108 MET B C 1
ATOM 4046 O O . MET B 1 108 ? 7.008 33.5 24.938 1 97.31 108 MET B O 1
ATOM 4050 N N . ARG B 1 109 ? 5.777 31.75 25.609 1 96.25 109 ARG B N 1
ATOM 4051 C CA . ARG B 1 109 ? 6.914 31.188 26.328 1 96.25 109 ARG B CA 1
ATOM 4052 C C . ARG B 1 109 ? 8.039 30.812 25.359 1 96.25 109 ARG B C 1
ATOM 4054 O O . ARG B 1 109 ? 9.219 31.016 25.672 1 96.25 109 ARG B O 1
ATOM 4061 N N . PHE B 1 110 ? 7.703 30.25 24.234 1 96.06 110 PHE B N 1
ATOM 4062 C CA . PHE B 1 110 ? 8.703 29.922 23.219 1 96.06 110 PHE B CA 1
ATOM 4063 C C . PHE B 1 110 ? 9.359 31.188 22.688 1 96.06 110 PHE B C 1
ATOM 4065 O O . PHE B 1 110 ? 10.578 31.234 22.516 1 96.06 110 PHE B O 1
ATOM 4072 N N . ALA B 1 111 ? 8.547 32.156 22.391 1 97.44 111 ALA B N 1
ATOM 4073 C CA . ALA B 1 111 ? 9.055 33.438 21.906 1 97.44 111 ALA B CA 1
ATOM 4074 C C . ALA B 1 111 ? 10.055 34.062 22.891 1 97.44 111 ALA B C 1
ATOM 4076 O O . ALA B 1 111 ? 11.102 34.562 22.484 1 97.44 111 ALA B O 1
ATOM 4077 N N . GLN B 1 112 ? 9.75 33.969 24.156 1 96.88 112 GLN B N 1
ATOM 4078 C CA . GLN B 1 112 ? 10.664 34.406 25.203 1 96.88 112 GLN B CA 1
ATOM 4079 C C . GLN B 1 112 ? 11.969 33.625 25.188 1 96.88 112 GLN B C 1
ATOM 4081 O O . GLN B 1 112 ? 13.047 34.188 25.328 1 96.88 112 GLN B O 1
ATOM 4086 N N . TYR B 1 113 ? 11.789 32.406 25.016 1 95.75 113 TYR B N 1
ATOM 4087 C CA . TYR B 1 113 ? 12.945 31.516 25.031 1 95.75 113 TYR B CA 1
ATOM 4088 C C . TYR B 1 113 ? 13.93 31.875 23.922 1 95.75 113 TYR B C 1
ATOM 4090 O O . TYR B 1 113 ? 15.148 31.859 24.141 1 95.75 113 TYR B O 1
ATOM 4098 N N . VAL B 1 114 ? 13.422 32.219 22.75 1 95.69 114 VAL B N 1
ATOM 4099 C CA . VAL B 1 114 ? 14.305 32.469 21.625 1 95.69 114 VAL B CA 1
ATOM 4100 C C . VAL B 1 114 ? 14.5 34 21.469 1 95.69 114 VAL B C 1
ATOM 4102 O O . VAL B 1 114 ? 15.062 34.438 20.469 1 95.69 114 VAL B O 1
ATOM 4105 N N . SER B 1 115 ? 14 34.812 22.422 1 97.5 115 SER B N 1
ATOM 4106 C CA . SER B 1 115 ? 14.172 36.25 22.5 1 97.5 115 SER B CA 1
ATOM 4107 C C . SER B 1 115 ? 13.625 36.938 21.266 1 97.5 115 SER B C 1
ATOM 4109 O O . SER B 1 115 ? 14.312 37.781 20.656 1 97.5 115 SER B O 1
ATOM 4111 N N . LYS B 1 116 ? 12.461 36.625 20.859 1 98.06 116 LYS B N 1
ATOM 4112 C CA . LYS B 1 116 ? 11.734 37.281 19.766 1 98.06 116 LYS B CA 1
ATOM 4113 C C . LYS B 1 116 ? 10.352 37.75 20.234 1 98.06 116 LYS B C 1
ATOM 4115 O O . LYS B 1 116 ? 9.695 37.062 21.031 1 98.06 116 LYS B O 1
ATOM 4120 N N . PRO B 1 117 ? 9.922 38.844 19.797 1 97.81 117 PRO B N 1
ATOM 4121 C CA . PRO B 1 117 ? 8.719 39.438 20.359 1 97.81 117 PRO B CA 1
ATOM 4122 C C . PRO B 1 117 ? 7.43 38.844 19.812 1 97.81 117 PRO B C 1
ATOM 4124 O O . PRO B 1 117 ? 6.379 38.938 20.438 1 97.81 117 PRO B O 1
ATOM 4127 N N . ARG B 1 118 ? 7.434 38.344 18.609 1 98.25 118 ARG B N 1
ATOM 4128 C CA . ARG B 1 118 ? 6.246 37.906 17.891 1 98.25 118 ARG B CA 1
ATOM 4129 C C . ARG B 1 118 ? 6.293 36.375 17.656 1 98.25 118 ARG B C 1
ATOM 4131 O O . ARG B 1 118 ? 7.371 35.812 17.516 1 98.25 118 ARG B O 1
ATOM 4138 N N . TRP B 1 119 ? 5.125 35.719 17.719 1 97.88 119 TRP B N 1
ATOM 4139 C CA . TRP B 1 119 ? 5.148 34.281 17.484 1 97.88 119 TRP B CA 1
ATOM 4140 C C . TRP B 1 119 ? 4.266 33.906 16.297 1 97.88 119 TRP B C 1
ATOM 4142 O O . TRP B 1 119 ? 3.352 34.656 15.93 1 97.88 119 TRP B O 1
ATOM 4152 N N . GLY B 1 120 ? 4.652 32.906 15.578 1 97.56 120 GLY B N 1
ATOM 4153 C CA . GLY B 1 120 ? 3.863 32.219 14.57 1 97.56 120 GLY B CA 1
ATOM 4154 C C . GLY B 1 120 ? 3.695 30.719 14.844 1 97.56 120 GLY B C 1
ATOM 4155 O O . GLY B 1 120 ? 4.422 30.156 15.664 1 97.56 120 GLY B O 1
ATOM 4156 N N . GLU B 1 121 ? 2.719 30.172 14.266 1 96.88 121 GLU B N 1
ATOM 4157 C CA . GLU B 1 121 ? 2.453 28.75 14.461 1 96.88 121 GLU B CA 1
ATOM 4158 C C . GLU B 1 121 ? 2.045 28.094 13.148 1 96.88 121 GLU B C 1
ATOM 4160 O O . GLU B 1 121 ? 1.288 28.656 12.359 1 96.88 121 GLU B O 1
ATOM 4165 N N . LYS B 1 122 ? 2.664 26.938 12.961 1 95.75 122 LYS B N 1
ATOM 4166 C CA . LYS B 1 122 ? 2.332 26.156 11.773 1 95.75 122 LYS B CA 1
ATOM 4167 C C . LYS B 1 122 ? 1.813 24.781 12.156 1 95.75 122 LYS B C 1
ATOM 4169 O O . LYS B 1 122 ? 2.527 24 12.781 1 95.75 122 LYS B O 1
ATOM 4174 N N . THR B 1 123 ? 0.627 24.531 11.844 1 94.5 123 THR B N 1
ATOM 4175 C CA . THR B 1 123 ? -0.011 23.219 11.812 1 94.5 123 THR B CA 1
ATOM 4176 C C . THR B 1 123 ? -0.899 23.078 10.578 1 94.5 123 THR B C 1
ATOM 4178 O O . THR B 1 123 ? -1.835 23.859 10.391 1 94.5 123 THR B O 1
ATOM 4181 N N . PRO B 1 124 ? -0.628 22.094 9.758 1 91.88 124 PRO B N 1
ATOM 4182 C CA . PRO B 1 124 ? -1.38 22.016 8.508 1 91.88 124 PRO B CA 1
ATOM 4183 C C . PRO B 1 124 ? -2.891 22 8.719 1 91.88 124 PRO B C 1
ATOM 4185 O O . PRO B 1 124 ? -3.617 22.781 8.094 1 91.88 124 PRO B O 1
ATOM 4188 N N . HIS B 1 125 ? -3.408 21.328 9.688 1 95.81 125 HIS B N 1
ATOM 4189 C CA . HIS B 1 125 ? -4.844 21.109 9.828 1 95.81 125 HIS B CA 1
ATOM 4190 C C . HIS B 1 125 ? -5.492 22.234 10.633 1 95.81 125 HIS B C 1
ATOM 4192 O O . HIS B 1 125 ? -6.695 22.203 10.891 1 95.81 125 HIS B O 1
ATOM 4198 N N . ASN B 1 126 ? -4.703 23.266 10.984 1 97.62 126 ASN B N 1
ATOM 4199 C CA . ASN B 1 126 ? -5.312 24.484 11.5 1 97.62 126 ASN B CA 1
ATOM 4200 C C . ASN B 1 126 ? -6.277 25.109 10.484 1 97.62 126 ASN B C 1
ATOM 4202 O O . ASN B 1 126 ? -7.156 25.891 10.859 1 97.62 126 ASN B O 1
ATOM 4206 N N . LEU B 1 127 ? -6.117 24.672 9.273 1 97.94 127 LEU B N 1
ATOM 4207 C CA . LEU B 1 127 ? -6.977 25.188 8.211 1 97.94 127 LEU B CA 1
ATOM 4208 C C . LEU B 1 127 ? -8.43 24.797 8.453 1 97.94 127 LEU B C 1
ATOM 4210 O O . LEU B 1 127 ? -9.344 25.469 7.953 1 97.94 127 LEU B O 1
ATOM 4214 N N . TYR B 1 128 ? -8.664 23.766 9.211 1 97.5 128 TYR B N 1
ATOM 4215 C CA . TYR B 1 128 ? -10.031 23.344 9.523 1 97.5 128 TYR B CA 1
ATOM 4216 C C . TYR B 1 128 ? -10.602 24.188 10.664 1 97.5 128 TYR B C 1
ATOM 4218 O O . TYR B 1 128 ? -11.789 24.094 10.969 1 97.5 128 TYR B O 1
ATOM 4226 N N . PHE B 1 129 ? -9.789 25.047 11.266 1 97.75 129 PHE B N 1
ATOM 4227 C CA . PHE B 1 129 ? -10.195 25.75 12.477 1 97.75 129 PHE B CA 1
ATOM 4228 C C . PHE B 1 129 ? -9.977 27.25 12.328 1 97.75 129 PHE B C 1
ATOM 4230 O O . PHE B 1 129 ? -9.75 27.953 13.312 1 97.75 129 PHE B O 1
ATOM 4237 N N . VAL B 1 130 ? -9.984 27.719 11.125 1 98.44 130 VAL B N 1
ATOM 4238 C CA . VAL B 1 130 ? -9.781 29.141 10.867 1 98.44 130 VAL B CA 1
ATOM 4239 C C . VAL B 1 130 ? -10.828 29.953 11.625 1 98.44 130 VAL B C 1
ATOM 4241 O O . VAL B 1 130 ? -10.508 30.984 12.227 1 98.44 130 VAL B O 1
ATOM 4244 N N . GLY B 1 131 ? -12.07 29.547 11.633 1 97.38 131 GLY B N 1
ATOM 4245 C CA . GLY B 1 131 ? -13.133 30.219 12.352 1 97.38 131 GLY B CA 1
ATOM 4246 C C . GLY B 1 131 ? -12.836 30.406 13.828 1 97.38 131 GLY B C 1
ATOM 4247 O O . GLY B 1 131 ? -12.727 31.531 14.32 1 97.38 131 GLY B O 1
ATOM 4248 N N . PRO B 1 132 ? -12.695 29.281 14.531 1 96.94 132 PRO B N 1
ATOM 4249 C CA . PRO B 1 132 ? -12.352 29.359 15.953 1 96.94 132 PRO B CA 1
ATOM 4250 C C . PRO B 1 132 ? -11.078 30.172 16.203 1 96.94 132 PRO B C 1
ATOM 4252 O O . PRO B 1 132 ? -11 30.906 17.188 1 96.94 132 PRO B O 1
ATOM 4255 N N . MET B 1 133 ? -10.078 30.078 15.383 1 98.19 133 MET B N 1
ATOM 4256 C CA . MET B 1 133 ? -8.812 30.781 15.555 1 98.19 133 MET B CA 1
ATOM 4257 C C . MET B 1 133 ? -9.016 32.281 15.398 1 98.19 133 MET B C 1
ATOM 4259 O O . MET B 1 133 ? -8.484 33.094 16.172 1 98.19 133 MET B O 1
ATOM 4263 N N . HIS B 1 134 ? -9.836 32.625 14.406 1 98.19 134 HIS B N 1
ATOM 4264 C CA . HIS B 1 134 ? -10.148 34.031 14.195 1 98.19 134 HIS B CA 1
ATOM 4265 C C . HIS B 1 134 ? -10.969 34.594 15.359 1 98.19 134 HIS B C 1
ATOM 4267 O O . HIS B 1 134 ? -10.805 35.75 15.734 1 98.19 134 HIS B O 1
ATOM 4273 N N . HIS B 1 135 ? -11.836 33.812 15.859 1 97.56 135 HIS B N 1
ATOM 4274 C CA . HIS B 1 135 ? -12.602 34.219 17.031 1 97.56 135 HIS B CA 1
ATOM 4275 C C . HIS B 1 135 ? -11.695 34.438 18.234 1 97.56 135 HIS B C 1
ATOM 4277 O O . HIS B 1 135 ? -11.836 35.469 18.922 1 97.56 135 HIS B O 1
ATOM 4283 N N . ASP B 1 136 ? -10.789 33.562 18.484 1 97.81 136 ASP B N 1
ATOM 4284 C CA . ASP B 1 136 ? -9.906 33.656 19.641 1 97.81 136 ASP B CA 1
ATOM 4285 C C . ASP B 1 136 ? -8.891 34.781 19.484 1 97.81 136 ASP B C 1
ATOM 4287 O O . ASP B 1 136 ? -8.547 35.438 20.469 1 97.81 136 ASP B O 1
ATOM 4291 N N . PHE B 1 137 ? -8.398 34.938 18.281 1 98.38 137 PHE B N 1
ATOM 4292 C CA . PHE B 1 137 ? -7.41 35.969 17.953 1 98.38 137 PHE B CA 1
ATOM 4293 C C . PHE B 1 137 ? -7.867 36.812 16.766 1 98.38 137 PHE B C 1
ATOM 4295 O O . PHE B 1 137 ? -7.41 36.594 15.641 1 98.38 137 PHE B O 1
ATOM 4302 N N . PRO B 1 138 ? -8.586 37.844 17 1 97.81 138 PRO B N 1
ATOM 4303 C CA . PRO B 1 138 ? -9.25 38.562 15.906 1 97.81 138 PRO B CA 1
ATOM 4304 C C . PRO B 1 138 ? -8.266 39.312 15.016 1 97.81 138 PRO B C 1
ATOM 4306 O O . PRO B 1 138 ? -8.594 39.625 13.875 1 97.81 138 PRO B O 1
ATOM 4309 N N . ASP B 1 139 ? -7.07 39.531 15.523 1 97.19 139 ASP B N 1
ATOM 4310 C CA . ASP B 1 139 ? -6.098 40.312 14.75 1 97.19 139 ASP B CA 1
ATOM 4311 C C . ASP B 1 139 ? -5.043 39.406 14.133 1 97.19 139 ASP B C 1
ATOM 4313 O O . ASP B 1 139 ? -4.07 39.875 13.539 1 97.19 139 ASP B O 1
ATOM 4317 N N . ALA B 1 140 ? -5.223 38.062 14.266 1 98.5 140 ALA B N 1
ATOM 4318 C CA . ALA B 1 140 ? -4.23 37.125 13.742 1 98.5 140 ALA B CA 1
ATOM 4319 C C . ALA B 1 140 ? -4.148 37.219 12.219 1 98.5 140 ALA B C 1
ATOM 4321 O O . ALA B 1 140 ? -5.145 37.5 11.555 1 98.5 140 ALA B O 1
ATOM 4322 N N . GLN B 1 141 ? -3.021 37.062 11.695 1 98.81 141 GLN B N 1
ATOM 4323 C CA . GLN B 1 141 ? -2.793 37.031 10.25 1 98.81 141 GLN B CA 1
ATOM 4324 C C . GLN B 1 141 ? -2.555 35.625 9.75 1 98.81 141 GLN B C 1
ATOM 4326 O O . GLN B 1 141 ? -1.8 34.875 10.367 1 98.81 141 GLN B O 1
ATOM 4331 N N . PHE B 1 142 ? -3.271 35.25 8.672 1 98.81 142 PHE B N 1
ATOM 4332 C CA . PHE B 1 142 ? -3.207 33.938 8.094 1 98.81 142 PHE B CA 1
ATOM 4333 C C . PHE B 1 142 ? -2.438 33.938 6.777 1 98.81 142 PHE B C 1
ATOM 4335 O O . PHE B 1 142 ? -2.734 34.75 5.887 1 98.81 142 PHE B O 1
ATOM 4342 N N . ILE B 1 143 ? -1.419 33.094 6.707 1 98.75 143 ILE B N 1
ATOM 4343 C CA . ILE B 1 143 ? -0.724 32.844 5.453 1 98.75 143 ILE B CA 1
ATOM 4344 C C . ILE B 1 143 ? -1.118 31.453 4.941 1 98.75 143 ILE B C 1
ATOM 4346 O O . ILE B 1 143 ? -0.845 30.438 5.59 1 98.75 143 ILE B O 1
ATOM 4350 N N . TYR B 1 144 ? -1.799 31.406 3.85 1 98.5 144 TYR B N 1
ATOM 4351 C CA . TYR B 1 144 ? -2.248 30.172 3.242 1 98.5 144 TYR B CA 1
ATOM 4352 C C . TYR B 1 144 ? -1.407 29.812 2.021 1 98.5 144 TYR B C 1
ATOM 4354 O O . TYR B 1 144 ? -1.428 30.531 1.02 1 98.5 144 TYR B O 1
ATOM 4362 N N . ILE B 1 145 ? -0.697 28.734 2.117 1 98.12 145 ILE B N 1
ATOM 4363 C CA . ILE B 1 145 ? 0.148 28.344 0.997 1 98.12 145 ILE B CA 1
ATOM 4364 C C . ILE B 1 145 ? -0.549 27.25 0.185 1 98.12 145 ILE B C 1
ATOM 4366 O O . ILE B 1 145 ? -1.051 26.281 0.748 1 98.12 145 ILE B O 1
ATOM 4370 N N . THR B 1 146 ? -0.598 27.453 -1.122 1 98.19 146 THR B N 1
ATOM 4371 C CA . THR B 1 146 ? -1.188 26.5 -2.062 1 98.19 146 THR B CA 1
ATOM 4372 C C . THR B 1 146 ? -0.126 25.953 -3.004 1 98.19 146 THR B C 1
ATOM 4374 O O . THR B 1 146 ? 0.746 26.688 -3.473 1 98.19 146 THR B O 1
ATOM 4377 N N . ARG B 1 147 ? -0.137 24.641 -3.209 1 98.38 147 ARG B N 1
ATOM 4378 C CA . ARG B 1 147 ? 0.683 23.922 -4.176 1 98.38 147 ARG B CA 1
ATOM 4379 C C . ARG B 1 147 ? -0.186 23.156 -5.172 1 98.38 147 ARG B C 1
ATOM 4381 O O . ARG B 1 147 ? -1.338 22.828 -4.875 1 98.38 147 ARG B O 1
ATOM 4388 N N . ASP B 1 148 ? 0.269 23 -6.445 1 98.62 148 ASP B N 1
ATOM 4389 C CA . ASP B 1 148 ? -0.433 22.094 -7.352 1 98.62 148 ASP B CA 1
ATOM 4390 C C . ASP B 1 148 ? -0.868 20.828 -6.637 1 98.62 148 ASP B C 1
ATOM 4392 O O . ASP B 1 148 ? -0.031 20.078 -6.121 1 98.62 148 ASP B O 1
ATOM 4396 N N . GLY B 1 149 ? -2.234 20.672 -6.629 1 98.81 149 GLY B N 1
ATOM 4397 C CA . GLY B 1 149 ? -2.779 19.562 -5.875 1 98.81 149 GLY B CA 1
ATOM 4398 C C . GLY B 1 149 ? -2.199 18.219 -6.289 1 98.81 149 GLY B C 1
ATOM 4399 O O . GLY B 1 149 ? -2.096 17.297 -5.473 1 98.81 149 GLY B O 1
ATOM 4400 N N . ARG B 1 150 ? -1.838 18.125 -7.598 1 98.69 150 ARG B N 1
ATOM 4401 C CA . ARG B 1 150 ? -1.239 16.875 -8.086 1 98.69 150 ARG B CA 1
ATOM 4402 C C . ARG B 1 150 ? 0.143 16.656 -7.484 1 98.69 150 ARG B C 1
ATOM 4404 O O . ARG B 1 150 ? 0.472 15.555 -7.059 1 98.69 150 ARG B O 1
ATOM 4411 N N . ASP B 1 151 ? 0.942 17.625 -7.398 1 98.62 151 ASP B N 1
ATOM 4412 C CA . ASP B 1 151 ? 2.258 17.562 -6.77 1 98.62 151 ASP B CA 1
ATOM 4413 C C . ASP B 1 151 ? 2.139 17.25 -5.277 1 98.62 151 ASP B C 1
ATOM 4415 O O . ASP B 1 151 ? 2.846 16.391 -4.758 1 98.62 151 ASP B O 1
ATOM 4419 N N . ALA B 1 152 ? 1.234 17.984 -4.586 1 98.19 152 ALA B N 1
ATOM 4420 C CA . ALA B 1 152 ? 1.047 17.766 -3.154 1 98.19 152 ALA B CA 1
ATOM 4421 C C . ALA B 1 152 ? 0.618 16.328 -2.863 1 98.19 152 ALA B C 1
ATOM 4423 O O . ALA B 1 152 ? 1.134 15.695 -1.939 1 98.19 152 ALA B O 1
ATOM 4424 N N . CYS B 1 153 ? -0.272 15.82 -3.723 1 98.5 153 CYS B N 1
ATOM 4425 C CA . CYS B 1 153 ? -0.82 14.492 -3.504 1 98.5 153 CYS B CA 1
ATOM 4426 C C . CYS B 1 153 ? 0.249 13.422 -3.703 1 98.5 153 CYS B C 1
ATOM 4428 O O . CYS B 1 153 ? 0.387 12.516 -2.881 1 98.5 153 CYS B O 1
ATOM 4430 N N . VAL B 1 154 ? 1.02 13.531 -4.789 1 97.94 154 VAL B N 1
ATOM 4431 C CA . VAL B 1 154 ? 2.01 12.484 -5.043 1 97.94 154 VAL B CA 1
ATOM 4432 C C . VAL B 1 154 ? 3.127 12.57 -4.004 1 97.94 154 VAL B C 1
ATOM 4434 O O . VAL B 1 154 ? 3.684 11.547 -3.6 1 97.94 154 VAL B O 1
ATOM 4437 N N . ASP B 1 155 ? 3.463 13.758 -3.604 1 96.38 155 ASP B N 1
ATOM 4438 C CA . ASP B 1 155 ? 4.445 13.922 -2.539 1 96.38 155 ASP B CA 1
ATOM 4439 C C . ASP B 1 155 ? 3.955 13.305 -1.234 1 96.38 155 ASP B C 1
ATOM 4441 O O . ASP B 1 155 ? 4.734 12.695 -0.496 1 96.38 155 ASP B O 1
ATOM 4445 N N . TYR B 1 156 ? 2.691 13.5 -0.952 1 96.56 156 TYR B N 1
ATOM 4446 C CA . TYR B 1 156 ? 2.08 12.922 0.237 1 96.56 156 TYR B CA 1
ATOM 4447 C C . TYR B 1 156 ? 2.086 11.398 0.164 1 96.56 156 TYR B C 1
ATOM 4449 O O . TYR B 1 156 ? 2.406 10.727 1.146 1 96.56 156 TYR B O 1
ATOM 4457 N N . MET B 1 157 ? 1.78 10.891 -0.982 1 97 157 MET B N 1
ATOM 4458 C CA . MET B 1 157 ? 1.751 9.438 -1.175 1 97 157 MET B CA 1
ATOM 4459 C C . MET B 1 157 ? 3.146 8.844 -1.027 1 97 157 MET B C 1
ATOM 4461 O O . MET B 1 157 ? 3.293 7.695 -0.611 1 97 157 MET B O 1
ATOM 4465 N N . GLU B 1 158 ? 4.176 9.617 -1.386 1 94.12 158 GLU B N 1
ATOM 4466 C CA . GLU B 1 158 ? 5.555 9.156 -1.26 1 94.12 158 GLU B CA 1
ATOM 4467 C C . GLU B 1 158 ? 6.008 9.164 0.198 1 94.12 158 GLU B C 1
ATOM 4469 O O . GLU B 1 158 ? 7.004 8.531 0.545 1 94.12 158 GLU B O 1
ATOM 4474 N N . SER B 1 159 ? 5.266 9.875 1.034 1 91.44 159 SER B N 1
ATOM 4475 C CA . SER B 1 159 ? 5.617 9.922 2.449 1 91.44 159 SER B CA 1
ATOM 4476 C C . SER B 1 159 ? 5.203 8.641 3.168 1 91.44 159 SER B C 1
ATOM 4478 O O . SER B 1 159 ? 4.434 7.844 2.633 1 91.44 159 SER B O 1
ATOM 4480 N N . SER B 1 160 ? 5.73 8.383 4.344 1 86.25 160 SER B N 1
ATOM 4481 C CA . SER B 1 160 ? 5.414 7.18 5.109 1 86.25 160 SER B CA 1
ATOM 4482 C C . SER B 1 160 ? 4.164 7.375 5.957 1 86.25 160 SER B C 1
ATOM 4484 O O . SER B 1 160 ? 3.754 6.473 6.691 1 86.25 160 SER B O 1
ATOM 4486 N N . PHE B 1 161 ? 3.498 8.555 5.809 1 87.19 161 PHE B N 1
ATOM 4487 C CA . PHE B 1 161 ? 2.381 8.828 6.707 1 87.19 161 PHE B CA 1
ATOM 4488 C C . PHE B 1 161 ? 1.162 9.305 5.922 1 87.19 161 PHE B C 1
ATOM 4490 O O . PHE B 1 161 ? 0.119 9.602 6.508 1 87.19 161 PHE B O 1
ATOM 4497 N N . GLY B 1 162 ? 1.273 9.398 4.691 1 92.56 162 GLY B N 1
ATOM 4498 C CA . GLY B 1 162 ? 0.186 9.938 3.889 1 92.56 162 GLY B CA 1
ATOM 4499 C C . GLY B 1 162 ? -0.718 8.867 3.312 1 92.56 162 GLY B C 1
ATOM 4500 O O . GLY B 1 162 ? -0.568 7.684 3.631 1 92.56 162 GLY B O 1
ATOM 4501 N N . PRO B 1 163 ? -1.738 9.352 2.549 1 96.62 163 PRO B N 1
ATOM 4502 C CA . PRO B 1 163 ? -2.607 8.414 1.839 1 96.62 163 PRO B CA 1
ATOM 4503 C C . PRO B 1 163 ? -1.834 7.477 0.915 1 96.62 163 PRO B C 1
ATOM 4505 O O . PRO B 1 163 ? -0.739 7.816 0.46 1 96.62 163 PRO B O 1
ATOM 4508 N N . THR B 1 164 ? -2.479 6.336 0.643 1 97.5 164 THR B N 1
ATOM 4509 C CA . THR B 1 164 ? -1.715 5.289 -0.027 1 97.5 164 THR B CA 1
ATOM 4510 C C . THR B 1 164 ? -2.203 5.098 -1.461 1 97.5 164 THR B C 1
ATOM 4512 O O . THR B 1 164 ? -1.776 4.164 -2.148 1 97.5 164 THR B O 1
ATOM 4515 N N . ASN B 1 165 ? -3.117 5.863 -1.875 1 98.12 165 ASN B N 1
ATOM 4516 C CA . ASN B 1 165 ? -3.557 5.898 -3.266 1 98.12 165 ASN B CA 1
ATOM 4517 C C . ASN B 1 165 ? -4.066 7.285 -3.658 1 98.12 165 ASN B C 1
ATOM 4519 O O . ASN B 1 165 ? -4.324 8.125 -2.793 1 98.12 165 ASN B O 1
ATOM 4523 N N . ILE B 1 166 ? -4.227 7.488 -4.945 1 98.75 166 ILE B N 1
ATOM 4524 C CA . ILE B 1 166 ? -4.461 8.828 -5.473 1 98.75 166 ILE B CA 1
ATOM 4525 C C . ILE B 1 166 ? -5.887 9.273 -5.141 1 98.75 166 ILE B C 1
ATOM 4527 O O . ILE B 1 166 ? -6.145 10.461 -4.957 1 98.75 166 ILE B O 1
ATOM 4531 N N . TYR B 1 167 ? -6.855 8.32 -5.035 1 98.81 167 TYR B N 1
ATOM 4532 C CA . TYR B 1 167 ? -8.227 8.68 -4.688 1 98.81 167 TYR B CA 1
ATOM 4533 C C . TYR B 1 167 ? -8.289 9.328 -3.311 1 98.81 167 TYR B C 1
ATOM 4535 O O . TYR B 1 167 ? -8.859 10.406 -3.15 1 98.81 167 TYR B O 1
ATOM 4543 N N . CYS B 1 168 ? -7.68 8.719 -2.355 1 98.38 168 CYS B N 1
ATOM 4544 C CA . CYS B 1 168 ? -7.688 9.211 -0.983 1 98.38 168 CYS B CA 1
ATOM 4545 C C . CYS B 1 168 ? -6.859 10.484 -0.855 1 98.38 168 CYS B C 1
ATOM 4547 O O . CYS B 1 168 ? -7.23 11.398 -0.119 1 98.38 168 CYS B O 1
ATOM 4549 N N . ALA B 1 169 ? -5.699 10.539 -1.552 1 98.56 169 ALA B N 1
ATOM 4550 C CA . ALA B 1 169 ? -4.867 11.742 -1.532 1 98.56 169 ALA B CA 1
ATOM 4551 C C . ALA B 1 169 ? -5.621 12.938 -2.1 1 98.56 169 ALA B C 1
ATOM 4553 O O . ALA B 1 169 ? -5.59 14.031 -1.522 1 98.56 169 ALA B O 1
ATOM 4554 N N . ALA B 1 170 ? -6.293 12.703 -3.23 1 98.81 170 ALA B N 1
ATOM 4555 C CA . ALA B 1 170 ? -7.051 13.766 -3.879 1 98.81 170 ALA B CA 1
ATOM 4556 C C . ALA B 1 170 ? -8.195 14.242 -2.99 1 98.81 170 ALA B C 1
ATOM 4558 O O . ALA B 1 170 ? -8.477 15.438 -2.918 1 98.81 170 ALA B O 1
ATOM 4559 N N . GLN B 1 171 ? -8.875 13.312 -2.34 1 98.12 171 GLN B N 1
ATOM 4560 C CA . GLN B 1 171 ? -9.938 13.672 -1.406 1 98.12 171 GLN B CA 1
ATOM 4561 C C . GLN B 1 171 ? -9.406 14.562 -0.288 1 98.12 171 GLN B C 1
ATOM 4563 O O . GLN B 1 171 ? -10.07 15.523 0.111 1 98.12 171 GLN B O 1
ATOM 4568 N N . SER B 1 172 ? -8.266 14.219 0.206 1 97.5 172 SER B N 1
ATOM 4569 C CA . SER B 1 172 ? -7.656 14.992 1.281 1 97.5 172 SER B CA 1
ATOM 4570 C C . SER B 1 172 ? -7.344 16.422 0.826 1 97.5 172 SER B C 1
ATOM 4572 O O . SER B 1 172 ? -7.656 17.375 1.527 1 97.5 172 SER B O 1
ATOM 4574 N N . TRP B 1 173 ? -6.695 16.547 -0.343 1 98.44 173 TRP B N 1
ATOM 4575 C CA . TRP B 1 173 ? -6.352 17.875 -0.871 1 98.44 173 TRP B CA 1
ATOM 4576 C C . TRP B 1 173 ? -7.605 18.703 -1.12 1 98.44 173 TRP B C 1
ATOM 4578 O O . TRP B 1 173 ? -7.652 19.891 -0.771 1 98.44 173 TRP B O 1
ATOM 4588 N N . LYS B 1 174 ? -8.602 18.062 -1.7 1 98.5 174 LYS B N 1
ATOM 4589 C CA . LYS B 1 174 ? -9.891 18.703 -1.962 1 98.5 174 LYS B CA 1
ATOM 4590 C C . LYS B 1 174 ? -10.523 19.219 -0.67 1 98.5 174 LYS B C 1
ATOM 4592 O O . LYS B 1 174 ? -11.008 20.344 -0.614 1 98.5 174 LYS B O 1
ATOM 4597 N N . ARG B 1 175 ? -10.477 18.391 0.309 1 97.75 175 ARG B N 1
ATOM 4598 C CA . ARG B 1 175 ? -11.047 18.75 1.604 1 97.75 175 ARG B CA 1
ATOM 4599 C C . ARG B 1 175 ? -10.352 19.969 2.193 1 97.75 175 ARG B C 1
ATOM 4601 O O . ARG B 1 175 ? -11.008 20.875 2.723 1 97.75 175 ARG B O 1
ATOM 4608 N N . CYS B 1 176 ? -9.062 20 2.123 1 97.94 176 CYS B N 1
ATOM 4609 C CA . CYS B 1 176 ? -8.289 21.125 2.646 1 97.94 176 CYS B CA 1
ATOM 4610 C C . CYS B 1 176 ? -8.625 22.406 1.898 1 97.94 176 CYS B C 1
ATOM 4612 O O . CYS B 1 176 ? -8.828 23.453 2.516 1 97.94 176 CYS B O 1
ATOM 4614 N N . TRP B 1 177 ? -8.672 22.312 0.558 1 98.25 177 TRP B N 1
ATOM 4615 C CA . TRP B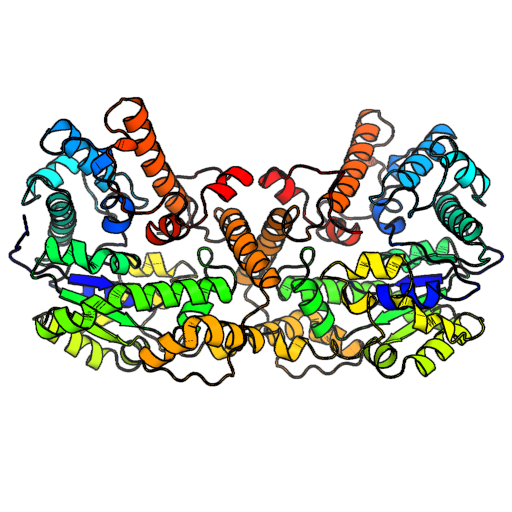 1 177 ? -8.984 23.484 -0.26 1 98.25 177 TRP B CA 1
ATOM 4616 C C . TRP B 1 177 ? -10.352 24.047 0.105 1 98.25 177 TRP B C 1
ATOM 4618 O O . TRP B 1 177 ? -10.508 25.266 0.268 1 98.25 177 TRP B O 1
ATOM 4628 N N . ASN B 1 178 ? -11.297 23.203 0.336 1 98.12 178 ASN B N 1
ATOM 4629 C CA . ASN B 1 178 ? -12.672 23.625 0.577 1 98.12 178 ASN B CA 1
ATOM 4630 C C . ASN B 1 178 ? -12.867 24.094 2.018 1 98.12 178 ASN B C 1
ATOM 4632 O O . ASN B 1 178 ? -13.789 24.859 2.303 1 98.12 178 ASN B O 1
ATOM 4636 N N . ALA B 1 179 ? -12.031 23.641 2.885 1 97.75 179 ALA B N 1
ATOM 4637 C CA . ALA B 1 179 ? -12.172 23.938 4.309 1 97.75 179 ALA B CA 1
ATOM 4638 C C . ALA B 1 179 ? -11.984 25.438 4.578 1 97.75 179 ALA B C 1
ATOM 4640 O O . ALA B 1 179 ? -12.516 25.969 5.559 1 97.75 179 ALA B O 1
ATOM 4641 N N . VAL B 1 180 ? -11.266 26.172 3.723 1 98.06 180 VAL B N 1
ATOM 4642 C CA . VAL B 1 180 ? -10.953 27.562 4.012 1 98.06 180 VAL B CA 1
ATOM 4643 C C . VAL B 1 180 ? -11.781 28.484 3.111 1 98.06 180 VAL B C 1
ATOM 4645 O O . VAL B 1 180 ? -11.688 29.703 3.203 1 98.06 180 VAL B O 1
ATOM 4648 N N . ARG B 1 181 ? -12.602 27.906 2.268 1 96.81 181 ARG B N 1
ATOM 4649 C CA . ARG B 1 181 ? -13.312 28.625 1.209 1 96.81 181 ARG B CA 1
ATOM 4650 C C . ARG B 1 181 ? -14.086 29.812 1.771 1 96.81 181 ARG B C 1
ATOM 4652 O O . ARG B 1 181 ? -14.016 30.906 1.225 1 96.81 181 ARG B O 1
ATOM 4659 N N . GLU B 1 182 ? -14.773 29.672 2.861 1 97.06 182 GLU B N 1
ATOM 4660 C CA . GLU B 1 182 ? -15.672 30.719 3.375 1 97.06 182 GLU B CA 1
ATOM 4661 C C . GLU B 1 182 ? -14.891 31.797 4.117 1 97.06 182 GLU B C 1
ATOM 4663 O O . GLU B 1 182 ? -15.43 32.875 4.402 1 97.06 182 GLU B O 1
ATOM 4668 N N . TRP B 1 183 ? -13.633 31.516 4.387 1 98 183 TRP B N 1
ATOM 4669 C CA . TRP B 1 183 ? -12.875 32.406 5.242 1 98 183 TRP B CA 1
ATOM 4670 C C . TRP B 1 183 ? -11.93 33.281 4.414 1 98 183 TRP B C 1
ATOM 4672 O O . TRP B 1 183 ? -11.562 34.375 4.824 1 98 183 TRP B O 1
ATOM 4682 N N . ARG B 1 184 ? -11.547 32.875 3.268 1 97.12 184 ARG B N 1
ATOM 4683 C CA . ARG B 1 184 ? -10.484 33.5 2.479 1 97.12 184 ARG B CA 1
ATOM 4684 C C . ARG B 1 184 ? -10.828 34.938 2.145 1 97.12 184 ARG B C 1
ATOM 4686 O O . ARG B 1 184 ? -10.109 35.844 2.541 1 97.12 184 ARG B O 1
ATOM 4693 N N . GLU B 1 185 ? -11.93 35.156 1.547 1 97.31 185 GLU B N 1
ATOM 4694 C CA . GLU B 1 185 ? -12.266 36.5 1.066 1 97.31 185 GLU B CA 1
ATOM 4695 C C . GLU B 1 185 ? -12.578 37.438 2.227 1 97.31 185 GLU B C 1
ATOM 4697 O O . GLU B 1 185 ? -12.031 38.562 2.295 1 97.31 185 GLU B O 1
ATOM 4702 N N . PRO B 1 186 ? -13.398 37.031 3.16 1 98 186 PRO B N 1
ATOM 4703 C CA . PRO B 1 186 ? -13.688 37.938 4.281 1 98 186 PRO B CA 1
ATOM 4704 C C . PRO B 1 186 ? -12.438 38.344 5.051 1 98 186 PRO B C 1
ATOM 4706 O O . PRO B 1 186 ? -12.297 39.5 5.441 1 98 186 PRO B O 1
ATOM 4709 N N . LEU B 1 187 ? -11.547 37.438 5.285 1 98.62 187 LEU B N 1
ATOM 4710 C CA . LEU B 1 187 ? -10.336 37.75 6.039 1 98.62 187 LEU B CA 1
ATOM 4711 C C . LEU B 1 187 ? -9.359 38.531 5.184 1 98.62 187 LEU B C 1
ATOM 4713 O O . LEU B 1 187 ? -8.625 39.375 5.703 1 98.62 187 LEU B O 1
ATOM 4717 N N . ARG B 1 188 ? -9.367 38.281 3.93 1 98.12 188 ARG B N 1
ATOM 4718 C CA . ARG B 1 188 ? -8.547 39.062 3.02 1 98.12 188 ARG B CA 1
ATOM 4719 C C . ARG B 1 188 ? -8.992 40.531 3.023 1 98.12 188 ARG B C 1
ATOM 4721 O O . ARG B 1 188 ? -8.156 41.438 3.053 1 98.12 188 ARG B O 1
ATOM 4728 N N . ASP B 1 189 ? -10.273 40.781 2.973 1 97.94 189 ASP B N 1
ATOM 4729 C CA . ASP B 1 189 ? -10.844 42.125 2.965 1 97.94 189 ASP B CA 1
ATOM 4730 C C . ASP B 1 189 ? -10.445 42.906 4.223 1 97.94 189 ASP B C 1
ATOM 4732 O O . ASP B 1 189 ? -10.352 44.125 4.199 1 97.94 189 ASP B O 1
ATOM 4736 N N . LYS B 1 190 ? -10.195 42.156 5.273 1 98.12 190 LYS B N 1
ATOM 4737 C CA . LYS B 1 190 ? -9.805 42.781 6.539 1 98.12 190 LYS B CA 1
ATOM 4738 C C . LYS B 1 190 ? -8.289 42.938 6.625 1 98.12 190 LYS B C 1
ATOM 4740 O O . LYS B 1 190 ? -7.766 43.438 7.629 1 98.12 190 LYS B O 1
ATOM 4745 N N . GLY B 1 191 ? -7.594 42.469 5.602 1 98.38 191 GLY B N 1
ATOM 4746 C CA . GLY B 1 191 ? -6.141 42.5 5.609 1 98.38 191 GLY B CA 1
ATOM 4747 C C . GLY B 1 191 ? -5.516 41.438 6.484 1 98.38 191 GLY B C 1
ATOM 4748 O O . GLY B 1 191 ? -4.383 41.594 6.949 1 98.38 191 GLY B O 1
ATOM 4749 N N . LEU B 1 192 ? -6.215 40.281 6.715 1 98.75 192 LEU B N 1
ATOM 4750 C CA . LEU B 1 192 ? -5.766 39.281 7.664 1 98.75 192 LEU B CA 1
ATOM 4751 C C . LEU B 1 192 ? -5.402 38 6.953 1 98.75 192 LEU B C 1
ATOM 4753 O O . LEU B 1 192 ? -4.973 37.031 7.59 1 98.75 192 LEU B O 1
ATOM 4757 N N . TRP B 1 193 ? -5.539 37.969 5.605 1 98.81 193 TRP B N 1
ATOM 4758 C CA . TRP B 1 193 ? -5.305 36.719 4.844 1 98.81 193 TRP B CA 1
ATOM 4759 C C . TRP B 1 193 ? -4.398 37 3.646 1 98.81 193 TRP B C 1
ATOM 4761 O O . TRP B 1 193 ? -4.625 37.938 2.889 1 98.81 193 TRP B O 1
ATOM 4771 N N . LEU B 1 194 ? -3.393 36.156 3.496 1 98.81 194 LEU B N 1
ATOM 4772 C CA . LEU B 1 194 ? -2.506 36.25 2.34 1 98.81 194 LEU B CA 1
ATOM 4773 C C . LEU B 1 194 ? -2.361 34.875 1.687 1 98.81 194 LEU B C 1
ATOM 4775 O O . LEU B 1 194 ? -2.039 33.875 2.359 1 98.81 194 LEU B O 1
ATOM 4779 N N . ASP B 1 195 ? -2.619 34.781 0.4 1 98.38 195 ASP B N 1
ATOM 4780 C CA . ASP B 1 195 ? -2.357 33.594 -0.383 1 98.38 195 ASP B CA 1
ATOM 4781 C C . ASP B 1 195 ? -0.925 33.594 -0.913 1 98.38 195 ASP B C 1
ATOM 4783 O O . ASP B 1 195 ? -0.441 34.594 -1.427 1 98.38 195 ASP B O 1
ATOM 4787 N N . VAL B 1 196 ? -0.244 32.5 -0.72 1 98.44 196 VAL B N 1
ATOM 4788 C CA . VAL B 1 196 ? 1.088 32.281 -1.268 1 98.44 196 VAL B CA 1
ATOM 4789 C C . VAL B 1 196 ? 1.081 31.016 -2.123 1 98.44 196 VAL B C 1
ATOM 4791 O O . VAL B 1 196 ? 0.526 29.984 -1.721 1 98.44 196 VAL B O 1
ATOM 4794 N N . LYS B 1 197 ? 1.588 31.094 -3.291 1 98.25 197 LYS B N 1
ATOM 4795 C CA . LYS B 1 197 ? 1.749 29.938 -4.148 1 98.25 197 LYS B CA 1
ATOM 4796 C C . LYS B 1 197 ? 3.133 29.312 -3.982 1 98.25 197 LYS B C 1
ATOM 4798 O O . LYS B 1 197 ? 4.145 30.016 -4.07 1 98.25 197 LYS B O 1
ATOM 4803 N N . TYR B 1 198 ? 3.105 28.031 -3.752 1 98.38 198 TYR B N 1
ATOM 4804 C CA . TYR B 1 198 ? 4.359 27.312 -3.551 1 98.38 198 TYR B CA 1
ATOM 4805 C C . TYR B 1 198 ? 5.309 27.547 -4.723 1 98.38 198 TYR B C 1
ATOM 4807 O O . TYR B 1 198 ? 6.488 27.828 -4.527 1 98.38 198 TYR B O 1
ATOM 4815 N N . GLU B 1 199 ? 4.793 27.422 -5.941 1 98.75 199 GLU B N 1
ATOM 4816 C CA . GLU B 1 199 ? 5.598 27.531 -7.156 1 98.75 199 GLU B CA 1
ATOM 4817 C C . GLU B 1 199 ? 6.242 28.922 -7.254 1 98.75 199 GLU B C 1
ATOM 4819 O O . GLU B 1 199 ? 7.41 29.031 -7.629 1 98.75 199 GLU B O 1
ATOM 4824 N N . GLU B 1 200 ? 5.566 29.953 -6.906 1 98.5 200 GLU B N 1
ATOM 4825 C CA . GLU B 1 200 ? 6.129 31.297 -6.918 1 98.5 200 GLU B CA 1
ATOM 4826 C C . GLU B 1 200 ? 7.172 31.469 -5.816 1 98.5 200 GLU B C 1
ATOM 4828 O O . GLU B 1 200 ? 8.219 32.094 -6.039 1 98.5 200 GLU B O 1
ATOM 4833 N N . LEU B 1 201 ? 6.898 30.938 -4.633 1 98.44 201 LEU B N 1
ATOM 4834 C CA . LEU B 1 201 ? 7.809 31.047 -3.5 1 98.44 201 LEU B CA 1
ATOM 4835 C C . LEU B 1 201 ? 9.172 30.453 -3.83 1 98.44 201 LEU B C 1
ATOM 4837 O O . LEU B 1 201 ? 10.203 31.047 -3.541 1 98.44 201 LEU B O 1
ATOM 4841 N N . VAL B 1 202 ? 9.18 29.266 -4.473 1 97.88 202 VAL B N 1
ATOM 4842 C CA . VAL B 1 202 ? 10.445 28.562 -4.66 1 97.88 202 VAL B CA 1
ATOM 4843 C C . VAL B 1 202 ? 11.172 29.109 -5.887 1 97.88 202 VAL B C 1
ATOM 4845 O O . VAL B 1 202 ? 12.398 29.047 -5.98 1 97.88 202 VAL B O 1
ATOM 4848 N N . ARG B 1 203 ? 10.477 29.75 -6.82 1 98.12 203 ARG B N 1
ATOM 4849 C CA . ARG B 1 203 ? 11.094 30.281 -8.031 1 98.12 203 ARG B CA 1
ATOM 4850 C C . ARG B 1 203 ? 11.531 31.734 -7.828 1 98.12 203 ARG B C 1
ATOM 4852 O O . ARG B 1 203 ? 12.523 32.188 -8.422 1 98.12 203 ARG B O 1
ATOM 4859 N N . GLU B 1 204 ? 10.75 32.438 -7.051 1 98 204 GLU B N 1
ATOM 4860 C CA . GLU B 1 204 ? 11.031 33.844 -6.746 1 98 204 GLU B CA 1
ATOM 4861 C C . GLU B 1 204 ? 10.953 34.125 -5.246 1 98 204 GLU B C 1
ATOM 4863 O O . GLU B 1 204 ? 10.18 34.969 -4.801 1 98 204 GLU B O 1
ATOM 4868 N N . PRO B 1 205 ? 11.844 33.5 -4.48 1 97.56 205 PRO B N 1
ATOM 4869 C CA . PRO B 1 205 ? 11.734 33.531 -3.021 1 97.56 205 PRO B CA 1
ATOM 4870 C C . PRO B 1 205 ? 11.859 34.938 -2.459 1 97.56 205 PRO B C 1
ATOM 4872 O O . PRO B 1 205 ? 11.133 35.312 -1.537 1 97.56 205 PRO B O 1
ATOM 4875 N N . GLN B 1 206 ? 12.75 35.812 -2.99 1 97.75 206 GLN B N 1
ATOM 4876 C CA . GLN B 1 206 ? 12.945 37.156 -2.479 1 97.75 206 GLN B CA 1
ATOM 4877 C C . GLN B 1 206 ? 11.688 38 -2.658 1 97.75 206 GLN B C 1
ATOM 4879 O O . GLN B 1 206 ? 11.234 38.656 -1.721 1 97.75 206 GLN B O 1
ATOM 4884 N N . ARG B 1 207 ? 11.172 37.938 -3.822 1 98.5 207 ARG B N 1
ATOM 4885 C CA . ARG B 1 207 ? 9.969 38.719 -4.102 1 98.5 207 ARG B CA 1
ATOM 4886 C C . ARG B 1 207 ? 8.82 38.281 -3.201 1 98.5 207 ARG B C 1
ATOM 4888 O O . ARG B 1 207 ? 8.172 39.125 -2.57 1 98.5 207 ARG B O 1
ATOM 4895 N N . VAL B 1 208 ? 8.547 37 -3.137 1 98.62 208 VAL B N 1
ATOM 4896 C CA . VAL B 1 208 ? 7.418 36.469 -2.385 1 98.62 208 VAL B CA 1
ATOM 4897 C C . VAL B 1 208 ? 7.598 36.781 -0.898 1 98.62 208 VAL B C 1
ATOM 4899 O O . VAL B 1 208 ? 6.648 37.188 -0.226 1 98.62 208 VAL B O 1
ATOM 4902 N N . MET B 1 209 ? 8.82 36.625 -0.373 1 98.56 209 MET B N 1
ATOM 4903 C CA . MET B 1 209 ? 9.031 36.844 1.056 1 98.56 209 MET B CA 1
ATOM 4904 C C . MET B 1 209 ? 8.977 38.344 1.391 1 98.56 209 MET B C 1
ATOM 4906 O O . MET B 1 209 ? 8.602 38.719 2.5 1 98.56 209 MET B O 1
ATOM 4910 N N . ARG B 1 210 ? 9.312 39.188 0.497 1 98.69 210 ARG B N 1
ATOM 4911 C CA . ARG B 1 210 ? 9.086 40.625 0.698 1 98.69 210 ARG B CA 1
ATOM 4912 C C . ARG B 1 210 ? 7.594 40.938 0.831 1 98.69 210 ARG B C 1
ATOM 4914 O O . ARG B 1 210 ? 7.191 41.719 1.693 1 98.69 210 ARG B O 1
ATOM 4921 N N . ASP B 1 211 ? 6.797 40.344 -0.057 1 98.69 211 ASP B N 1
ATOM 4922 C CA . ASP B 1 211 ? 5.348 40.5 0.021 1 98.69 211 ASP B CA 1
ATOM 4923 C C . ASP B 1 211 ? 4.809 40 1.354 1 98.69 211 ASP B C 1
ATOM 4925 O O . ASP B 1 211 ? 3.924 40.594 1.951 1 98.69 211 ASP B O 1
ATOM 4929 N N . VAL B 1 212 ? 5.336 38.844 1.771 1 98.81 212 VAL B N 1
ATOM 4930 C CA . VAL B 1 212 ? 4.91 38.25 3.037 1 98.81 212 VAL B CA 1
ATOM 4931 C C . VAL B 1 212 ? 5.258 39.188 4.188 1 98.81 212 VAL B C 1
ATOM 4933 O O . VAL B 1 212 ? 4.426 39.438 5.066 1 98.81 212 VAL B O 1
ATOM 4936 N N . CYS B 1 213 ? 6.469 39.719 4.219 1 98.81 213 CYS B N 1
ATOM 4937 C CA . CYS B 1 213 ? 6.895 40.656 5.27 1 98.81 213 CYS B CA 1
ATOM 4938 C C . CYS B 1 213 ? 6.047 41.906 5.258 1 98.81 213 CYS B C 1
ATOM 4940 O O . CYS B 1 213 ? 5.66 42.406 6.316 1 98.81 213 CYS B O 1
ATOM 4942 N N . GLU B 1 214 ? 5.777 42.406 4.098 1 98.75 214 GLU B N 1
ATOM 4943 C CA . GLU B 1 214 ? 4.906 43.562 3.986 1 98.75 214 GLU B CA 1
ATOM 4944 C C . GLU B 1 214 ? 3.529 43.281 4.578 1 98.75 214 GLU B C 1
ATOM 4946 O O . GLU B 1 214 ? 3.002 44.094 5.348 1 98.75 214 GLU B O 1
ATOM 4951 N N . PHE B 1 215 ? 2.965 42.188 4.234 1 98.75 215 PHE B N 1
ATOM 4952 C CA . PHE B 1 215 ? 1.674 41.75 4.762 1 98.75 215 PHE B CA 1
ATOM 4953 C C . PHE B 1 215 ? 1.71 41.688 6.285 1 98.75 215 PHE B C 1
ATOM 4955 O O . PHE B 1 215 ? 0.76 42.094 6.953 1 98.75 215 PHE B O 1
ATOM 4962 N N . LEU B 1 216 ? 2.826 41.188 6.816 1 98.75 216 LEU B N 1
ATOM 4963 C CA . LEU B 1 216 ? 2.961 40.969 8.25 1 98.75 216 LEU B 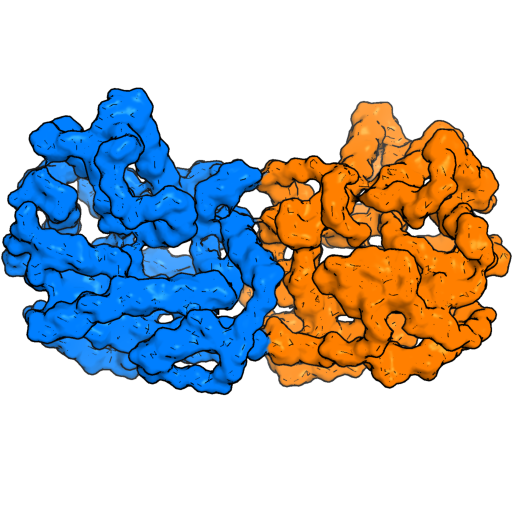CA 1
ATOM 4964 C C . LEU B 1 216 ? 3.328 42.25 8.969 1 98.75 216 LEU B C 1
ATOM 4966 O O . LEU B 1 216 ? 3.262 42.312 10.195 1 98.75 216 LEU B O 1
ATOM 4970 N N . GLY B 1 217 ? 3.715 43.281 8.234 1 98.44 217 GLY B N 1
ATOM 4971 C CA . GLY B 1 217 ? 4.199 44.5 8.852 1 98.44 217 GLY B CA 1
ATOM 4972 C C . GLY B 1 217 ? 5.594 44.344 9.438 1 98.44 217 GLY B C 1
ATOM 4973 O O . GLY B 1 217 ? 5.891 44.938 10.492 1 98.44 217 GLY B O 1
ATOM 4974 N N . GLU B 1 218 ? 6.363 43.531 8.828 1 98.56 218 GLU B N 1
ATOM 4975 C CA . GLU B 1 218 ? 7.734 43.281 9.258 1 98.56 218 GLU B CA 1
ATOM 4976 C C . GLU B 1 218 ? 8.742 43.688 8.18 1 98.56 218 GLU B C 1
ATOM 4978 O O . GLU B 1 218 ? 8.406 43.719 6.996 1 98.56 218 GLU B O 1
ATOM 4983 N N . ASP B 1 219 ? 9.969 43.938 8.609 1 98.31 219 ASP B N 1
ATOM 4984 C CA . ASP B 1 219 ? 11.039 44.188 7.652 1 98.31 219 ASP B CA 1
ATOM 4985 C C . ASP B 1 219 ? 11.516 42.906 6.992 1 98.31 219 ASP B C 1
ATOM 4987 O O . ASP B 1 219 ? 11.609 41.844 7.645 1 98.31 219 ASP B O 1
ATOM 4991 N N . PHE B 1 220 ? 11.789 43.062 5.715 1 98.25 220 PHE B N 1
ATOM 4992 C CA . PHE B 1 220 ? 12.406 41.938 5.004 1 98.25 220 PHE B CA 1
ATOM 4993 C C . PHE B 1 220 ? 13.852 41.75 5.453 1 98.25 220 PHE B C 1
ATOM 4995 O O . PHE B 1 220 ? 14.586 42.719 5.625 1 98.25 220 PHE B O 1
ATOM 5002 N N . GLU B 1 221 ? 14.25 40.5 5.703 1 98.38 221 GLU B N 1
ATOM 5003 C CA . GLU B 1 221 ? 15.609 40.156 6.117 1 98.38 221 GLU B CA 1
ATOM 5004 C C . GLU B 1 221 ? 16.188 39.031 5.258 1 98.38 221 GLU B C 1
ATOM 5006 O O . GLU B 1 221 ? 15.633 37.938 5.211 1 98.38 221 GLU B O 1
ATOM 5011 N N . ASP B 1 222 ? 17.344 39.281 4.73 1 96.75 222 ASP B N 1
ATOM 5012 C CA . ASP B 1 222 ? 18 38.281 3.875 1 96.75 222 ASP B CA 1
ATOM 5013 C C . ASP B 1 222 ? 18.344 37.031 4.66 1 96.75 222 ASP B C 1
ATOM 5015 O O . ASP B 1 222 ? 18.391 35.938 4.094 1 96.75 222 ASP B O 1
ATOM 5019 N N . GLY B 1 223 ? 18.5 37.188 5.902 1 96.31 223 GLY B N 1
ATOM 5020 C CA . GLY B 1 223 ? 18.859 36.062 6.766 1 96.31 223 GLY B CA 1
ATOM 5021 C C . GLY B 1 223 ? 17.812 34.969 6.801 1 96.31 223 GLY B C 1
ATOM 5022 O O . GLY B 1 223 ? 18.094 33.844 7.195 1 96.31 223 GLY B O 1
ATOM 5023 N N . MET B 1 224 ? 16.625 35.281 6.355 1 97.31 224 MET B N 1
ATOM 5024 C CA . MET B 1 224 ? 15.547 34.281 6.32 1 97.31 224 MET B CA 1
ATOM 5025 C C . MET B 1 224 ? 15.891 33.125 5.398 1 97.31 224 MET B C 1
ATOM 5027 O O . MET B 1 224 ? 15.438 32 5.617 1 97.31 224 MET B O 1
ATOM 5031 N N . PHE B 1 225 ? 16.734 33.344 4.441 1 96.75 225 PHE B N 1
ATOM 5032 C CA . PHE B 1 225 ? 17.047 32.344 3.438 1 96.75 225 PHE B CA 1
ATOM 5033 C C . PHE B 1 225 ? 18.156 31.406 3.932 1 96.75 225 PHE B C 1
ATOM 5035 O O . PHE B 1 225 ? 18.5 30.438 3.264 1 96.75 225 PHE B O 1
ATOM 5042 N N . ASP B 1 226 ? 18.672 31.641 5.141 1 95.5 226 ASP B N 1
ATOM 5043 C CA . ASP B 1 226 ? 19.672 30.766 5.758 1 95.5 226 ASP B CA 1
ATOM 5044 C C . ASP B 1 226 ? 18.984 29.719 6.648 1 95.5 226 ASP B C 1
ATOM 5046 O O . ASP B 1 226 ? 19.625 29.156 7.539 1 95.5 226 ASP B O 1
ATOM 5050 N N . PHE B 1 227 ? 17.734 29.484 6.395 1 95.12 227 PHE B N 1
ATOM 5051 C CA . PHE B 1 227 ? 16.938 28.609 7.238 1 95.12 227 PHE B CA 1
ATOM 5052 C C . PHE B 1 227 ? 17.547 27.219 7.305 1 95.12 227 PHE B C 1
ATOM 5054 O O . PHE B 1 227 ? 17.5 26.562 8.344 1 95.12 227 PHE B O 1
ATOM 5061 N N . TYR B 1 228 ? 18.125 26.688 6.18 1 93.62 228 TYR B N 1
ATOM 5062 C CA . TYR B 1 228 ? 18.641 25.328 6.078 1 93.62 228 TYR B CA 1
ATOM 5063 C C . TYR B 1 228 ? 19.828 25.125 7 1 93.62 228 TYR B C 1
ATOM 5065 O O . TYR B 1 228 ? 20.234 23.984 7.25 1 93.62 228 TYR B O 1
ATOM 5073 N N . LYS B 1 229 ? 20.359 26.219 7.605 1 93.38 229 LYS B N 1
ATOM 5074 C CA . LYS B 1 229 ? 21.516 26.156 8.492 1 93.38 229 LYS B CA 1
ATOM 5075 C C . LYS B 1 229 ? 21.078 26 9.953 1 93.38 229 LYS B C 1
ATOM 5077 O O . LYS B 1 229 ? 21.906 25.75 10.828 1 93.38 229 LYS B O 1
ATOM 5082 N N . THR B 1 230 ? 19.812 26.172 10.211 1 90.81 230 THR B N 1
ATOM 5083 C CA . THR B 1 230 ? 19.328 26.094 11.586 1 90.81 230 THR B CA 1
ATOM 5084 C C . THR B 1 230 ? 19.297 24.656 12.078 1 90.81 230 THR B C 1
ATOM 5086 O O . THR B 1 230 ? 19.234 23.719 11.281 1 90.81 230 THR B O 1
ATOM 5089 N N . ASP B 1 231 ? 19.297 24.516 13.359 1 83.69 231 ASP B N 1
ATOM 5090 C CA . ASP B 1 231 ? 19.219 23.188 13.969 1 83.69 231 ASP B CA 1
ATOM 5091 C C . ASP B 1 231 ? 17.906 22.484 13.609 1 83.69 231 ASP B C 1
ATOM 5093 O O . ASP B 1 231 ? 17.891 21.281 13.328 1 83.69 231 ASP B O 1
ATOM 5097 N N . LEU B 1 232 ? 16.922 23.234 13.633 1 80.88 232 LEU B N 1
ATOM 5098 C CA . LEU B 1 232 ? 15.609 22.688 13.312 1 80.88 232 LEU B CA 1
ATOM 5099 C C . LEU B 1 232 ? 15.602 22.094 11.906 1 80.88 232 LEU B C 1
ATOM 5101 O O . LEU B 1 232 ? 15.18 20.953 11.711 1 80.88 232 LEU B O 1
ATOM 5105 N N . CYS B 1 233 ? 16.062 22.797 10.961 1 85.94 233 CYS B N 1
ATOM 5106 C CA . CYS B 1 233 ? 16 22.359 9.578 1 85.94 233 CYS B CA 1
ATOM 5107 C C . CYS B 1 233 ? 17.031 21.266 9.305 1 85.94 233 CYS B C 1
ATOM 5109 O O . CYS B 1 233 ? 16.797 20.375 8.492 1 85.94 233 CYS B O 1
ATOM 5111 N N . ARG B 1 234 ? 18.109 21.312 10.047 1 83.12 234 ARG B N 1
ATOM 5112 C CA . ARG B 1 234 ? 19.078 20.234 9.93 1 83.12 234 ARG B CA 1
ATOM 5113 C C . ARG B 1 234 ? 18.484 18.922 10.445 1 83.12 234 ARG B C 1
ATOM 5115 O O . ARG B 1 234 ? 18.656 17.875 9.82 1 83.12 234 ARG B O 1
ATOM 5122 N N . ALA B 1 235 ? 17.812 19.031 11.492 1 80.44 235 ALA B N 1
ATOM 5123 C CA . ALA B 1 235 ? 17.172 17.859 12.07 1 80.44 235 ALA B CA 1
ATOM 5124 C C . ALA B 1 235 ? 16.078 17.328 11.156 1 80.44 235 ALA B C 1
ATOM 5126 O O . ALA B 1 235 ? 16.016 16.125 10.875 1 80.44 235 ALA B O 1
ATOM 5127 N N . ARG B 1 236 ? 15.266 18.141 10.664 1 78.25 236 ARG B N 1
ATOM 5128 C CA . ARG B 1 236 ? 14.18 17.734 9.781 1 78.25 236 ARG B CA 1
ATOM 5129 C C . ARG B 1 236 ? 14.711 17.234 8.438 1 78.25 236 ARG B C 1
ATOM 5131 O O . ARG B 1 236 ? 14.156 16.312 7.855 1 78.25 236 ARG B O 1
ATOM 5138 N N . GLY B 1 237 ? 15.734 17.859 8.023 1 80.88 237 GLY B N 1
ATOM 5139 C CA . GLY B 1 237 ? 16.328 17.5 6.742 1 80.88 237 GLY B CA 1
ATOM 5140 C C . GLY B 1 237 ? 16.969 16.125 6.734 1 80.88 237 GLY B C 1
ATOM 5141 O O . GLY B 1 237 ? 17.266 15.586 5.668 1 80.88 237 GLY B O 1
ATOM 5142 N N . ALA B 1 238 ? 17.156 15.57 7.828 1 77.25 238 ALA B N 1
ATOM 5143 C CA . ALA B 1 238 ? 17.766 14.242 7.934 1 77.25 238 ALA B CA 1
ATOM 5144 C C . ALA B 1 238 ? 16.75 13.156 7.562 1 77.25 238 ALA B C 1
ATOM 5146 O O . ALA B 1 238 ? 17.141 12.023 7.262 1 77.25 238 ALA B O 1
ATOM 5147 N N . SER B 1 239 ? 15.508 13.523 7.566 1 78.38 239 SER B N 1
ATOM 5148 C CA . SER B 1 239 ? 14.477 12.594 7.117 1 78.38 239 SER B CA 1
ATOM 5149 C C . SER B 1 239 ? 14.219 12.742 5.621 1 78.38 239 SER B C 1
ATOM 5151 O O . SER B 1 239 ? 14.438 13.812 5.047 1 78.38 239 SER B O 1
ATOM 5153 N N . ARG B 1 240 ? 13.75 11.695 5.039 1 76.5 240 ARG B N 1
ATOM 5154 C CA . ARG B 1 240 ? 13.469 11.734 3.609 1 76.5 240 ARG B CA 1
ATOM 5155 C C . ARG B 1 240 ? 12.328 12.695 3.301 1 76.5 240 ARG B C 1
ATOM 5157 O O . ARG B 1 240 ? 12.398 13.461 2.334 1 76.5 240 ARG B O 1
ATOM 5164 N N . ASP B 1 241 ? 11.352 12.688 4.145 1 76.5 241 ASP B N 1
ATOM 5165 C CA . ASP B 1 241 ? 10.148 13.484 3.898 1 76.5 241 ASP B CA 1
ATOM 5166 C C . ASP B 1 241 ? 10.461 14.977 3.916 1 76.5 241 ASP B C 1
ATOM 5168 O O . ASP B 1 241 ? 9.797 15.766 3.242 1 76.5 241 ASP B O 1
ATOM 5172 N N . HIS B 1 242 ? 11.531 15.359 4.668 1 80.62 242 HIS B N 1
ATOM 5173 C CA . HIS B 1 242 ? 11.828 16.781 4.801 1 80.62 242 HIS B CA 1
ATOM 5174 C C . HIS B 1 242 ? 13.25 17.094 4.352 1 80.62 242 HIS B C 1
ATOM 5176 O O . HIS B 1 242 ? 13.82 18.109 4.742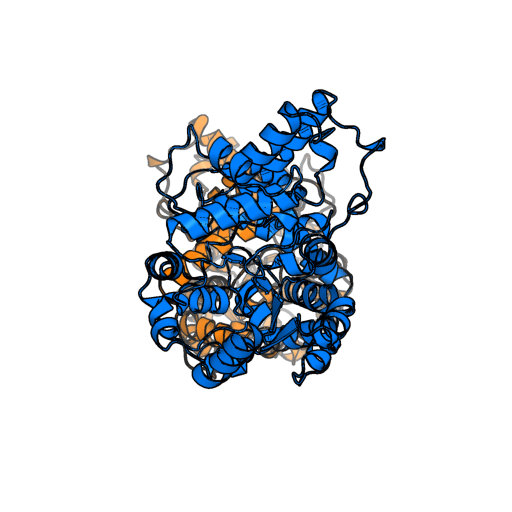 1 80.62 242 HIS B O 1
ATOM 5182 N N . ALA B 1 243 ? 13.773 16.281 3.506 1 81.38 243 ALA B N 1
ATOM 5183 C CA . ALA B 1 243 ? 15.148 16.406 3.018 1 81.38 243 ALA B CA 1
ATOM 5184 C C . ALA B 1 243 ? 15.375 17.766 2.373 1 81.38 243 ALA B C 1
ATOM 5186 O O . ALA B 1 243 ? 16.438 18.375 2.529 1 81.38 243 ALA B O 1
ATOM 5187 N N . PRO B 1 244 ? 14.391 18.359 1.697 1 84.19 244 PRO B N 1
ATOM 5188 C CA . PRO B 1 244 ? 14.602 19.641 1.034 1 84.19 244 PRO B CA 1
ATOM 5189 C C . PRO B 1 244 ? 14.906 20.781 2.02 1 84.19 244 PRO B C 1
ATOM 5191 O O . PRO B 1 244 ? 15.516 21.781 1.646 1 84.19 244 PRO B O 1
ATOM 5194 N N . LEU B 1 245 ? 14.531 20.609 3.252 1 87.94 245 LEU B N 1
ATOM 5195 C CA . LEU B 1 245 ? 14.734 21.656 4.246 1 87.94 245 LEU B CA 1
ATOM 5196 C C . LEU B 1 245 ? 16.203 21.75 4.648 1 87.94 245 LEU B C 1
ATOM 5198 O O . LEU B 1 245 ? 16.609 22.734 5.262 1 87.94 245 LEU B O 1
ATOM 5202 N N . GLY B 1 246 ? 16.938 20.766 4.316 1 89.19 246 GLY B N 1
ATOM 5203 C CA . GLY B 1 246 ? 18.344 20.766 4.645 1 89.19 246 GLY B CA 1
ATOM 5204 C C . GLY B 1 246 ? 19.203 21.422 3.582 1 89.19 246 GLY B C 1
ATOM 5205 O O . GLY B 1 246 ? 20.438 21.453 3.695 1 89.19 246 GLY B O 1
ATOM 5206 N N . LYS B 1 247 ? 18.594 22 2.559 1 91.5 247 LYS B N 1
ATOM 5207 C CA . LYS B 1 247 ? 19.25 22.672 1.44 1 91.5 247 LYS B CA 1
ATOM 5208 C C . LYS B 1 247 ? 18.578 24 1.112 1 91.5 247 LYS B C 1
ATOM 5210 O O . LYS B 1 247 ? 17.453 24.266 1.563 1 91.5 247 LYS B O 1
ATOM 5215 N N . PRO B 1 248 ? 19.328 24.766 0.356 1 93.44 248 PRO B N 1
ATOM 5216 C CA . PRO B 1 248 ? 18.672 26 -0.072 1 93.44 248 PRO B CA 1
ATOM 5217 C C . PRO B 1 248 ? 17.406 25.75 -0.882 1 93.44 248 PRO B C 1
ATOM 5219 O O . PRO B 1 248 ? 17.219 24.656 -1.434 1 93.44 248 PRO B O 1
ATOM 5222 N N . ILE B 1 249 ? 16.578 26.75 -0.889 1 95.19 249 ILE B N 1
ATOM 5223 C CA . ILE B 1 249 ? 15.312 26.672 -1.604 1 95.19 249 ILE B CA 1
ATOM 5224 C C . ILE B 1 249 ? 15.555 26.219 -3.041 1 95.19 249 ILE B C 1
ATOM 5226 O O . ILE B 1 249 ? 16.5 26.672 -3.688 1 95.19 249 ILE B O 1
ATOM 5230 N N . SER B 1 250 ? 14.75 25.266 -3.508 1 94.19 250 SER B N 1
ATOM 5231 C CA . SER B 1 250 ? 14.867 24.703 -4.852 1 94.19 250 SER B CA 1
ATOM 5232 C C . SER B 1 250 ? 13.5 24.469 -5.477 1 94.19 250 SER B C 1
ATOM 5234 O O . SER B 1 250 ? 12.523 24.203 -4.77 1 94.19 250 SER B O 1
ATOM 5236 N N . ASP B 1 251 ? 13.406 24.656 -6.785 1 95.56 251 ASP B N 1
ATOM 5237 C CA . ASP B 1 251 ? 12.148 24.391 -7.48 1 95.56 251 ASP B CA 1
ATOM 5238 C C . ASP B 1 251 ? 12.109 22.984 -8.047 1 95.56 251 ASP B C 1
ATOM 5240 O O . ASP B 1 251 ? 11.273 22.656 -8.891 1 95.56 251 ASP B O 1
ATOM 5244 N N . LYS B 1 252 ? 12.969 22.094 -7.59 1 93.62 252 LYS B N 1
ATOM 5245 C CA . LYS B 1 252 ? 13.141 20.734 -8.086 1 93.62 252 LYS B CA 1
ATOM 5246 C C . LYS B 1 252 ? 11.859 19.922 -7.902 1 93.62 252 LYS B C 1
ATOM 5248 O O . LYS B 1 252 ? 11.625 18.953 -8.633 1 93.62 252 LYS B O 1
ATOM 5253 N N . TYR B 1 253 ? 11.047 20.344 -6.992 1 94.69 253 TYR B N 1
ATOM 5254 C CA . TYR B 1 253 ? 9.883 19.516 -6.648 1 94.69 253 TYR B CA 1
ATOM 5255 C C . TYR B 1 253 ? 8.625 20.047 -7.324 1 94.69 253 TYR B C 1
ATOM 5257 O O . TYR B 1 253 ? 7.527 19.531 -7.094 1 94.69 253 TYR B O 1
ATOM 5265 N N . VAL B 1 254 ? 8.75 21.094 -8.133 1 97.88 254 VAL B N 1
ATOM 5266 C CA . VAL B 1 254 ? 7.641 21.594 -8.938 1 97.88 254 VAL B CA 1
ATOM 5267 C C . VAL B 1 254 ? 7.426 20.672 -10.141 1 97.88 254 VAL B C 1
ATOM 5269 O O . VAL B 1 254 ? 8.359 20.391 -10.891 1 97.88 254 VAL B O 1
ATOM 5272 N N . GLY B 1 255 ? 6.234 20.141 -10.297 1 97.69 255 GLY B N 1
ATOM 5273 C CA . GLY B 1 255 ? 5.883 19.344 -11.461 1 97.69 255 GLY B CA 1
ATOM 5274 C C . GLY B 1 255 ? 6.191 17.875 -11.273 1 97.69 255 GLY B C 1
ATOM 5275 O O . GLY B 1 255 ? 6.156 17.094 -12.234 1 97.69 255 GLY B O 1
ATOM 5276 N N . ILE B 1 256 ? 6.449 17.422 -10.07 1 97.75 256 ILE B N 1
ATOM 5277 C CA . ILE B 1 256 ? 6.895 16.047 -9.828 1 97.75 256 ILE B CA 1
ATOM 5278 C C . ILE B 1 256 ? 5.758 15.07 -10.133 1 97.75 256 ILE B C 1
ATOM 5280 O O . ILE B 1 256 ? 5.992 13.883 -10.344 1 97.75 256 ILE B O 1
ATOM 5284 N N . HIS B 1 257 ? 4.453 15.562 -10.203 1 98.12 257 HIS B N 1
ATOM 5285 C CA . HIS B 1 257 ? 3.328 14.68 -10.508 1 98.12 257 HIS B CA 1
ATOM 5286 C C . HIS B 1 257 ? 3.461 14.078 -11.898 1 98.12 257 HIS B C 1
ATOM 5288 O O . HIS B 1 257 ? 2.955 12.977 -12.156 1 98.12 257 HIS B O 1
ATOM 5294 N N . LYS B 1 258 ? 4.152 14.742 -12.797 1 97.69 258 LYS B N 1
ATOM 5295 C CA . LYS B 1 258 ? 4.32 14.273 -14.172 1 97.69 258 LYS B CA 1
ATOM 5296 C C . LYS B 1 258 ? 5.148 12.984 -14.211 1 97.69 258 LYS B C 1
ATOM 5298 O O . LYS B 1 258 ? 4.965 12.156 -15.102 1 97.69 258 LYS B O 1
ATOM 5303 N N . ASP B 1 259 ? 6.008 12.859 -13.234 1 97.69 259 ASP B N 1
ATOM 5304 C CA . ASP B 1 259 ? 6.898 11.703 -13.18 1 97.69 259 ASP B CA 1
ATOM 5305 C C . ASP B 1 259 ? 6.324 10.609 -12.281 1 97.69 259 ASP B C 1
ATOM 5307 O O . ASP B 1 259 ? 6.66 9.43 -12.438 1 97.69 259 ASP B O 1
ATOM 5311 N N . LEU B 1 260 ? 5.473 10.984 -11.359 1 98.06 260 LEU B N 1
ATOM 5312 C CA . LEU B 1 260 ? 5.145 10.055 -10.281 1 98.06 260 LEU B CA 1
ATOM 5313 C C . LEU B 1 260 ? 3.711 9.555 -10.406 1 98.06 260 LEU B C 1
ATOM 5315 O O . LEU B 1 260 ? 3.332 8.578 -9.758 1 98.06 260 LEU B O 1
ATOM 5319 N N . LEU B 1 261 ? 2.887 10.188 -11.219 1 98.31 261 LEU B N 1
ATOM 5320 C CA . LEU B 1 261 ? 1.521 9.711 -11.414 1 98.31 261 LEU B CA 1
ATOM 5321 C C . LEU B 1 261 ? 1.399 8.938 -12.727 1 98.31 261 LEU B C 1
ATOM 5323 O O . LEU B 1 261 ? 1.973 9.336 -13.742 1 98.31 261 LEU B O 1
ATOM 5327 N N . SER B 1 262 ? 0.693 7.855 -12.68 1 98.38 262 SER B N 1
ATOM 5328 C CA . SER B 1 262 ? 0.292 7.188 -13.914 1 98.38 262 SER B CA 1
ATOM 5329 C C . SER B 1 262 ? -0.804 7.969 -14.633 1 98.38 262 SER B C 1
ATOM 5331 O O . SER B 1 262 ? -1.474 8.812 -14.031 1 98.38 262 SER B O 1
ATOM 5333 N N . PRO B 1 263 ? -0.973 7.711 -15.93 1 98.25 263 PRO B N 1
ATOM 5334 C CA . PRO B 1 263 ? -2.092 8.344 -16.641 1 98.25 263 PRO B CA 1
ATOM 5335 C C . PRO B 1 263 ? -3.438 8.07 -15.961 1 98.25 263 PRO B C 1
ATOM 5337 O O . PRO B 1 263 ? -4.266 8.977 -15.836 1 98.25 263 PRO B O 1
ATOM 5340 N N . ARG B 1 264 ? -3.693 6.879 -15.508 1 98.25 264 ARG B N 1
ATOM 5341 C CA . ARG B 1 264 ? -4.93 6.555 -14.805 1 98.25 264 ARG B CA 1
ATOM 5342 C C . ARG B 1 264 ? -5.082 7.402 -13.547 1 98.25 264 ARG B C 1
ATOM 5344 O O . ARG B 1 264 ? -6.148 7.969 -13.297 1 98.25 264 ARG B O 1
ATOM 5351 N N . ASP B 1 265 ? -4.023 7.492 -12.781 1 98.56 265 ASP B N 1
ATOM 5352 C CA . ASP B 1 265 ? -4.094 8.227 -11.516 1 98.56 265 ASP B CA 1
ATOM 5353 C C . ASP B 1 265 ? -4.328 9.711 -11.758 1 98.56 265 ASP B C 1
ATOM 5355 O O . ASP B 1 265 ? -4.996 10.375 -10.961 1 98.56 265 ASP B O 1
ATOM 5359 N N . ARG B 1 266 ? -3.77 10.234 -12.852 1 98.56 266 ARG B N 1
ATOM 5360 C CA . ARG B 1 266 ? -4.043 11.625 -13.211 1 98.56 266 ARG B CA 1
ATOM 5361 C C . ARG B 1 266 ? -5.531 11.836 -13.469 1 98.56 266 ARG B C 1
ATOM 5363 O O . ARG B 1 266 ? -6.098 12.859 -13.062 1 98.56 266 ARG B O 1
ATOM 5370 N N . ARG B 1 267 ? -6.148 10.883 -14.133 1 98.75 267 ARG B N 1
ATOM 5371 C CA . ARG B 1 267 ? -7.574 10.992 -14.43 1 98.75 267 ARG B CA 1
ATOM 5372 C C . ARG B 1 267 ? -8.414 10.875 -13.164 1 98.75 267 ARG B C 1
ATOM 5374 O O . ARG B 1 267 ? -9.43 11.562 -13.016 1 98.75 267 ARG B O 1
ATOM 5381 N N . ILE B 1 268 ? -8.016 10 -12.281 1 98.88 268 ILE B N 1
ATOM 5382 C CA . ILE B 1 268 ? -8.727 9.852 -11.016 1 98.88 268 ILE B CA 1
ATOM 5383 C C . ILE B 1 268 ? -8.625 11.141 -10.203 1 98.88 268 ILE B C 1
ATOM 5385 O O . ILE B 1 268 ? -9.625 11.633 -9.672 1 98.88 268 ILE B O 1
ATOM 5389 N N . PHE B 1 269 ? -7.434 11.75 -10.133 1 98.88 269 PHE B N 1
ATOM 5390 C CA . PHE B 1 269 ? -7.285 13.023 -9.445 1 98.88 269 PHE B CA 1
ATOM 5391 C C . PHE B 1 269 ? -8.219 14.078 -10.039 1 98.88 269 PHE B C 1
ATOM 5393 O O . PHE B 1 269 ? -8.922 14.773 -9.305 1 98.88 269 PHE B O 1
ATOM 5400 N N . ALA B 1 270 ? -8.164 14.18 -11.344 1 98.81 270 ALA B N 1
ATOM 5401 C CA . ALA B 1 270 ? -9 15.156 -12.039 1 98.81 270 ALA B CA 1
ATOM 5402 C C . ALA B 1 270 ? -10.469 14.961 -11.688 1 98.81 270 ALA B C 1
ATOM 5404 O O . ALA B 1 270 ? -11.211 15.938 -11.531 1 98.81 270 ALA B O 1
ATOM 5405 N N . ALA B 1 271 ? -10.875 13.75 -11.586 1 98.88 271 ALA B N 1
ATOM 5406 C CA . ALA B 1 271 ? -12.273 13.445 -11.281 1 98.88 271 ALA B CA 1
ATOM 5407 C C . ALA B 1 271 ? -12.617 13.836 -9.844 1 98.88 271 ALA B C 1
ATOM 5409 O O . ALA B 1 271 ? -13.727 14.305 -9.578 1 98.88 271 ALA B O 1
ATOM 5410 N N . VAL B 1 272 ? -11.727 13.641 -8.945 1 98.81 272 VAL B N 1
ATOM 5411 C CA . VAL B 1 272 ? -11.992 13.836 -7.527 1 98.81 272 VAL B CA 1
ATOM 5412 C C . VAL B 1 272 ? -11.828 15.312 -7.164 1 98.81 272 VAL B C 1
ATOM 5414 O O . VAL B 1 272 ? -12.664 15.883 -6.469 1 98.81 272 VAL B O 1
ATOM 5417 N N . ALA B 1 273 ? -10.75 15.977 -7.723 1 98.75 273 ALA B N 1
ATOM 5418 C CA . ALA B 1 273 ? -10.367 17.297 -7.207 1 98.75 273 ALA B CA 1
ATOM 5419 C C . ALA B 1 273 ? -10.07 18.266 -8.352 1 98.75 273 ALA B C 1
ATOM 5421 O O . ALA B 1 273 ? -9.43 19.297 -8.141 1 98.75 273 ALA B O 1
ATOM 5422 N N . GLY B 1 274 ? -10.445 17.906 -9.578 1 98.56 274 GLY B N 1
ATOM 5423 C CA . GLY B 1 274 ? -10.148 18.75 -10.734 1 98.56 274 GLY B CA 1
ATOM 5424 C C . GLY B 1 274 ? -10.742 20.141 -10.633 1 98.56 274 GLY B C 1
ATOM 5425 O O . GLY B 1 274 ? -10.102 21.125 -11.008 1 98.56 274 GLY B O 1
ATOM 5426 N N . LYS B 1 275 ? -11.969 20.266 -10.156 1 98.31 275 LYS B N 1
ATOM 5427 C CA . LYS B 1 275 ? -12.625 21.562 -10 1 98.31 275 LYS B CA 1
ATOM 5428 C C . LYS B 1 275 ? -11.852 22.453 -9.031 1 98.31 275 LYS B C 1
ATOM 5430 O O . LYS B 1 275 ? -11.586 23.625 -9.328 1 98.31 275 LYS B O 1
ATOM 5435 N N . GLU B 1 276 ? -11.492 21.922 -7.902 1 98.5 276 GLU B N 1
ATOM 5436 C CA . GLU B 1 276 ? -10.719 22.641 -6.902 1 98.5 276 GLU B CA 1
ATOM 5437 C C . GLU B 1 276 ? -9.336 23.031 -7.438 1 98.5 276 GLU B C 1
ATOM 5439 O O . GLU B 1 276 ? -8.828 24.109 -7.148 1 98.5 276 GLU B O 1
ATOM 5444 N N . LEU B 1 277 ? -8.773 22.094 -8.219 1 98.56 277 LEU B N 1
ATOM 5445 C CA . LEU B 1 277 ? -7.484 22.375 -8.844 1 98.56 277 LEU B CA 1
ATOM 5446 C C . LEU B 1 277 ? -7.566 23.609 -9.734 1 98.56 277 LEU B C 1
ATOM 5448 O O . LEU B 1 277 ? -6.703 24.484 -9.656 1 98.56 277 LEU B O 1
ATOM 5452 N N . GLU B 1 278 ? -8.562 23.703 -10.516 1 98.25 278 GLU B N 1
ATOM 5453 C CA . GLU B 1 278 ? -8.766 24.844 -11.398 1 98.25 278 GLU B CA 1
ATOM 5454 C C . GLU B 1 278 ? -9.062 26.109 -10.609 1 98.25 278 GLU B C 1
ATOM 5456 O O . GLU B 1 278 ? -8.578 27.203 -10.945 1 98.25 278 GLU B O 1
ATOM 5461 N N . GLU B 1 279 ? -9.875 25.953 -9.57 1 97.81 279 GLU B N 1
ATOM 5462 C CA . GLU B 1 279 ? -10.156 27.094 -8.695 1 97.81 279 GLU B CA 1
ATOM 5463 C C . GLU B 1 279 ? -8.875 27.656 -8.086 1 97.81 279 GLU B C 1
ATOM 5465 O O . GLU B 1 279 ? -8.766 28.859 -7.836 1 97.81 279 GLU B O 1
ATOM 5470 N N . ALA B 1 280 ? -7.91 26.766 -7.848 1 97.75 280 ALA B N 1
ATOM 5471 C CA . ALA B 1 280 ? -6.645 27.172 -7.23 1 97.75 280 ALA B CA 1
ATOM 5472 C C . ALA B 1 280 ? -5.703 27.781 -8.266 1 97.75 280 ALA B C 1
ATOM 5474 O O . ALA B 1 280 ? -4.605 28.234 -7.918 1 97.75 280 ALA B O 1
ATOM 5475 N N . GLY B 1 281 ? -6.109 27.781 -9.531 1 97.38 281 GLY B N 1
ATOM 5476 C CA . GLY B 1 281 ? -5.355 28.5 -10.555 1 97.38 281 GLY B CA 1
ATOM 5477 C C . GLY B 1 281 ? -4.473 27.578 -11.383 1 97.38 281 GLY B C 1
ATOM 5478 O O . GLY B 1 281 ? -3.605 28.047 -12.125 1 97.38 281 GLY B O 1
ATOM 5479 N N . TYR B 1 282 ? -4.676 26.266 -11.273 1 97.81 282 TYR B N 1
ATOM 5480 C CA . TYR B 1 282 ? -3.898 25.312 -12.055 1 97.81 282 TYR B CA 1
ATOM 5481 C C . TYR B 1 282 ? -4.719 24.766 -13.211 1 97.81 282 TYR B C 1
ATOM 5483 O O . TYR B 1 282 ? -5.945 24.891 -13.234 1 97.81 282 TYR B O 1
ATOM 5491 N N . LYS B 1 283 ? -3.992 24.172 -14.18 1 95.81 283 LYS B N 1
ATOM 5492 C CA . LYS B 1 283 ? -4.656 23.625 -15.352 1 95.81 283 LYS B CA 1
ATOM 5493 C C . LYS B 1 283 ? -4.797 22.109 -15.258 1 95.81 283 LYS B C 1
ATOM 5495 O O . LYS B 1 283 ? -3.84 21.422 -14.898 1 95.81 283 LYS B O 1
ATOM 5500 N N . ASN B 1 284 ? -5.992 21.703 -15.477 1 92.25 284 ASN B N 1
ATOM 5501 C CA . ASN B 1 284 ? -6.23 20.266 -15.602 1 92.25 284 ASN B CA 1
ATOM 5502 C C . ASN B 1 284 ? -6.102 19.797 -17.047 1 92.25 284 ASN B C 1
ATOM 5504 O O . ASN B 1 284 ? -6.871 20.219 -17.906 1 92.25 284 ASN B O 1
ATOM 5508 N N . ASP B 1 285 ? -5.223 18.875 -17.359 1 91.06 285 ASP B N 1
ATOM 5509 C CA . ASP B 1 285 ? -4.898 18.562 -18.75 1 91.06 285 ASP B CA 1
ATOM 5510 C C . ASP B 1 285 ? -5.363 17.156 -19.109 1 91.06 285 ASP B C 1
ATOM 5512 O O . ASP B 1 285 ? -4.922 16.578 -20.109 1 91.06 285 ASP B O 1
ATOM 5516 N N . VAL B 1 286 ? -6.18 16.516 -18.297 1 97.19 286 VAL B N 1
ATOM 5517 C CA . VAL B 1 286 ? -6.648 15.164 -18.594 1 97.19 286 VAL B CA 1
ATOM 5518 C C . VAL B 1 286 ? -8.164 15.086 -18.406 1 97.19 286 VAL B C 1
ATOM 5520 O O . VAL B 1 286 ? -8.75 15.922 -17.719 1 97.19 286 VAL B O 1
ATOM 5523 N N . GLU B 1 287 ? -8.812 14.125 -19.062 1 97.25 287 GLU B N 1
ATOM 5524 C CA . GLU B 1 287 ? -10.234 13.875 -18.891 1 97.25 287 GLU B CA 1
ATOM 5525 C C . GLU B 1 287 ? -10.508 13.109 -17.594 1 97.25 287 GLU B C 1
ATOM 5527 O O . GLU B 1 287 ? -9.961 12.023 -17.375 1 97.25 287 GLU B O 1
ATOM 5532 N N . PRO B 1 288 ? -11.328 13.734 -16.734 1 98.25 288 PRO B N 1
ATOM 5533 C CA . PRO B 1 288 ? -11.625 13.062 -15.469 1 98.25 288 PRO B CA 1
ATOM 5534 C C . PRO B 1 288 ? -12.258 11.688 -15.656 1 98.25 288 PRO B C 1
ATOM 5536 O O . PRO B 1 288 ? -13.062 11.492 -16.578 1 98.25 288 PRO B O 1
ATOM 5539 N N . GLU B 1 289 ? -11.859 10.758 -14.859 1 98.38 289 GLU B N 1
ATOM 5540 C CA . GLU B 1 289 ? -12.453 9.43 -14.828 1 98.38 289 GLU B CA 1
ATOM 5541 C C . GLU B 1 289 ? -12.547 8.891 -13.406 1 98.38 289 GLU B C 1
ATOM 5543 O O . GLU B 1 289 ? -11.523 8.586 -12.789 1 98.38 289 GLU B O 1
ATOM 5548 N N . MET B 1 290 ? -13.75 8.734 -12.867 1 98.38 290 MET B N 1
ATOM 5549 C CA . MET B 1 290 ? -13.977 8.227 -11.516 1 98.38 290 MET B CA 1
ATOM 5550 C C . MET B 1 290 ? -13.875 6.707 -11.484 1 98.38 290 MET B C 1
ATOM 5552 O O . MET B 1 290 ? -14.367 6.027 -12.383 1 98.38 290 MET B O 1
ATOM 5556 N N . PRO B 1 291 ? -13.172 6.176 -10.531 1 97.62 291 PRO B N 1
ATOM 5557 C CA . PRO B 1 291 ? -13.227 4.719 -10.391 1 97.62 291 PRO B CA 1
ATOM 5558 C C . PRO B 1 291 ? -14.633 4.199 -10.109 1 97.62 291 PRO B C 1
ATOM 5560 O O . PRO B 1 291 ? -15.508 4.969 -9.711 1 97.62 291 PRO B O 1
ATOM 5563 N N . SER B 1 292 ? -14.836 2.893 -10.359 1 96.12 292 SER B N 1
ATOM 5564 C CA . SER B 1 292 ? -16.109 2.266 -10 1 96.12 292 SER B CA 1
ATOM 5565 C C . SER B 1 292 ? -16.312 2.279 -8.492 1 96.12 292 SER B C 1
ATOM 5567 O O . SER B 1 292 ? -15.367 2.469 -7.727 1 96.12 292 SER B O 1
ATOM 5569 N N . GLU B 1 293 ? -17.547 2.129 -8.055 1 96.38 293 GLU B N 1
ATOM 5570 C CA . GLU B 1 293 ? -17.875 2.088 -6.637 1 96.38 293 GLU B CA 1
ATOM 5571 C C . GLU B 1 293 ? -17.094 0.992 -5.922 1 96.38 293 GLU B C 1
ATOM 5573 O O . GLU B 1 293 ? -16.625 1.19 -4.801 1 96.38 293 GLU B O 1
ATOM 5578 N N . ARG B 1 294 ? -16.938 -0.109 -6.594 1 93.12 294 ARG B N 1
ATOM 5579 C CA . ARG B 1 294 ? -16.203 -1.232 -6.023 1 93.12 294 ARG B CA 1
ATOM 5580 C C . ARG B 1 294 ? -14.734 -0.878 -5.82 1 93.12 294 ARG B C 1
ATOM 5582 O O . ARG B 1 294 ? -14.141 -1.238 -4.805 1 93.12 294 ARG B O 1
ATOM 5589 N N . MET B 1 295 ? -14.18 -0.204 -6.781 1 95.12 295 MET B N 1
ATOM 5590 C CA . MET B 1 295 ? -12.789 0.205 -6.672 1 95.12 295 MET B CA 1
ATOM 5591 C C . MET B 1 295 ? -12.617 1.271 -5.594 1 95.12 295 MET B C 1
ATOM 5593 O O . MET B 1 295 ? -11.594 1.304 -4.902 1 95.12 295 MET B O 1
ATOM 5597 N N . ILE B 1 296 ? -13.578 2.15 -5.449 1 97.69 296 ILE B N 1
ATOM 5598 C CA . ILE B 1 296 ? -13.547 3.162 -4.398 1 97.69 296 ILE B CA 1
ATOM 5599 C C . ILE B 1 296 ? -13.539 2.486 -3.029 1 97.69 296 ILE B C 1
ATOM 5601 O O . ILE B 1 296 ? -12.773 2.871 -2.143 1 97.69 296 ILE B O 1
ATOM 5605 N N . GLU B 1 297 ? -14.336 1.462 -2.85 1 95.62 297 GLU B N 1
ATOM 5606 C CA . GLU B 1 297 ? -14.359 0.697 -1.606 1 95.62 297 GLU B CA 1
ATOM 5607 C C . GLU B 1 297 ? -12.984 0.093 -1.311 1 95.62 297 GLU B C 1
ATOM 5609 O O . GLU B 1 297 ? -12.516 0.132 -0.171 1 95.62 297 GLU B O 1
ATOM 5614 N N . LYS B 1 298 ? -12.375 -0.449 -2.312 1 95.44 298 LYS B N 1
ATOM 5615 C CA . LYS B 1 298 ? -11.039 -1.002 -2.156 1 95.44 298 LYS B CA 1
ATOM 5616 C C . LYS B 1 298 ? -10.039 0.079 -1.742 1 95.44 298 LYS B C 1
ATOM 5618 O O . LYS B 1 298 ? -9.25 -0.119 -0.817 1 95.44 298 LYS B O 1
ATOM 5623 N N . TYR B 1 299 ? -10.078 1.248 -2.473 1 97.31 299 TYR B N 1
ATOM 5624 C CA . TYR B 1 299 ? -9.156 2.34 -2.195 1 97.31 299 TYR B CA 1
ATOM 5625 C C . TYR B 1 299 ? -9.273 2.803 -0.748 1 97.31 299 TYR B C 1
ATOM 5627 O O . TYR B 1 299 ? -8.266 2.996 -0.065 1 97.31 299 TYR B O 1
ATOM 5635 N N . LEU B 1 300 ? -10.492 2.914 -0.276 1 96.81 300 LEU B N 1
ATOM 5636 C CA . LEU B 1 300 ? -10.742 3.391 1.08 1 96.81 300 LEU B CA 1
ATOM 5637 C C . LEU B 1 300 ? -10.281 2.363 2.109 1 96.81 300 LEU B C 1
ATOM 5639 O O . LEU B 1 300 ? -9.594 2.709 3.072 1 96.81 300 LEU B O 1
ATOM 5643 N N . GLU B 1 301 ? -10.633 1.14 1.924 1 96.94 301 GLU B N 1
ATOM 5644 C CA . GLU B 1 301 ? -10.242 0.095 2.867 1 96.94 301 GLU B CA 1
ATOM 5645 C C . GLU B 1 301 ? -8.727 -0.062 2.922 1 96.94 301 GLU B C 1
ATOM 5647 O O . GLU B 1 301 ? -8.141 -0.121 4.004 1 96.94 301 GLU B O 1
ATOM 5652 N N . PHE B 1 302 ? -8.117 -0.165 1.734 1 97.12 302 PHE B N 1
ATOM 5653 C CA . PHE B 1 302 ? -6.676 -0.404 1.683 1 97.12 302 PHE B CA 1
ATOM 5654 C C . PHE B 1 302 ? -5.91 0.784 2.252 1 97.12 302 PHE B C 1
ATOM 5656 O O . PHE B 1 302 ? -4.875 0.609 2.896 1 97.12 302 PHE B O 1
ATOM 5663 N N . ASP B 1 303 ? -6.395 2 1.977 1 97.19 303 ASP B N 1
ATOM 5664 C CA . ASP B 1 303 ? -5.75 3.162 2.582 1 97.19 303 ASP B CA 1
ATOM 5665 C C . ASP B 1 303 ? -5.691 3.023 4.102 1 97.19 303 ASP B C 1
ATOM 5667 O O . ASP B 1 303 ? -4.633 3.205 4.707 1 97.19 303 ASP B O 1
ATOM 5671 N N . GLY B 1 304 ? -6.855 2.709 4.711 1 96.56 304 GLY B N 1
ATOM 5672 C CA . GLY B 1 304 ? -6.898 2.541 6.156 1 96.56 304 GLY B CA 1
ATOM 5673 C C . GLY B 1 304 ? -5.973 1.449 6.656 1 96.56 304 GLY B C 1
ATOM 5674 O O . GLY B 1 304 ? -5.207 1.662 7.598 1 96.56 304 GLY B O 1
ATOM 5675 N N . ARG B 1 305 ? -5.98 0.286 6.027 1 97.12 305 ARG B N 1
ATOM 5676 C CA . ARG B 1 305 ? -5.184 -0.867 6.434 1 97.12 305 ARG B CA 1
ATOM 5677 C C . ARG B 1 305 ? -3.695 -0.579 6.293 1 97.12 305 ARG B C 1
ATOM 5679 O O . ARG B 1 305 ? -2.912 -0.868 7.203 1 97.12 305 ARG B O 1
ATOM 5686 N N . ILE B 1 306 ? -3.305 -0.036 5.164 1 97.62 306 ILE B N 1
ATOM 5687 C CA . ILE B 1 306 ? -1.895 0.152 4.844 1 97.62 306 ILE B CA 1
ATOM 5688 C C . ILE B 1 306 ? -1.295 1.222 5.754 1 97.62 306 ILE B C 1
ATOM 5690 O O . ILE B 1 306 ? -0.174 1.069 6.246 1 97.62 306 ILE B O 1
ATOM 5694 N N . ARG B 1 307 ? -2.037 2.268 5.965 1 97.06 307 ARG B N 1
ATOM 5695 C CA . ARG B 1 307 ? -1.54 3.299 6.871 1 97.06 307 ARG B CA 1
ATOM 5696 C C . ARG B 1 307 ? -1.259 2.721 8.258 1 97.06 307 ARG B C 1
ATOM 5698 O O . ARG B 1 307 ? -0.231 3.025 8.867 1 97.06 307 ARG B O 1
ATOM 5705 N N . ALA B 1 308 ? -2.154 1.938 8.75 1 97.25 308 ALA B N 1
ATOM 5706 C CA . ALA B 1 308 ? -1.934 1.302 10.047 1 97.25 308 ALA B CA 1
ATOM 5707 C C . ALA B 1 308 ? -0.726 0.37 10 1 97.25 308 ALA B C 1
ATOM 5709 O O . ALA B 1 308 ? 0.089 0.354 10.93 1 97.25 308 ALA B O 1
ATOM 5710 N N . ALA B 1 309 ? -0.595 -0.3 8.922 1 96.88 309 ALA B N 1
ATOM 5711 C CA . ALA B 1 309 ? 0.431 -1.333 8.805 1 96.88 309 ALA B CA 1
ATOM 5712 C C . ALA B 1 309 ? 1.813 -0.716 8.617 1 96.88 309 ALA B C 1
ATOM 5714 O O . ALA B 1 309 ? 2.83 -1.394 8.781 1 96.88 309 ALA B O 1
ATOM 5715 N N . THR B 1 310 ? 1.903 0.514 8.258 1 96.19 310 THR B N 1
ATOM 5716 C CA . THR B 1 310 ? 3.199 1.135 7.996 1 96.19 310 THR B CA 1
ATOM 5717 C C . THR B 1 310 ? 3.539 2.146 9.086 1 96.19 310 THR B C 1
ATOM 5719 O O . THR B 1 310 ? 4.574 2.812 9.023 1 96.19 310 THR B O 1
ATOM 5722 N N . LEU B 1 311 ? 2.729 2.25 10.062 1 95 311 LEU B N 1
ATOM 5723 C CA . LEU B 1 311 ? 2.863 3.248 11.117 1 95 311 LEU B CA 1
ATOM 5724 C C . LEU B 1 311 ? 4.191 3.09 11.852 1 95 311 LEU B C 1
ATOM 5726 O O . LEU B 1 311 ? 4.812 4.082 12.234 1 95 311 LEU B O 1
ATOM 5730 N N . ASP B 1 312 ? 4.613 1.922 12.102 1 93.62 312 ASP B N 1
ATOM 5731 C CA . ASP B 1 312 ? 5.852 1.671 12.836 1 93.62 312 ASP B CA 1
ATOM 5732 C C . ASP B 1 312 ? 6.953 1.181 11.906 1 93.62 312 ASP B C 1
ATOM 5734 O O . ASP B 1 312 ? 7.906 0.528 12.344 1 93.62 312 ASP B O 1
ATOM 5738 N N . GLY B 1 313 ? 6.77 1.407 10.672 1 92.75 313 GLY B N 1
ATOM 5739 C CA . GLY B 1 313 ? 7.758 0.999 9.68 1 92.75 313 GLY B CA 1
ATOM 5740 C C . GLY B 1 313 ? 8.727 2.105 9.312 1 92.75 313 GLY B C 1
ATOM 5741 O O . GLY B 1 313 ? 9.008 2.986 10.125 1 92.75 313 GLY B O 1
ATOM 5742 N N . PHE B 1 314 ? 9.281 2.029 8.094 1 90.19 314 PHE B N 1
ATOM 5743 C CA . PHE B 1 314 ? 10.25 2.969 7.543 1 90.19 314 PHE B CA 1
ATOM 5744 C C . PHE B 1 314 ? 9.75 4.402 7.68 1 90.19 314 PHE B C 1
ATOM 5746 O O . PHE B 1 314 ? 8.75 4.777 7.066 1 90.19 314 PHE B O 1
ATOM 5753 N N . GLU B 1 315 ? 10.43 5.16 8.562 1 88.94 315 GLU B N 1
ATOM 5754 C CA . GLU B 1 315 ? 10.125 6.566 8.805 1 88.94 315 GLU B CA 1
ATOM 5755 C C . GLU B 1 315 ? 8.664 6.762 9.18 1 88.94 315 GLU B C 1
ATOM 5757 O O . GLU B 1 315 ? 8.055 7.773 8.82 1 88.94 315 GLU B O 1
ATOM 5762 N N . GLY B 1 316 ? 8.133 5.73 9.797 1 90.06 316 GLY B N 1
ATOM 5763 C CA . GLY B 1 316 ? 6.742 5.789 10.227 1 90.06 316 GLY B CA 1
ATOM 5764 C C . GLY B 1 316 ? 6.508 6.758 11.367 1 90.06 316 GLY B C 1
ATOM 5765 O O . GLY B 1 316 ? 7.457 7.191 12.023 1 90.06 316 GLY B O 1
ATOM 5766 N N . HIS B 1 317 ? 5.293 7.016 11.609 1 92.31 317 HIS B N 1
ATOM 5767 C CA . HIS B 1 317 ? 4.91 8.055 12.562 1 92.31 317 HIS B CA 1
ATOM 5768 C C . HIS B 1 317 ? 4.352 7.449 13.844 1 92.31 317 HIS B C 1
ATOM 5770 O O . HIS B 1 317 ? 3.42 7.996 14.438 1 92.31 317 HIS B O 1
ATOM 5776 N N . ILE B 1 318 ? 4.934 6.395 14.289 1 93.69 318 ILE B N 1
ATOM 5777 C CA . ILE B 1 318 ? 4.379 5.645 15.414 1 93.69 318 ILE B CA 1
ATOM 5778 C C . ILE B 1 318 ? 4.473 6.48 16.688 1 93.69 318 ILE B C 1
ATOM 5780 O O . ILE B 1 318 ? 3.574 6.445 17.531 1 93.69 318 ILE B O 1
ATOM 5784 N N . VAL B 1 319 ? 5.52 7.258 16.859 1 91.38 319 VAL B N 1
ATOM 5785 C CA . VAL B 1 319 ? 5.668 8.055 18.078 1 91.38 319 VAL B CA 1
ATOM 5786 C C . VAL B 1 319 ? 4.625 9.172 18.094 1 91.38 319 VAL B C 1
ATOM 5788 O O . VAL B 1 319 ? 3.928 9.359 19.094 1 91.38 319 VAL B O 1
ATOM 5791 N N . PHE B 1 320 ? 4.52 9.867 16.969 1 91.31 320 PHE B N 1
ATOM 5792 C CA . PHE B 1 320 ? 3.496 10.891 16.812 1 91.31 320 PHE B CA 1
ATOM 5793 C C . PHE B 1 320 ? 2.111 10.328 17.109 1 91.31 320 PHE B C 1
ATOM 5795 O O . PHE B 1 320 ? 1.341 10.914 17.859 1 91.31 320 PHE B O 1
ATOM 5802 N N . GLU B 1 321 ? 1.85 9.18 16.562 1 93.31 321 GLU B N 1
ATOM 5803 C CA . GLU B 1 321 ? 0.541 8.547 16.688 1 93.31 321 GLU B CA 1
ATOM 5804 C C . GLU B 1 321 ? 0.278 8.094 18.125 1 93.31 321 GLU B C 1
ATOM 5806 O O . GLU B 1 321 ? -0.853 8.172 18.609 1 93.31 321 GLU B O 1
ATOM 5811 N N . SER B 1 322 ? 1.288 7.648 18.781 1 93.94 322 SER B N 1
ATOM 5812 C CA . SER B 1 322 ? 1.146 7.156 20.141 1 93.94 322 SER B CA 1
ATOM 5813 C C . SER B 1 322 ? 0.726 8.273 21.094 1 93.94 322 SER B C 1
ATOM 5815 O O . SER B 1 322 ? -0.061 8.047 22.016 1 93.94 322 SER B O 1
ATOM 5817 N N . TYR B 1 323 ? 1.188 9.43 20.844 1 92.06 323 TYR B N 1
ATOM 5818 C CA . TYR B 1 323 ? 0.789 10.555 21.672 1 92.06 323 TYR B CA 1
ATOM 5819 C C . TYR B 1 323 ? -0.651 10.961 21.391 1 92.06 323 TYR B C 1
ATOM 5821 O O . TYR B 1 323 ? -1.38 11.367 22.297 1 92.06 323 TYR B O 1
ATOM 5829 N N . ASN B 1 324 ? -1.021 10.867 20.172 1 92.25 324 ASN B N 1
ATOM 5830 C CA . ASN B 1 324 ? -2.422 11.109 19.844 1 92.25 324 ASN B CA 1
ATOM 5831 C C . ASN B 1 324 ? -3.342 10.109 20.547 1 92.25 324 ASN B C 1
ATOM 5833 O O . ASN B 1 324 ? -4.375 10.5 21.094 1 92.25 324 ASN B O 1
ATOM 5837 N N . ASP B 1 325 ? -2.924 8.922 20.5 1 94 325 ASP B N 1
ATOM 5838 C CA . ASP B 1 325 ? -3.709 7.871 21.141 1 94 325 ASP B CA 1
ATOM 5839 C C . ASP B 1 325 ? -3.754 8.07 22.656 1 94 325 ASP B C 1
ATOM 5841 O O . ASP B 1 325 ? -4.773 7.801 23.281 1 94 325 ASP B O 1
ATOM 5845 N N . TRP B 1 326 ? -2.67 8.5 23.156 1 93.94 326 TRP B N 1
ATOM 5846 C CA . TRP B 1 326 ? -2.605 8.758 24.594 1 93.94 326 TRP B CA 1
ATOM 5847 C C . TRP B 1 326 ? -3.617 9.828 25 1 93.94 326 TRP B C 1
ATOM 5849 O O . TRP B 1 326 ? -4.297 9.695 26.016 1 93.94 326 TRP B O 1
ATOM 5859 N N . LEU B 1 327 ? -3.75 10.883 24.234 1 94.12 327 LEU B N 1
ATOM 5860 C CA . LEU B 1 327 ? -4.711 11.938 24.531 1 94.12 327 LEU B CA 1
ATOM 5861 C C . LEU B 1 327 ? -6.137 11.398 24.516 1 94.12 327 LEU B C 1
ATOM 5863 O O . LEU B 1 327 ? -6.957 11.781 25.344 1 94.12 327 L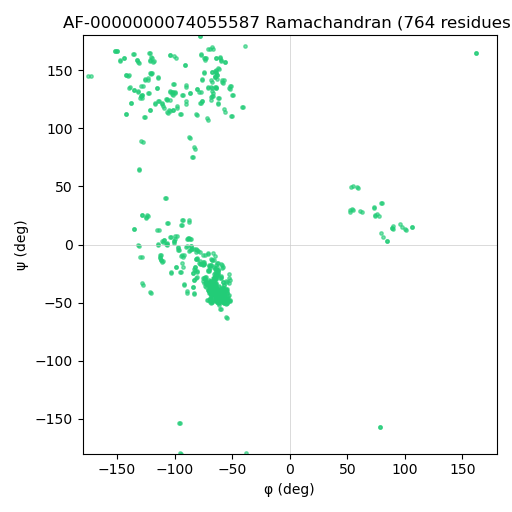EU B O 1
ATOM 5867 N N . ILE B 1 328 ? -6.383 10.562 23.578 1 93.75 328 ILE B N 1
ATOM 5868 C CA . ILE B 1 328 ? -7.707 9.953 23.484 1 93.75 328 ILE B CA 1
ATOM 5869 C C . ILE B 1 328 ? -7.984 9.109 24.719 1 93.75 328 ILE B C 1
ATOM 5871 O O . ILE B 1 328 ? -9.086 9.164 25.281 1 93.75 328 ILE B O 1
ATOM 5875 N N . ASP B 1 329 ? -6.988 8.406 25.156 1 95 329 ASP B N 1
ATOM 5876 C CA . ASP B 1 329 ? -7.133 7.598 26.359 1 95 329 ASP B CA 1
ATOM 5877 C C . ASP B 1 329 ? -7.43 8.477 27.578 1 95 329 ASP B C 1
ATOM 5879 O O . ASP B 1 329 ? -8.234 8.109 28.438 1 95 329 ASP B O 1
ATOM 5883 N N . GLN B 1 330 ? -6.715 9.57 27.625 1 95.94 330 GLN B N 1
ATOM 5884 C CA . GLN B 1 330 ? -6.926 10.477 28.734 1 95.94 330 GLN B CA 1
ATOM 5885 C C . GLN B 1 330 ? -8.367 10.969 28.781 1 95.94 330 GLN B C 1
ATOM 5887 O O . GLN B 1 330 ? -8.961 11.086 29.859 1 95.94 330 GLN B O 1
ATOM 5892 N N . ARG B 1 331 ? -8.914 11.281 27.656 1 95.75 331 ARG B N 1
ATOM 5893 C CA . ARG B 1 331 ? -10.305 11.719 27.594 1 95.75 331 ARG B CA 1
ATOM 5894 C C . ARG B 1 331 ? -11.25 10.633 28.094 1 95.75 331 ARG B C 1
ATOM 5896 O O . ARG B 1 331 ? -12.203 10.914 28.828 1 95.75 331 ARG B O 1
ATOM 5903 N N . GLU B 1 332 ? -10.938 9.438 27.672 1 95.75 332 GLU B N 1
ATOM 5904 C CA . GLU B 1 332 ? -11.773 8.32 28.078 1 95.75 332 GLU B CA 1
ATOM 5905 C C . GLU B 1 332 ? -11.672 8.078 29.594 1 95.75 332 GLU B C 1
ATOM 5907 O O . GLU B 1 332 ? -12.664 7.738 30.234 1 95.75 332 GLU B O 1
ATOM 5912 N N . GLU B 1 333 ? -10.523 8.195 30.094 1 96.88 333 GLU B N 1
ATOM 5913 C CA . GLU B 1 333 ? -10.336 8.047 31.531 1 96.88 333 GLU B CA 1
ATOM 5914 C C . GLU B 1 333 ? -11.141 9.078 32.312 1 96.88 333 GLU B C 1
ATOM 5916 O O . GLU B 1 333 ? -11.734 8.766 33.344 1 96.88 333 GLU B O 1
ATOM 5921 N N . ARG B 1 334 ? -11.164 10.273 31.812 1 96.94 334 ARG B N 1
ATOM 5922 C CA . ARG B 1 334 ? -11.93 11.328 32.469 1 96.94 334 ARG B CA 1
ATOM 5923 C C . ARG B 1 334 ? -13.43 11.062 32.375 1 96.94 334 ARG B C 1
ATOM 5925 O O . ARG B 1 334 ? -14.195 11.398 33.281 1 96.94 334 ARG B O 1
ATOM 5932 N N . ARG B 1 335 ? -13.805 10.438 31.297 1 96.62 335 ARG B N 1
ATOM 5933 C CA . ARG B 1 335 ? -15.203 10.031 31.172 1 96.62 335 ARG B CA 1
ATOM 5934 C C . ARG B 1 335 ? -15.57 9.016 32.25 1 96.62 335 ARG B C 1
ATOM 5936 O O . ARG B 1 335 ? -16.609 9.156 32.906 1 96.62 335 ARG B O 1
ATOM 5943 N N . LYS B 1 336 ? -14.75 8.078 32.406 1 96.94 336 LYS B N 1
ATOM 5944 C CA . LYS B 1 336 ? -14.984 7.035 33.406 1 96.94 336 LYS B CA 1
ATOM 5945 C C . LYS B 1 336 ? -15.062 7.617 34.812 1 96.94 336 LYS B C 1
ATOM 5947 O O . LYS B 1 336 ? -15.789 7.102 35.656 1 96.94 336 LYS B O 1
ATOM 5952 N N . LYS B 1 337 ? -14.383 8.695 35 1 96.19 337 LYS B N 1
ATOM 5953 C CA . LYS B 1 337 ? -14.359 9.352 36.312 1 96.19 337 LYS B CA 1
ATOM 5954 C C . LYS B 1 337 ? -15.523 10.32 36.469 1 96.19 337 LYS B C 1
ATOM 5956 O O . LYS B 1 337 ? -15.648 11 37.469 1 96.19 337 LYS B O 1
ATOM 5961 N N . GLY B 1 338 ? -16.281 10.484 35.406 1 94.88 338 GLY B N 1
ATOM 5962 C CA . GLY B 1 338 ? -17.484 11.289 35.5 1 94.88 338 GLY B CA 1
ATOM 5963 C C . GLY B 1 338 ? -17.25 12.766 35.219 1 94.88 338 GLY B C 1
ATOM 5964 O O . GLY B 1 338 ? -18.109 13.602 35.469 1 94.88 338 GLY B O 1
ATOM 5965 N N . VAL B 1 339 ? -16.094 13.102 34.656 1 95.56 339 VAL B N 1
ATOM 5966 C CA . VAL B 1 339 ? -15.758 14.492 34.375 1 95.56 339 VAL B CA 1
ATOM 5967 C C . VAL B 1 339 ? -16.609 15.031 33.219 1 95.56 339 VAL B C 1
ATOM 5969 O O . VAL B 1 339 ? -16.953 16.219 33.219 1 95.56 339 VAL B O 1
ATOM 5972 N N . TRP B 1 340 ? -16.875 14.125 32.312 1 94.44 340 TRP B N 1
ATOM 5973 C CA . TRP B 1 340 ? -17.734 14.508 31.188 1 94.44 340 TRP B CA 1
ATOM 5974 C C . TRP B 1 340 ? -18.641 13.352 30.766 1 94.44 340 TRP B C 1
ATOM 5976 O O . TRP B 1 340 ? -18.422 12.203 31.188 1 94.44 340 TRP B O 1
ATOM 5986 N N . ASN B 1 341 ? -19.688 13.695 30.078 1 93.5 341 ASN B N 1
ATOM 5987 C CA . ASN B 1 341 ? -20.688 12.75 29.578 1 93.5 341 ASN B CA 1
ATOM 5988 C C . ASN B 1 341 ? -20.938 12.938 28.078 1 93.5 341 ASN B C 1
ATOM 5990 O O . ASN B 1 341 ? -21.188 14.055 27.625 1 93.5 341 ASN B O 1
ATOM 5994 N N . PRO B 1 342 ? -20.859 11.82 27.312 1 89.25 342 PRO B N 1
ATOM 5995 C CA . PRO B 1 342 ? -21.078 11.922 25.859 1 89.25 342 PRO B CA 1
ATOM 5996 C C . PRO B 1 342 ? -22.391 12.625 25.516 1 89.25 342 PRO B C 1
ATOM 5998 O O . PRO B 1 342 ? -22.484 13.305 24.484 1 89.25 342 PRO B O 1
ATOM 6001 N N . ALA B 1 343 ? -23.344 12.508 26.375 1 89.25 343 ALA B N 1
ATOM 6002 C CA . ALA B 1 343 ? -24.656 13.109 26.125 1 89.25 343 ALA B CA 1
ATOM 6003 C C . ALA B 1 343 ? -24.562 14.633 26.109 1 89.25 343 ALA B C 1
ATOM 6005 O O . ALA B 1 343 ? -25.375 15.297 25.453 1 89.25 343 ALA B O 1
ATOM 6006 N N . ASP B 1 344 ? -23.594 15.203 26.859 1 87.19 344 ASP B N 1
ATOM 6007 C CA . ASP B 1 344 ? -23.469 16.656 26.984 1 87.19 344 ASP B CA 1
ATOM 6008 C C . ASP B 1 344 ? -22.422 17.188 26 1 87.19 344 ASP B C 1
ATOM 6010 O O . ASP B 1 344 ? -22.188 18.406 25.953 1 87.19 344 ASP B O 1
ATOM 6014 N N . ALA B 1 345 ? -21.781 16.328 25.281 1 89.62 345 ALA B N 1
ATOM 6015 C CA . ALA B 1 345 ? -20.719 16.719 24.359 1 89.62 345 ALA B CA 1
ATOM 6016 C C . ALA B 1 345 ? -21.266 17.531 23.188 1 89.62 345 ALA B C 1
ATOM 6018 O O . ALA B 1 345 ? -22.328 17.203 22.656 1 89.62 345 ALA B O 1
ATOM 6019 N N . PRO B 1 346 ? -20.578 18.625 22.875 1 91 346 PRO B N 1
ATOM 6020 C CA . PRO B 1 346 ? -20.969 19.312 21.641 1 91 346 PRO B CA 1
ATOM 6021 C C . PRO B 1 346 ? -20.75 18.469 20.406 1 91 346 PRO B C 1
ATOM 6023 O O . PRO B 1 346 ? -19.828 17.641 20.375 1 91 346 PRO B O 1
ATOM 6026 N N . VAL B 1 347 ? -21.594 18.688 19.484 1 88.25 347 VAL B N 1
ATOM 6027 C CA . VAL B 1 347 ? -21.438 17.938 18.25 1 88.25 347 VAL B CA 1
ATOM 6028 C C . VAL B 1 347 ? -20.484 18.672 17.312 1 88.25 347 VAL B C 1
ATOM 6030 O O . VAL B 1 347 ? -20.906 19.547 16.562 1 88.25 347 VAL B O 1
ATOM 6033 N N . VAL B 1 348 ? -19.312 18.297 17.453 1 88.69 348 VAL B N 1
ATOM 6034 C CA . VAL B 1 348 ? -18.328 18.875 16.547 1 88.69 348 VAL B CA 1
ATOM 6035 C C . VAL B 1 348 ? -18.219 18.016 15.297 1 88.69 348 VAL B C 1
ATOM 6037 O O . VAL B 1 348 ? -18.078 18.531 14.188 1 88.69 348 VAL B O 1
ATOM 6040 N N . PHE B 1 349 ? -18.266 16.641 15.547 1 90.06 349 PHE B N 1
ATOM 6041 C CA . PHE B 1 349 ? -18.281 15.641 14.484 1 90.06 349 PHE B CA 1
ATOM 6042 C C . PHE B 1 349 ? -19.422 14.641 14.695 1 90.06 349 PHE B C 1
ATOM 6044 O O . PHE B 1 349 ? -19.641 14.18 15.82 1 90.06 349 PHE B O 1
ATOM 6051 N N . PRO B 1 350 ? -20.125 14.312 13.68 1 86.25 350 PRO B N 1
ATOM 6052 C CA . PRO B 1 350 ? -21.094 13.227 13.828 1 86.25 350 PRO B CA 1
ATOM 6053 C C . PRO B 1 350 ? -20.438 11.883 14.117 1 86.25 350 PRO B C 1
ATOM 6055 O O . PRO B 1 350 ? -19.312 11.633 13.672 1 86.25 350 PRO B O 1
ATOM 6058 N N . ASP B 1 351 ? -21.094 11.141 14.906 1 80.06 351 ASP B N 1
ATOM 6059 C CA . ASP B 1 351 ? -20.578 9.812 15.195 1 80.06 351 ASP B CA 1
ATOM 6060 C C . ASP B 1 351 ? -20.234 9.062 13.906 1 80.06 351 ASP B C 1
ATOM 6062 O O . ASP B 1 351 ? -21.047 9.016 12.977 1 80.06 351 ASP B O 1
ATOM 6066 N N . GLY B 1 352 ? -19.125 8.602 13.914 1 76.12 352 GLY B N 1
ATOM 6067 C CA . GLY B 1 352 ? -18.688 7.871 12.734 1 76.12 352 GLY B CA 1
ATOM 6068 C C . GLY B 1 352 ? -18.219 8.773 11.609 1 76.12 352 GLY B C 1
ATOM 6069 O O . GLY B 1 352 ? -18.016 8.32 10.484 1 76.12 352 GLY B O 1
ATOM 6070 N N . ASP B 1 353 ? -18.188 9.984 11.992 1 85.38 353 ASP B N 1
ATOM 6071 C CA . ASP B 1 353 ? -17.703 10.898 10.961 1 85.38 353 ASP B CA 1
ATOM 6072 C C . ASP B 1 353 ? -16.328 10.477 10.461 1 85.38 353 ASP B C 1
ATOM 6074 O O . ASP B 1 353 ? -15.336 10.555 11.195 1 85.38 353 ASP B O 1
ATOM 6078 N N . PRO B 1 354 ? -16.281 10.094 9.227 1 76.94 354 PRO B N 1
ATOM 6079 C CA . PRO B 1 354 ? -15.031 9.531 8.727 1 76.94 354 PRO B CA 1
ATOM 6080 C C . PRO B 1 354 ? -13.906 10.562 8.664 1 76.94 354 PRO B C 1
ATOM 6082 O O . PRO B 1 354 ? -12.727 10.195 8.586 1 76.94 354 PRO B O 1
ATOM 6085 N N . ASP B 1 355 ? -14.266 11.828 8.789 1 89.31 355 ASP B N 1
ATOM 6086 C CA . ASP B 1 355 ? -13.266 12.875 8.625 1 89.31 355 ASP B CA 1
ATOM 6087 C C . ASP B 1 355 ? -12.672 13.281 9.969 1 89.31 355 ASP B C 1
ATOM 6089 O O . ASP B 1 355 ? -11.625 13.938 10.023 1 89.31 355 ASP B O 1
ATOM 6093 N N . GLU B 1 356 ? -13.297 12.938 11.062 1 93.56 356 GLU B N 1
ATOM 6094 C CA . GLU B 1 356 ? -12.82 13.352 12.383 1 93.56 356 GLU B CA 1
ATOM 6095 C C . GLU B 1 356 ? -11.383 12.898 12.617 1 93.56 356 GLU B C 1
ATOM 6097 O O . GLU B 1 356 ? -10.531 13.703 12.992 1 93.56 356 GLU B O 1
ATOM 6102 N N . GLU B 1 357 ? -11.141 11.664 12.375 1 93.38 357 GLU B N 1
ATOM 6103 C CA . GLU B 1 357 ? -9.82 11.117 12.641 1 93.38 357 GLU B CA 1
ATOM 6104 C C . GLU B 1 357 ? -8.766 11.766 11.742 1 93.38 357 GLU B C 1
ATOM 6106 O O . GLU B 1 357 ? -7.648 12.039 12.18 1 93.38 357 GLU B O 1
ATOM 6111 N N . TYR B 1 358 ? -9.164 12.055 10.523 1 92.19 358 TYR B N 1
ATOM 6112 C CA . TYR B 1 358 ? -8.266 12.742 9.609 1 92.19 358 TYR B CA 1
ATOM 6113 C C . TYR B 1 358 ? -7.996 14.172 10.086 1 92.19 358 TYR B C 1
ATOM 6115 O O . TYR B 1 358 ? -6.84 14.586 10.188 1 92.19 358 TYR B O 1
ATOM 6123 N N . ILE B 1 359 ? -9.039 14.914 10.406 1 95.31 359 ILE B N 1
ATOM 6124 C CA . ILE B 1 359 ? -8.938 16.328 10.75 1 95.31 359 ILE B CA 1
ATOM 6125 C C . ILE B 1 359 ? -8.125 16.484 12.031 1 95.31 359 ILE B C 1
ATOM 6127 O O . ILE B 1 359 ? -7.328 17.422 12.148 1 95.31 359 ILE B O 1
ATOM 6131 N N . THR B 1 360 ? -8.258 15.492 12.93 1 94 360 THR B N 1
ATOM 6132 C CA . THR B 1 360 ? -7.566 15.602 14.211 1 94 360 THR B CA 1
ATOM 6133 C C . THR B 1 360 ? -6.133 15.094 14.102 1 94 360 THR B C 1
ATOM 6135 O O . THR B 1 360 ? -5.383 15.117 15.078 1 94 360 THR B O 1
ATOM 6138 N N . GLY B 1 361 ? -5.801 14.594 12.969 1 91.75 361 GLY B N 1
ATOM 6139 C CA . GLY B 1 361 ? -4.398 14.328 12.68 1 91.75 361 GLY B CA 1
ATOM 6140 C C . GLY B 1 361 ? -4.004 12.883 12.93 1 91.75 361 GLY B C 1
ATOM 6141 O O . GLY B 1 361 ? -2.82 12.586 13.117 1 91.75 361 GLY B O 1
ATOM 6142 N N . LEU B 1 362 ? -4.977 11.977 13.062 1 93.19 362 LEU B N 1
ATOM 6143 C CA . LEU B 1 362 ? -4.594 10.57 13.148 1 93.19 362 LEU B CA 1
ATOM 6144 C C . LEU B 1 362 ? -3.928 10.109 11.859 1 93.19 362 LEU B C 1
ATOM 6146 O O . LEU B 1 362 ? -4.391 10.43 10.766 1 93.19 362 LEU B O 1
ATOM 6150 N N . ARG B 1 363 ? -2.816 9.391 12.008 1 94.12 363 ARG B N 1
ATOM 6151 C CA . ARG B 1 363 ? -2.098 8.859 10.859 1 94.12 363 ARG B CA 1
ATOM 6152 C C . ARG B 1 363 ? -2.701 7.539 10.391 1 94.12 363 ARG B C 1
ATOM 6154 O O . ARG B 1 363 ? -2.533 7.145 9.234 1 94.12 363 ARG B O 1
ATOM 6161 N N . ALA B 1 364 ? -3.359 6.859 11.258 1 95.12 364 ALA B N 1
ATOM 6162 C CA . ALA B 1 364 ? -4.109 5.637 10.969 1 95.12 364 ALA B CA 1
ATOM 6163 C C . ALA B 1 364 ? -5.395 5.578 11.781 1 95.12 364 ALA B C 1
ATOM 6165 O O . ALA B 1 364 ? -5.434 6.035 12.93 1 95.12 364 ALA B O 1
ATOM 6166 N N . SER B 1 365 ? -6.422 5.004 11.172 1 94.19 365 SER B N 1
ATOM 6167 C CA . SER B 1 365 ? -7.691 4.93 11.883 1 94.19 365 SER B CA 1
ATOM 6168 C C . SER B 1 365 ? -7.602 4 13.086 1 94.19 365 SER B C 1
ATOM 6170 O O . SER B 1 365 ? -6.855 3.02 13.062 1 94.19 365 SER B O 1
ATOM 6172 N N . THR B 1 366 ? -8.383 4.336 14.094 1 94.25 366 THR B N 1
ATOM 6173 C CA . THR B 1 366 ? -8.445 3.529 15.305 1 94.25 366 THR B CA 1
ATOM 6174 C C . THR B 1 366 ? -8.859 2.096 14.984 1 94.25 366 THR B C 1
ATOM 6176 O O . THR B 1 366 ? -8.32 1.146 15.555 1 94.25 366 THR B O 1
ATOM 6179 N N . ARG B 1 367 ? -9.742 1.963 14.055 1 94.25 367 ARG B N 1
ATOM 6180 C CA . ARG B 1 367 ? -10.25 0.655 13.648 1 94.25 367 ARG B CA 1
ATOM 6181 C C . ARG B 1 367 ? -9.109 -0.266 13.227 1 94.25 367 ARG B C 1
ATOM 6183 O O . ARG B 1 367 ? -9 -1.389 13.727 1 94.25 367 ARG B O 1
ATOM 6190 N N . TRP B 1 368 ? -8.297 0.216 12.422 1 96.19 368 TRP B N 1
ATOM 6191 C CA . TRP B 1 368 ? -7.277 -0.649 11.844 1 96.19 368 TRP B CA 1
ATOM 6192 C C . TRP B 1 368 ? -6.086 -0.792 12.781 1 96.19 368 TRP B C 1
ATOM 6194 O O . TRP B 1 368 ? -5.422 -1.832 12.797 1 96.19 368 TRP B O 1
ATOM 6204 N N . LYS B 1 369 ? -5.746 0.205 13.617 1 96.69 369 LYS B N 1
ATOM 6205 C CA . LYS B 1 369 ? -4.73 0.03 14.656 1 96.69 369 LYS B CA 1
ATOM 6206 C C . LYS B 1 369 ? -5.102 -1.11 15.602 1 96.69 369 LYS B C 1
ATOM 6208 O O . LYS B 1 369 ? -4.246 -1.91 15.984 1 96.69 369 LYS B O 1
ATOM 6213 N N . LYS B 1 370 ? -6.371 -1.145 15.938 1 95.69 370 LYS B N 1
ATOM 6214 C CA . LYS B 1 370 ? -6.852 -2.221 16.797 1 95.69 370 LYS B CA 1
ATOM 6215 C C . LYS B 1 370 ? -6.82 -3.562 16.062 1 95.69 370 LYS B C 1
ATOM 6217 O O . LYS B 1 370 ? -6.395 -4.57 16.641 1 95.69 370 LYS B O 1
ATOM 6222 N N . HIS B 1 371 ? -7.258 -3.545 14.797 1 96 371 HIS B N 1
ATOM 6223 C CA . HIS B 1 371 ? -7.316 -4.762 13.992 1 96 371 HIS B CA 1
ATOM 6224 C C . HIS B 1 371 ? -5.941 -5.418 13.891 1 96 371 HIS B C 1
ATOM 6226 O O . HIS B 1 371 ? -5.832 -6.645 13.945 1 96 371 HIS B O 1
ATOM 6232 N N . PHE B 1 372 ? -4.895 -4.605 13.742 1 96.5 372 PHE B N 1
ATOM 6233 C CA . PHE B 1 372 ? -3.553 -5.137 13.531 1 96.5 372 PHE B CA 1
ATOM 6234 C C . PHE B 1 372 ? -2.756 -5.121 14.828 1 96.5 372 PHE B C 1
ATOM 6236 O O . PHE B 1 372 ? -1.551 -5.387 14.828 1 96.5 372 PHE B O 1
ATOM 6243 N N . SER B 1 373 ? -3.33 -4.75 15.969 1 94.81 373 SER B N 1
ATOM 6244 C CA . SER B 1 373 ? -2.688 -4.715 17.281 1 94.81 373 SER B CA 1
ATOM 6245 C C . SER B 1 373 ? -1.402 -3.896 17.234 1 94.81 373 SER B C 1
ATOM 6247 O O . SER B 1 373 ? -0.35 -4.363 17.688 1 94.81 373 SER B O 1
ATOM 6249 N N . ILE B 1 374 ? -1.553 -2.725 16.672 1 95.44 374 ILE B N 1
ATOM 6250 C CA . ILE B 1 374 ? -0.386 -1.854 16.594 1 95.44 374 ILE B CA 1
ATOM 6251 C C . ILE B 1 374 ? 0.035 -1.413 17.984 1 95.44 374 ILE B C 1
ATOM 6253 O O . ILE B 1 374 ? -0.768 -0.851 18.734 1 95.44 374 ILE B O 1
ATOM 6257 N N . LYS B 1 375 ? 1.369 -1.605 18.344 1 93.44 375 LYS B N 1
ATOM 6258 C CA . LYS B 1 375 ? 1.895 -1.244 19.656 1 93.44 375 LYS B CA 1
ATOM 6259 C C . LYS B 1 375 ? 2.41 0.192 19.672 1 93.44 375 LYS B C 1
ATOM 6261 O O . LYS B 1 375 ? 3.096 0.618 18.734 1 93.44 375 LYS B O 1
ATOM 6266 N N . ARG B 1 376 ? 2.1 0.947 20.688 1 92.88 376 ARG B N 1
ATOM 6267 C CA . ARG B 1 376 ? 2.533 2.334 20.828 1 92.88 376 ARG B CA 1
ATOM 6268 C C . ARG B 1 376 ? 4.012 2.408 21.203 1 92.88 376 ARG B C 1
ATOM 6270 O O . ARG 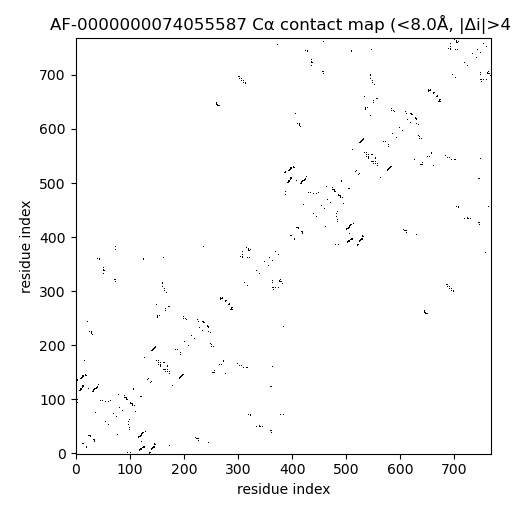B 1 376 ? 4.543 1.491 21.844 1 92.88 376 ARG B O 1
ATOM 6277 N N . ARG B 1 377 ? 4.602 3.414 20.75 1 91.19 377 ARG B N 1
ATOM 6278 C CA . ARG B 1 377 ? 5.984 3.758 21.062 1 91.19 377 ARG B CA 1
ATOM 6279 C C . ARG B 1 377 ? 6.121 5.242 21.375 1 91.19 377 ARG B C 1
ATOM 6281 O O . ARG B 1 377 ? 5.602 6.09 20.641 1 91.19 377 ARG B O 1
ATOM 6288 N N . TYR B 1 378 ? 6.82 5.531 22.453 1 86.88 378 TYR B N 1
ATOM 6289 C CA . TYR B 1 378 ? 6.898 6.934 22.844 1 86.88 378 TYR B CA 1
ATOM 6290 C C . TYR B 1 378 ? 8.32 7.469 22.688 1 86.88 378 TYR B C 1
ATOM 6292 O O . TYR B 1 378 ? 8.57 8.648 22.922 1 86.88 378 TYR B O 1
ATOM 6300 N N . VAL B 1 379 ? 9.242 6.441 22.438 1 79.88 379 VAL B N 1
ATOM 6301 C CA . VAL B 1 379 ? 10.617 6.844 22.172 1 79.88 379 VAL B CA 1
ATOM 6302 C C . VAL B 1 379 ? 11.055 6.293 20.812 1 79.88 379 VAL B C 1
ATOM 6304 O O . VAL B 1 379 ? 10.633 5.207 20.406 1 79.88 379 VAL B O 1
ATOM 6307 N N . GLY B 1 380 ? 11.703 6.828 20.062 1 66.31 380 GLY B N 1
ATOM 6308 C CA . GLY B 1 380 ? 12.203 6.309 18.797 1 66.31 380 GLY B CA 1
ATOM 6309 C C . GLY B 1 380 ? 13.195 7.234 18.125 1 66.31 380 GLY B C 1
ATOM 6310 O O . GLY B 1 380 ? 13.422 8.352 18.578 1 66.31 380 GLY B O 1
ATOM 6311 N N . ASP B 1 381 ? 14.156 6.461 17.484 1 55.47 381 ASP B N 1
ATOM 6312 C CA . ASP B 1 381 ? 15.164 7.215 16.734 1 55.47 381 ASP B CA 1
ATOM 6313 C C . ASP B 1 381 ? 14.508 8.195 15.766 1 55.47 381 ASP B C 1
ATOM 6315 O O . ASP B 1 381 ? 15.203 8.953 15.086 1 55.47 381 ASP B O 1
ATOM 6319 N N . VAL B 1 382 ? 13.414 7.641 15.375 1 50.19 382 VAL B N 1
ATOM 6320 C CA . VAL B 1 382 ? 12.953 8.398 14.211 1 50.19 382 VAL B CA 1
ATOM 6321 C C . VAL B 1 382 ? 12.523 9.797 14.648 1 50.19 382 VAL B C 1
ATOM 6323 O O . VAL B 1 382 ? 11.977 9.977 15.742 1 50.19 382 VAL B O 1
ATOM 6326 N N . VAL B 1 383 ? 13.234 10.719 13.922 1 41.78 383 VAL B N 1
ATOM 6327 C CA . VAL B 1 383 ? 13.18 12.172 13.984 1 41.78 383 VAL B CA 1
ATOM 6328 C C . VAL B 1 383 ? 11.734 12.625 14.188 1 41.78 383 VAL B C 1
ATOM 6330 O O . VAL B 1 383 ? 10.797 11.891 13.867 1 41.78 383 VAL B O 1
ATOM 6333 N N . LEU B 1 384 ? 11.523 14.125 14.25 1 37.59 384 LEU B N 1
ATOM 6334 C CA . LEU B 1 384 ? 10.516 15.125 14.578 1 37.59 384 LEU B CA 1
ATOM 6335 C C . LEU B 1 384 ? 9.289 14.977 13.688 1 37.59 384 LEU B C 1
ATOM 6337 O O . LEU B 1 384 ? 9.414 14.703 12.492 1 37.59 384 LEU B O 1
#

Nearest PDB structures (foldseek):
  3ap3-assembly2_C  TM=6.727E-01  e=2.368E-11  Homo sapiens
  3ap3-assembly1_B  TM=6.509E-01  e=1.470E-10  Homo sapiens
  4gox-assembly1_A  TM=7.044E-01  e=4.866E-09  Picosynechococcus sp. PCC 7002
  4gbm-assembly1_A  TM=6.622E-01  e=1.095E-08  Moorena producens
  4ifb-assembly3_B  TM=5.645E-01  e=7.225E-06  Homo sapiens

Radius of gyration: 31.24 Å; Cα contacts (8 Å, |Δi|>4): 1254; chains: 2; bounding box: 46×91×74 Å

Foldseek 3Di:
DADEDPAAEEEEEEFAQQCSVVVLLLQCQDQAEHEFDAQLLCLQDVQQVLLLFDLVDVVSLLVSLLCSQDLFLDHLSPFPDDPVCVSVQLVVQQPDSDSLSSVVSSQCVRCVRSVHNYYYYYDHLCLLVPPVVCRRHVQHAYEYEGEQLLLSLLLQCPDLQHFVALLRSLLRNQCSLVSNVVPAPVCVVVLRYDYHYSLCCLVPVQVRVCVVCVSSVHDDDPSSQVSLVDPVLVQQLVDPSSVCSNDGRHNVSHPCSVVRPDLLSLQQSCQRCVVSSVVVPDDRDHHHDHDDPVVVVVSVVCRQQSLLVSQPHDLHVQQRQLSSVVSVVVSVVSVVVVSHDPVPRDPPDPVVRPCSCVSSPHSHDPVNCVVVVPDGDNDDPRTD/DADEDPAAEEEEEEFAQQCSVVVLLLQCQDQAEHEFDAQLLCLQDVQQVQLLFDLVDVVSLLVSLLCSQDLFLDHLSPFPDDPVCVSVQLVVQQPDSDSLSSVVSSQCVRCVRVVHNYYYYYDHLCLLVPPVVCRRHVQHAYEYEGEQLLLSLLLQCPDLQHFVALLRSLLRNQCSLVSNVVPAVVCVVVLRYDYHYSLCCLVPVQVRVCVVCVSSVHDDDPSSQVSLVDPVLVQQLVAPSSVPSNDGRHNVSHPCSVVRPDLLSLQQSCQRCVVSSVVVPDDRDHHHDHDDPVVVVVSVVCRQQSLLVSQPHDLHVQQRQLSSVVSVVVSVVSVVVVSHDPVPRDPPDPVVRVCSCVSSPHSHDPVNCVVVVPDGDNDDPRTD

pLDDT: mean 93.91, std 7.5, range [37.59, 98.88]

Organism: NCBI:txid44742

InterPro domains:
  IPR026634 Protein-tyrosine sulfotransferase-like [PTHR12788] (117-229)
  IPR027417 P-loop containing nucleoside triphosphate hydrolase [G3DSA:3.40.50.300] (4-291)
  IPR027417 P-loop containing nucleoside triphosphate hydrolase [SSF52540] (6-283)

Solvent-accessible surface area (backbone atoms only — not comparable to full-atom values): 40857 Å² total; per-residue (Å²): 125,63,46,85,61,97,51,57,43,35,39,40,24,26,47,72,65,18,51,52,67,56,54,43,40,30,49,37,42,37,81,50,32,28,43,64,70,71,75,51,57,62,44,62,39,61,80,49,51,62,45,49,34,62,52,87,38,65,69,34,37,49,51,53,48,44,44,70,52,62,51,44,74,56,60,60,68,70,56,96,67,57,84,91,44,48,57,59,53,26,59,67,54,21,86,43,93,45,71,63,17,44,55,49,6,50,46,50,52,51,10,59,72,72,67,18,84,22,35,37,46,42,32,45,54,46,40,74,38,49,65,64,48,40,54,38,27,70,70,35,32,37,39,38,35,44,40,62,58,58,33,17,29,50,53,28,42,72,34,54,61,40,42,74,46,54,66,58,23,24,49,51,47,38,49,48,62,58,54,38,58,85,49,49,61,65,33,32,77,70,66,26,44,43,84,40,49,35,69,52,37,42,73,38,45,67,62,46,46,42,54,51,21,55,71,71,71,44,80,72,57,79,61,19,72,53,30,31,76,36,69,68,26,42,54,42,19,72,36,80,88,34,34,68,40,46,40,68,84,60,58,81,68,66,67,45,30,71,40,67,37,15,58,51,46,50,13,30,30,35,47,69,24,33,69,58,36,41,74,73,71,46,84,79,90,60,73,57,42,72,72,54,72,69,53,49,52,44,53,54,52,48,33,39,33,39,32,33,54,30,23,79,43,75,81,26,47,31,40,57,42,31,32,54,51,47,52,54,48,52,41,51,52,30,35,77,72,62,48,31,53,82,89,75,48,77,83,78,59,60,88,80,40,79,53,49,51,52,54,44,61,50,59,41,48,70,67,37,30,60,68,34,60,64,79,75,35,88,73,66,89,67,74,135,125,64,48,86,61,95,52,59,44,35,38,40,23,26,46,73,65,19,52,52,66,57,54,44,40,31,46,33,42,36,81,50,33,28,44,64,69,70,75,51,57,59,45,63,40,62,82,48,51,62,44,49,33,62,52,87,38,65,70,33,37,49,50,54,48,45,44,69,51,61,50,44,75,57,59,59,68,70,54,96,66,56,82,90,43,49,57,58,53,26,60,69,54,20,86,42,93,45,72,63,16,44,55,48,7,51,44,50,52,50,9,55,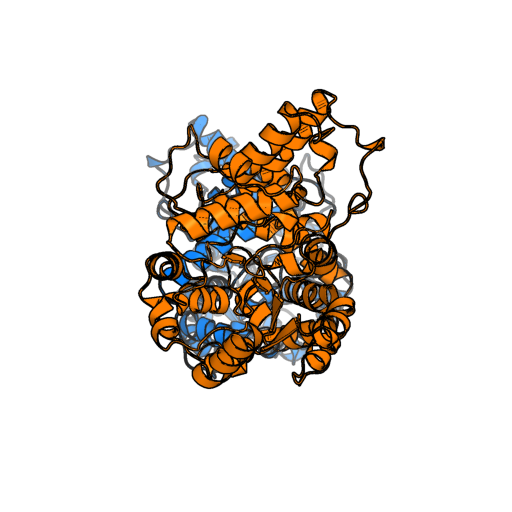72,72,68,19,81,23,36,37,45,42,33,46,54,45,40,74,40,49,65,63,48,40,53,38,26,68,69,38,32,37,39,38,34,45,39,62,57,58,33,16,30,52,53,28,44,71,35,53,62,40,42,74,45,54,66,58,24,25,49,52,48,40,49,49,60,57,52,39,58,85,48,48,63,64,32,33,76,71,66,26,45,43,84,41,48,35,69,52,38,42,72,39,44,68,62,46,49,42,52,51,20,56,69,71,72,44,80,72,58,79,60,19,72,53,30,30,75,37,68,68,26,42,55,45,19,72,36,81,86,36,34,67,41,45,40,68,85,60,55,80,66,66,66,45,30,71,39,66,39,16,58,51,47,49,14,30,28,34,47,68,24,33,69,57,36,42,73,72,71,46,84,79,89,62,72,58,42,72,72,53,73,69,53,47,52,43,53,55,53,48,31,38,34,40,30,34,52,31,24,80,42,75,79,26,48,30,41,58,44,30,32,53,51,47,54,53,49,51,42,50,52,30,35,76,71,62,49,31,52,82,89,75,47,77,82,79,62,60,87,80,42,80,54,52,52,55,54,45,62,49,58,40,49,68,70,37,29,60,68,33,60,64,76,74,35,87,74,67,87,69,76,135

Secondary structure (DSSP, 8-state):
-----SSPPEEEE--TTSSHHHHHHHHHTSTTEE------HHHHHGGGGGGG--TTSHHHHHHHHHHHHHSSSSGGGG----TTTHHHHHHHH-SSSSHHHHHHHHHHHHHHHTT-SEEEEE-GGGGGGHHHHHHH-TT-EEEEEE--HHHHHHHHHHSSSS-SSHHHHHHHHHHHHHHTHHHHHHHHHTT-EEEEEHHHHHHSHHHHHHHHHHHHT----GGGGGGGGSHHHHHHHTSSTTGGGGSS---TTTTTHHHHS-HHHHHHHHHHHHHHHHHTTPPP-S---PPPHHHHHHHHHHHHHHHHHTTTSTT--HHHHHHHHHHHHHHHHHHHTTS--GGG---SS-TT-HHHHHHTT-SS-HHHHHHTTPPP-S--S---/-----SSPPEEEE--TTSSHHHHHHHHHTSTTEE------HHHHHGGGGGGG--TTSHHHHHHHHHHHHHSSSSGGGG----TTTHHHHHHHH-SSSSHHHHHHHHHHHHHHHTT-SEEEEE-GGGGGGHHHHHHH-TT-EEEEEE--HHHHHHHHHHSSSS-SSHHHHHHHHHHHHHHTHHHHHHHHHTT-EEEEEHHHHHHSHHHHHHHHHHHHT----GGGGGGGGSHHHHHHHTSSTTGGGGSS---TTTTTHHHHS-HHHHHHHHHHHHHHHHHTTPPP-S---PPPHHHHHHHHHHHHHHHHHTTTSTT--HHHHHHHHHHHHHHHHHHHTTS--GGG---SS-TT-HHHHHHTT-SS-HHHHHHTTPPP-S--SS--

Sequence (768 aa):
MPIRLKERPIFMIGAERSGTTLVMALLGCHSRIAVPEVVWYYPRFYPYLHTYGDLSQEKNFRVLAEEMVFGLKTPFWGMRVNPRTIVDEVLELAPERSFAGLYAGMHMRFAQYVSKPRWGEKTPHNLYFVGPMHHDFPDAQFIYITRDGRDACVDYMESSFGPTNIYCAAQSWKRCWNAVREWREPLRDKGLWLDVKYEELVREPQRVMRDVCEFLGEDFEDGMFDFYKTDLCRARGASRDHAPLGKPISDKYVGIHKDLLSPRDRRIFAAVAGKELEEAGYKNDVEPEMPSERMIEKYLEFDGRIRAATLDGFEGHIVFESYNDWLIDQREERRKKGVWNPADAPVVFPDGDPDEEYITGLRASTRWKKHFSIKRRYVGDVVLMPIRLKERPIFMIGAERSGTTLVMALLGCHSRIAVPEVVWYYPRFYPYLHTYGDLSQEKNFRVLAEEMVFGLKTPFWGMRVNPRTIVDEVLELAPERSFAGLYAGMHMRFAQYVSKPRWGEKTPHNLYFVGPMHHDFPDAQFIYITRDGRDACVDYMESSFGPTNIYCAAQSWKRCWNAVREWREPLRDKGLWLDVKYEELVREPQRVMRDVCEFLGEDFEDGMFDFYKTDLCRARGASRDHAPLGKPISDKYVGIHKDLLSPRDRRIFAAVAGKELEEAGYKNDVEPEMPSERMIEKYLEFDGRIRAATLDGFEGHIVFESYNDWLIDQREERRKKGVWNPADAPVVFPDGDPDEEYITGLRASTRWKKHFSIKRRYVGDVVL